Protein 1GJI (pdb70)

Nearest PDB structures (foldseek):
  1gji-assembly1_B  TM=9.898E-01  e=6.298E-54  Gallus gallus
  8u9l-assembly4_O  TM=9.770E-01  e=1.304E-41  Mus musculus
  8u9l-assembly4_P  TM=9.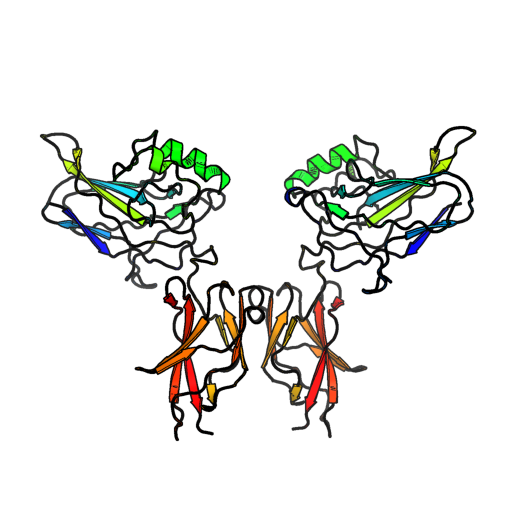740E-01  e=2.666E-40  Mus musculus
  2v2t-assembly1_A  TM=9.389E-01  e=4.662E-31  Mus musculus
  6ggr-assembly1_A  TM=9.428E-01  e=9.404E-21  Mus musculus

Sequence (550 aa):
PYIEIFEQPRQRGMRFRYKCEGRSAGSIPGEHSTDNNKTFPSIQILNYFGKVKIRTTLVTKNEPYKPHPHDLVGKDCRDGYYEAEFGPERRVLSFQNLGIQCVKKKDLKESISLRISKKINPFNVPEEQLHNIDEYDLNVVRLCFQAFLPDEHGNYTLALPPLISNPIYDNRAPNTAELRICRVNKNCGSVKGGDEIFILCDKVQKDDIEVRFVLDNWEAKGSFSQADVHRQVAIVFRTPPFLRDITEPITVKMQLRRPSDQEVSEPMDFRYLPDPYIEIFEQPRQRGMRFRYKCEGRSAGSIPGEHSTDNNKTFPSIQILNYFGKVKIRTTLVTKNEPYKPHPHDLVGKDCRDGYYEAEFGPERRVLSFQNLGIQCVKKKDLKESISLRISKKINPFNVPEEQLHNIDEYDLNVVRLCFQAFLPDEHGNYTLALPPLISNPIYDNRAPNTAELRICRVNKNCGSVKGGDEIFILCDKVQKDDIEVRFVLDNWEAKGSFSQADVHRQVAIVFRTPPFLRDITEPITVKMQLRRPSDQEVSEPMDFRYLPD

Radius of gyration: 31.67 Å; Cα contacts (8 Å, |Δi|>4): 1302; chains: 2; bounding box: 72×56×99 Å

B-factor: mean 70.95, std 29.91, range [5.0, 140.0]

Solvent-accessible surface area: 29258 Å² total; per-residue (Å²): 99,112,10,84,26,122,14,36,1,80,58,20,48,24,101,2,65,88,166,116,59,55,204,79,1,22,55,0,27,0,74,131,9,71,144,138,117,128,41,40,0,4,0,29,16,47,106,79,170,15,142,1,44,3,24,0,2,2,0,6,112,46,157,56,48,4,1,0,0,1,42,2,22,19,108,80,27,198,79,5,42,12,57,21,129,25,29,44,129,172,166,28,31,57,6,102,48,0,0,0,25,12,30,127,172,186,49,8,140,117,19,4,46,90,13,45,93,72,154,8,30,15,61,131,12,70,100,132,65,2,88,69,50,135,111,30,66,34,39,7,0,37,0,0,1,19,0,30,13,42,35,169,186,53,117,50,91,100,58,16,82,43,54,33,0,45,14,1,28,9,34,79,11,36,58,7,9,79,11,127,22,47,72,23,29,80,92,36,7,27,5,128,19,29,36,64,0,1,0,4,0,25,101,4,53,106,119,26,13,30,0,35,0,30,54,123,148,20,90,20,80,8,70,51,66,99,93,28,13,15,103,56,9,1,0,4,3,118,4,10,82,21,80,210,72,72,112,120,76,37,65,1,95,2,10,0,34,7,51,88,66,102,64,54,2,150,65,66,69,0,98,0,50,45,117,72,111,7,94,31,118,9,38,0,82,63,40,42,28,116,0,71,82,164,120,64,37,199,74,1,28,51,0,27,0,77,113,10,82,128,143,107,132,40,40,0,4,0,25,18,41,116,78,164,15,131,0,44,2,26,0,2,2,0,6,95,50,156,51,54,3,1,1,0,1,39,2,22,14,111,82,25,188,81,4,43,11,60,21,128,29,24,40,119,204,184,57,31,67,7,103,43,0,0,0,24,8,28,124,174,184,49,10,140,116,19,6,50,91,12,54,94,72,152,7,31,16,63,132,14,73,101,125,59,4,77,68,61,144,95,21,75,28,37,6,0,37,0,0,2,19,0,28,11,45,38,170,188,61,110,41,92,101,59,18,84,42,53,32,0,42,15,0,28,7,36,75,13,29,67,8,8,82,11,118,22,44,75,24,30,80,91,36,6,26,5,126,19,31,34,64,0,1,0,2,0,27,115,4,55,108,122,24,14,29,0,45,0,31,52,124,149,19,78,20,78,8,68,46,71,88,98,32,14,15,109,56,10,1,0,3,3,118,4,12,82,21,82,211,89,47,107,112,77,36,65,1,94,2,14,0,28,4,55,87,63,119,65,56,2,149,64,65,69,0,98,0,53,46,118

Structure (mmCIF, N/CA/C/O backbone):
data_1GJI
#
_entry.id   1GJI
#
_cell.length_a   99.320
_cell.length_b   99.320
_cell.length_c   196.250
_cell.angle_alpha   90.00
_cell.angle_beta   90.00
_cell.angle_gamma   90.00
#
_symmetry.space_group_name_H-M   'P 43 21 2'
#
loop_
_entity.id
_entity.type
_entity.pdbx_description
1 polymer 'IL-2 CD28RE DNA'
2 polymer 'IL-2 CD28RE DNA'
3 polymer 'C-REL PROTO-ONCOGENE PROTEIN'
#
loop_
_atom_site.group_PDB
_atom_site.id
_atom_site.type_symbol
_atom_site.label_atom_id
_atom_site.label_alt_id
_atom_site.label_comp_id
_atom_site.label_asym_id
_atom_site.label_entity_id
_atom_site.label_seq_id
_atom_site.pdbx_PDB_ins_code
_atom_site.Cartn_x
_atom_site.Cartn_y
_atom_site.Cartn_z
_atom_site.occupancy
_atom_site.B_iso_or_equiv
_atom_site.auth_seq_id
_atom_site.auth_comp_id
_atom_site.auth_asym_id
_atom_site.auth_atom_id
_atom_site.pdbx_PDB_model_num
ATOM 1629 N N . PRO C 3 1 ? 12.909 36.234 106.690 1.00 90.35 7 PRO A N 1
ATOM 1630 C CA . PRO C 3 1 ? 12.179 35.724 105.499 1.00 87.29 7 PRO A CA 1
ATOM 1631 C C . PRO C 3 1 ? 12.772 36.226 104.175 1.00 82.77 7 PRO A C 1
ATOM 1632 O O . PRO C 3 1 ? 12.516 37.359 103.758 1.00 85.89 7 PRO A O 1
ATOM 1636 N N . TYR C 3 2 ? 13.574 35.375 103.533 1.00 89.95 8 TYR A N 1
ATOM 1637 C CA . TYR C 3 2 ? 14.203 35.691 102.253 1.00 92.23 8 TYR A CA 1
ATOM 1638 C C . TYR C 3 2 ? 14.295 34.424 101.407 1.00 84.68 8 TYR A C 1
ATOM 1639 O O . TYR C 3 2 ? 13.976 33.347 101.887 1.00 74.78 8 TYR A O 1
ATOM 1648 N N . ILE C 3 3 ? 14.739 34.551 100.159 1.00 72.41 9 ILE A N 1
ATOM 1649 C CA . ILE C 3 3 ? 14.857 33.407 99.246 1.00 58.56 9 ILE A CA 1
ATOM 1650 C C . ILE C 3 3 ? 16.316 32.987 99.068 1.00 59.70 9 ILE A C 1
ATOM 1651 O O . ILE C 3 3 ? 17.217 33.823 99.143 1.00 56.28 9 ILE A O 1
ATOM 1656 N N . GLU C 3 4 ? 16.562 31.705 98.826 1.00 66.34 10 GLU A N 1
ATOM 1657 C CA . GLU C 3 4 ? 17.930 31.289 98.601 1.00 73.41 10 GLU A CA 1
ATOM 1658 C C . GLU C 3 4 ? 18.025 30.222 97.539 1.00 72.36 10 GLU A C 1
ATOM 1659 O O . GLU C 3 4 ? 17.241 29.283 97.509 1.00 77.93 10 GLU A O 1
ATOM 1665 N N . ILE C 3 5 ? 18.997 30.391 96.656 1.00 38.74 11 ILE A N 1
ATOM 1666 C CA . ILE C 3 5 ? 19.230 29.462 95.568 1.00 31.04 11 ILE A CA 1
ATOM 1667 C C . ILE C 3 5 ? 19.938 28.220 96.059 1.00 42.06 11 ILE A C 1
ATOM 1668 O O . ILE C 3 5 ? 21.114 28.251 96.378 1.00 45.71 11 ILE A O 1
ATOM 1673 N N . PHE C 3 6 ? 19.209 27.119 96.106 1.00 68.19 12 PHE A N 1
ATOM 1674 C CA . PHE C 3 6 ? 19.764 25.850 96.544 1.00 71.63 12 PHE A CA 1
ATOM 1675 C C . PHE C 3 6 ? 20.811 25.362 95.536 1.00 74.26 12 PHE A C 1
ATOM 1676 O O . PHE C 3 6 ? 21.962 25.092 95.889 1.00 81.15 12 PHE A O 1
ATOM 1684 N N . GLU C 3 7 ? 20.396 25.253 94.276 1.00 63.40 13 GLU A N 1
ATOM 1685 C CA . GLU C 3 7 ? 21.286 24.829 93.196 1.00 59.40 13 GLU A CA 1
ATOM 1686 C C . GLU C 3 7 ? 21.238 25.755 91.998 1.00 61.87 13 GLU A C 1
ATOM 1687 O O . GLU C 3 7 ? 20.211 25.888 91.347 1.00 65.93 13 GLU A O 1
ATOM 1693 N N . GLN C 3 8 ? 22.369 26.379 91.710 1.00 79.21 14 GLN A N 1
ATOM 1694 C CA . GLN C 3 8 ? 22.488 27.293 90.590 1.00 75.85 14 GLN A CA 1
ATOM 1695 C C . GLN C 3 8 ? 22.385 26.540 89.270 1.00 76.40 14 GLN A C 1
ATOM 1696 O O . GLN C 3 8 ? 22.757 25.375 89.192 1.00 72.82 14 GLN A O 1
ATOM 1702 N N . PRO C 3 9 ? 21.874 27.200 88.215 1.00 55.32 15 PRO A N 1
ATOM 1703 C CA . PRO C 3 9 ? 21.711 26.614 86.886 1.00 55.00 15 PRO A CA 1
ATOM 1704 C C . PRO C 3 9 ? 23.048 26.575 86.171 1.00 56.80 15 PRO A C 1
ATOM 1705 O O . PRO C 3 9 ? 23.870 27.467 86.328 1.00 65.61 15 PRO A O 1
ATOM 1709 N N . ARG C 3 10 ? 23.260 25.535 85.382 1.00 43.34 16 ARG A N 1
ATOM 1710 C CA . ARG C 3 10 ? 24.507 25.392 84.655 1.00 32.49 16 ARG A CA 1
ATOM 1711 C C . ARG C 3 10 ? 24.683 26.593 83.740 1.00 42.36 16 ARG A C 1
ATOM 1712 O O . ARG C 3 10 ? 23.738 27.049 83.117 1.00 45.71 16 ARG A O 1
ATOM 1720 N N . GLN C 3 11 ? 25.903 27.098 83.644 1.00 62.12 17 GLN A N 1
ATOM 1721 C CA . GLN C 3 11 ? 26.154 28.275 82.830 1.00 48.57 17 GLN A CA 1
ATOM 1722 C C . GLN C 3 11 ? 26.486 28.057 81.360 1.00 55.45 17 GLN A C 1
ATOM 1723 O O . GLN C 3 11 ? 26.213 28.926 80.535 1.00 73.87 17 GLN A O 1
ATOM 1729 N N . ARG C 3 12 ? 27.066 26.909 81.019 1.00 35.57 18 ARG A N 1
ATOM 1730 C CA . ARG C 3 12 ? 27.428 26.634 79.629 1.00 44.71 18 ARG A CA 1
ATOM 1731 C C . ARG C 3 12 ? 26.746 25.401 79.058 1.00 51.21 18 ARG A C 1
ATOM 1732 O O . ARG C 3 12 ? 26.249 24.564 79.799 1.00 58.75 18 ARG A O 1
ATOM 1740 N N . GLY C 3 13 ? 26.734 25.295 77.734 1.00 57.98 19 GLY A N 1
ATOM 1741 C CA . GLY C 3 13 ? 26.153 24.131 77.081 1.00 60.65 19 GLY A CA 1
ATOM 1742 C C . GLY C 3 13 ? 24.697 24.145 76.644 1.00 58.73 19 GLY A C 1
ATOM 1743 O O . GLY C 3 13 ? 24.215 23.166 76.070 1.00 59.18 19 GLY A O 1
ATOM 1744 N N . MET C 3 14 ? 23.984 25.234 76.899 1.00 71.58 20 MET A N 1
ATOM 1745 C CA . MET C 3 14 ? 22.593 25.280 76.506 1.00 64.59 20 MET A CA 1
ATOM 1746 C C . MET C 3 14 ? 22.326 26.332 75.423 1.00 57.17 20 MET A C 1
ATOM 1747 O O . MET C 3 14 ? 22.715 27.492 75.558 1.00 62.35 20 MET A O 1
ATOM 1752 N N . ARG C 3 15 ? 21.677 25.911 74.342 1.00 60.42 21 ARG A N 1
ATOM 1753 C CA . ARG C 3 15 ? 21.339 26.824 73.258 1.00 64.21 21 ARG A CA 1
ATOM 1754 C C . ARG C 3 15 ? 20.031 27.561 73.589 1.00 59.40 21 ARG A C 1
ATOM 1755 O O . ARG C 3 15 ? 19.137 27.013 74.245 1.00 56.07 21 ARG A O 1
ATOM 1763 N N . PHE C 3 16 ? 19.935 28.811 73.166 1.00 43.57 22 PHE A N 1
ATOM 1764 C CA . PHE C 3 16 ? 18.715 29.572 73.338 1.00 38.46 22 PHE A CA 1
ATOM 1765 C C . PHE C 3 16 ? 18.007 29.176 72.050 1.00 39.99 22 PHE A C 1
ATOM 1766 O O . PHE C 3 16 ? 18.578 29.328 70.979 1.00 47.94 22 PHE A O 1
ATOM 1774 N N . ARG C 3 17 ? 16.803 28.625 72.116 1.00 50.05 23 ARG A N 1
ATOM 1775 C CA . ARG C 3 17 ? 16.145 28.256 70.859 1.00 51.96 23 ARG A CA 1
ATOM 1776 C C . ARG C 3 17 ? 15.314 29.437 70.348 1.00 49.62 23 ARG A C 1
ATOM 1777 O O . ARG C 3 17 ? 14.826 30.263 71.131 1.00 41.53 23 ARG A O 1
ATOM 1785 N N . TYR C 3 18 ? 15.188 29.537 69.033 1.00 41.43 24 TYR A N 1
ATOM 1786 C CA . TYR C 3 18 ? 14.397 30.604 68.452 1.00 45.50 24 TYR A CA 1
ATOM 1787 C C . TYR C 3 18 ? 12.974 30.081 68.381 1.00 47.42 24 TYR A C 1
ATOM 1788 O O . TYR C 3 18 ? 12.753 28.876 68.482 1.00 53.43 24 TYR A O 1
ATOM 1797 N N . LYS C 3 19 ? 12.005 30.972 68.216 1.00 52.36 25 LYS A N 1
ATOM 1798 C CA . LYS C 3 19 ? 10.621 30.529 68.122 1.00 39.58 25 LYS A CA 1
ATOM 1799 C C . LYS C 3 19 ? 10.474 29.568 66.945 1.00 43.04 25 LYS A C 1
ATOM 1800 O O . LYS C 3 19 ? 9.674 28.631 66.975 1.00 40.05 25 LYS A O 1
ATOM 1806 N N . CYS C 3 20 ? 11.259 29.794 65.906 1.00 47.39 26 CYS A N 1
ATOM 1807 C CA . CYS C 3 20 ? 11.176 28.935 64.747 1.00 34.72 26 CYS A CA 1
ATOM 1808 C C . CYS C 3 20 ? 11.614 27.511 65.091 1.00 41.47 26 CYS A C 1
ATOM 1809 O O . CYS C 3 20 ? 11.451 26.596 64.284 1.00 45.82 26 CYS A O 1
ATOM 1812 N N . GLU C 3 21 ? 12.153 27.308 66.289 1.00 61.30 27 GLU A N 1
ATOM 1813 C CA . GLU C 3 21 ? 12.650 25.979 66.634 1.00 65.71 27 GLU A CA 1
ATOM 1814 C C . GLU C 3 21 ? 11.858 25.055 67.549 1.00 63.56 27 GLU A C 1
ATOM 1815 O O . GLU C 3 21 ? 12.438 24.405 68.413 1.00 77.14 27 GLU A O 1
ATOM 1821 N N . GLY C 3 22 ? 10.549 24.958 67.345 1.00 81.23 28 GLY A N 1
ATOM 1822 C CA . GLY C 3 22 ? 9.752 24.081 68.192 1.00 79.32 28 GLY A CA 1
ATOM 1823 C C . GLY C 3 22 ? 9.221 24.861 69.381 1.00 86.40 28 GLY A C 1
ATOM 1824 O O . GLY C 3 22 ? 9.390 26.095 69.410 1.00 81.04 28 GLY A O 1
ATOM 1825 N N . ARG C 3 23 ? 8.576 24.173 70.335 1.00 76.79 29 ARG A N 1
ATOM 1826 C CA . ARG C 3 23 ? 8.036 24.825 71.541 1.00 84.07 29 ARG A CA 1
ATOM 1827 C C . ARG C 3 23 ? 8.947 24.506 72.749 1.00 83.99 29 ARG A C 1
ATOM 1828 O O . ARG C 3 23 ? 8.978 25.251 73.747 1.00 75.56 29 ARG A O 1
ATOM 1836 N N . SER C 3 24 ? 9.684 23.397 72.668 1.00 95.39 30 SER A N 1
ATOM 1837 C CA . SER C 3 24 ? 10.581 23.033 73.768 1.00 101.49 30 SER A CA 1
ATOM 1838 C C . SER C 3 24 ? 11.919 23.819 73.672 1.00 105.27 30 SER A C 1
ATOM 1839 O O . SER C 3 24 ? 12.925 23.308 73.111 1.00 101.68 30 SER A O 1
ATOM 1842 N N . ALA C 3 25 ? 11.926 25.054 74.201 1.00 80.01 31 ALA A N 1
ATOM 1843 C CA . ALA C 3 25 ? 13.139 25.889 74.189 1.00 77.74 31 ALA A CA 1
ATOM 1844 C C . ALA C 3 25 ? 14.188 25.268 75.137 1.00 85.33 31 ALA A C 1
ATOM 1845 O O . ALA C 3 25 ? 15.151 25.944 75.585 1.00 84.05 31 ALA A O 1
ATOM 1847 N N . GLY C 3 26 ? 13.974 23.972 75.420 1.00 83.59 32 GLY A N 1
ATOM 1848 C CA . GLY C 3 26 ? 14.856 23.189 76.268 1.00 75.27 32 GLY A CA 1
ATOM 1849 C C . GLY C 3 26 ? 14.482 23.229 77.734 1.00 73.72 32 GLY A C 1
ATOM 1850 O O . GLY C 3 26 ? 13.462 23.809 78.117 1.00 81.92 32 GLY A O 1
ATOM 1851 N N . SER C 3 27 ? 15.317 22.603 78.555 1.00 50.41 33 SER A N 1
ATOM 1852 C CA . SER C 3 27 ? 15.115 22.581 79.989 1.00 49.70 33 SER A CA 1
ATOM 1853 C C . SER C 3 27 ? 16.495 22.866 80.559 1.00 50.57 33 SER A C 1
ATOM 1854 O O . SER C 3 27 ? 17.430 22.091 80.359 1.00 58.10 33 SER A O 1
ATOM 1857 N N . ILE C 3 28 ? 16.611 24.011 81.223 1.00 37.96 34 ILE A N 1
ATOM 1858 C CA . ILE C 3 28 ? 17.844 24.444 81.833 1.00 35.04 34 ILE A CA 1
ATOM 1859 C C . ILE C 3 28 ? 18.074 23.473 82.947 1.00 39.39 34 ILE A C 1
ATOM 1860 O O . ILE C 3 28 ? 17.145 23.153 83.676 1.00 44.85 34 ILE A O 1
ATOM 1865 N N . PRO C 3 29 ? 19.308 22.972 83.075 1.00 35.91 35 PRO A N 1
ATOM 1866 C CA . PRO C 3 29 ? 19.744 22.023 84.097 1.00 39.83 35 PRO A CA 1
ATOM 1867 C C . PRO C 3 29 ? 20.422 22.757 85.245 1.00 45.97 35 PRO A C 1
ATOM 1868 O O . PRO C 3 29 ? 20.717 23.944 85.139 1.00 41.17 35 PRO A O 1
ATOM 1872 N N . GLY C 3 30 ? 20.672 22.036 86.333 1.00 45.91 36 GLY A N 1
ATOM 1873 C CA . GLY C 3 30 ? 21.336 22.621 87.477 1.00 49.22 36 GLY A CA 1
ATOM 1874 C C . GLY C 3 30 ? 22.832 22.479 87.313 1.00 46.71 36 GLY A C 1
ATOM 1875 O O . GLY C 3 30 ? 23.307 21.911 86.348 1.00 40.78 36 GLY A O 1
ATOM 1876 N N . GLU C 3 31 ? 23.576 23.004 88.266 1.00 43.96 37 GLU A N 1
ATOM 1877 C CA . GLU C 3 31 ? 25.029 22.943 88.239 1.00 46.10 37 GLU A CA 1
ATOM 1878 C C . GLU C 3 31 ? 25.496 21.510 88.415 1.00 50.91 37 GLU A C 1
ATOM 1879 O O . GLU C 3 31 ? 26.146 20.935 87.545 1.00 49.03 37 GLU A O 1
ATOM 1885 N N . HIS C 3 32 ? 25.163 20.970 89.590 1.00 61.45 38 HIS A N 1
ATOM 1886 C CA . HIS C 3 32 ? 25.488 19.613 90.019 1.00 62.71 38 HIS A CA 1
ATOM 1887 C C . HIS C 3 32 ? 25.005 18.578 88.998 1.00 62.80 38 HIS A C 1
ATOM 1888 O O . HIS C 3 32 ? 25.719 17.630 88.696 1.00 61.49 38 HIS A O 1
ATOM 1895 N N . SER C 3 33 ? 23.792 18.776 88.478 1.00 77.08 39 SER A N 1
ATOM 1896 C CA . SER C 3 33 ? 23.157 17.880 87.495 1.00 75.16 39 SER A CA 1
ATOM 1897 C C . SER C 3 33 ? 24.154 17.064 86.679 1.00 74.16 39 SER A C 1
ATOM 1898 O O . SER C 3 33 ? 25.108 17.615 86.123 1.00 73.72 39 SER A O 1
ATOM 1901 N N . THR C 3 34 ? 23.911 15.752 86.626 1.00 64.51 40 THR A N 1
ATOM 1902 C CA . THR C 3 34 ? 24.746 14.809 85.893 1.00 72.09 40 THR A CA 1
ATOM 1903 C C . THR C 3 34 ? 23.872 13.987 84.962 1.00 75.26 40 THR A C 1
ATOM 1904 O O . THR C 3 34 ? 22.669 13.863 85.167 1.00 72.59 40 THR A O 1
ATOM 1908 N N . ASP C 3 35 ? 24.498 13.409 83.946 1.00 97.88 41 ASP A N 1
ATOM 1909 C CA . ASP C 3 35 ? 23.800 12.591 82.966 1.00 100.40 41 ASP A CA 1
ATOM 1910 C C . ASP C 3 35 ? 22.861 11.595 83.642 1.00 101.45 41 ASP A C 1
ATOM 1911 O O . ASP C 3 35 ? 21.665 11.577 83.358 1.00 99.28 41 ASP A O 1
ATOM 1916 N N . ASN C 3 36 ? 23.413 10.779 84.541 1.00 128.54 42 ASN A N 1
ATOM 1917 C CA . ASN C 3 36 ? 22.644 9.768 85.271 1.00 128.54 42 ASN A CA 1
ATOM 1918 C C . ASN C 3 36 ? 21.661 10.391 86.262 1.00 126.86 42 ASN A C 1
ATOM 1919 O O . ASN C 3 36 ? 20.443 10.295 86.094 1.00 128.54 42 ASN A O 1
ATOM 1924 N N . ASN C 3 37 ? 22.204 11.018 87.301 1.00 113.40 43 ASN A N 1
ATOM 1925 C CA . ASN C 3 37 ? 21.392 11.659 88.330 1.00 117.86 43 ASN A CA 1
ATOM 1926 C C . ASN C 3 37 ? 21.322 13.155 88.047 1.00 118.68 43 ASN A C 1
ATOM 1927 O O . ASN C 3 37 ? 21.905 13.956 88.787 1.00 120.82 43 ASN A O 1
ATOM 1932 N N . LYS C 3 38 ? 20.606 13.524 86.983 1.00 115.58 44 LYS A N 1
ATOM 1933 C CA . LYS C 3 38 ? 20.472 14.927 86.584 1.00 110.85 44 LYS A CA 1
ATOM 1934 C C . LYS C 3 38 ? 19.613 15.756 87.527 1.00 105.02 44 LYS A C 1
ATOM 1935 O O . LYS C 3 38 ? 18.620 15.275 88.075 1.00 105.22 44 LYS A O 1
ATOM 1941 N N . THR C 3 39 ? 20.004 17.014 87.696 1.00 74.92 45 THR A N 1
ATOM 1942 C CA . THR C 3 39 ? 19.295 17.914 88.587 1.00 72.53 45 THR A CA 1
ATOM 1943 C C . THR C 3 39 ? 18.794 19.172 87.890 1.00 68.83 45 THR A C 1
ATOM 1944 O O . THR C 3 39 ? 19.049 19.378 86.694 1.00 70.30 45 THR A O 1
ATOM 1948 N N . PHE C 3 40 ? 18.085 20.012 88.647 1.00 62.51 46 PHE A N 1
ATOM 1949 C CA . PHE C 3 40 ? 17.524 21.245 88.098 1.00 64.54 46 PHE A CA 1
ATOM 1950 C C . PHE C 3 40 ? 17.669 22.460 89.022 1.00 58.44 46 PHE A C 1
ATOM 1951 O O . PHE C 3 40 ? 17.831 22.325 90.245 1.00 71.50 46 PHE A O 1
ATOM 1959 N N . PRO C 3 41 ? 17.620 23.670 88.437 1.00 49.13 47 PRO A N 1
ATOM 1960 C CA . PRO C 3 41 ? 17.744 24.906 89.205 1.00 50.09 47 PRO A CA 1
ATOM 1961 C C . PRO C 3 41 ? 16.722 24.803 90.296 1.00 48.22 47 PRO A C 1
ATOM 1962 O O . PRO C 3 41 ? 15.576 24.472 90.034 1.00 55.64 47 PRO A O 1
ATOM 1966 N N . SER C 3 42 ? 17.122 25.082 91.524 1.00 52.52 48 SER A N 1
ATOM 1967 C CA . SER C 3 42 ? 16.192 24.976 92.640 1.00 60.84 48 SER A CA 1
ATOM 1968 C C . SER C 3 42 ? 16.551 25.956 93.726 1.00 56.61 48 SER A C 1
ATOM 1969 O O . SER C 3 42 ? 17.721 26.256 93.926 1.00 53.07 48 SER A O 1
ATOM 1972 N N . ILE C 3 43 ? 15.535 26.447 94.424 1.00 48.90 49 ILE A N 1
ATOM 1973 C CA . ILE C 3 43 ? 15.733 27.409 95.488 1.00 57.84 49 ILE A CA 1
ATOM 1974 C C . ILE C 3 43 ? 14.818 27.058 96.642 1.00 62.67 49 ILE A C 1
ATOM 1975 O O . ILE C 3 43 ? 13.856 26.313 96.479 1.00 66.71 49 ILE A O 1
ATOM 1980 N N . GLN C 3 44 ? 15.113 27.612 97.807 1.00 65.97 50 GLN A N 1
ATOM 1981 C CA . GLN C 3 44 ? 14.331 27.342 98.997 1.00 70.33 50 GLN A CA 1
ATOM 1982 C C . GLN C 3 44 ? 14.036 28.628 99.754 1.00 67.89 50 GLN A C 1
ATOM 1983 O O . GLN C 3 44 ? 14.854 29.545 99.791 1.00 64.68 50 GLN A O 1
ATOM 1989 N N . ILE C 3 45 ? 12.850 28.685 100.344 1.00 63.29 51 ILE A N 1
ATOM 1990 C CA . ILE C 3 45 ? 12.414 29.843 101.121 1.00 63.99 51 ILE A CA 1
ATOM 1991 C C . ILE C 3 45 ? 12.823 29.635 102.587 1.00 63.87 51 ILE A C 1
ATOM 1992 O O . ILE C 3 45 ? 12.223 28.831 103.295 1.00 57.63 51 ILE A O 1
ATOM 1997 N N . LEU C 3 46 ? 13.846 30.346 103.043 1.00 76.97 52 LEU A N 1
ATOM 1998 C CA . LEU C 3 46 ? 14.280 30.221 104.426 1.00 83.61 52 LEU A CA 1
ATOM 1999 C C . LEU C 3 46 ? 13.408 31.138 105.282 1.00 89.83 52 LEU A C 1
ATOM 2000 O O . LEU C 3 46 ? 12.942 32.172 104.809 1.00 93.64 52 LEU A O 1
ATOM 2005 N N . ASN C 3 47 ? 13.177 30.758 106.533 1.00 84.35 53 ASN A N 1
ATOM 2006 C CA . ASN C 3 47 ? 12.362 31.567 107.439 1.00 86.05 53 ASN A CA 1
ATOM 2007 C C . ASN C 3 47 ? 10.882 31.556 107.092 1.00 87.24 53 ASN A C 1
ATOM 2008 O O . ASN C 3 47 ? 10.209 32.578 107.247 1.00 86.47 53 ASN A O 1
ATOM 2013 N N . TYR C 3 48 ? 10.369 30.418 106.631 1.00 105.56 54 TYR A N 1
ATOM 2014 C CA . TYR C 3 48 ? 8.956 30.341 106.275 1.00 106.64 54 TYR A CA 1
ATOM 2015 C C . TYR C 3 48 ? 8.456 28.927 106.016 1.00 105.87 54 TYR A C 1
ATOM 2016 O O . TYR C 3 48 ? 9.186 28.073 105.525 1.00 107.02 54 TYR A O 1
ATOM 2025 N N . PHE C 3 49 ? 7.198 28.694 106.362 1.00 112.39 55 PHE A N 1
ATOM 2026 C CA . PHE C 3 49 ? 6.559 27.400 106.172 1.00 114.29 55 PHE A CA 1
ATOM 2027 C C . PHE C 3 49 ? 5.076 27.618 105.881 1.00 114.75 55 PHE A C 1
ATOM 2028 O O . PHE C 3 49 ? 4.271 27.717 106.810 1.00 114.75 55 PHE A O 1
ATOM 2036 N N . GLY C 3 50 ? 4.713 27.696 104.601 1.00 100.93 56 GLY A N 1
ATOM 2037 C CA . GLY C 3 50 ? 3.316 27.908 104.251 1.00 99.98 56 GLY A CA 1
ATOM 2038 C C . GLY C 3 50 ? 3.048 28.084 102.770 1.00 95.40 56 GLY A C 1
ATOM 2039 O O . GLY C 3 50 ? 3.972 28.095 101.967 1.00 93.85 56 GLY A O 1
ATOM 2040 N N . LYS C 3 51 ? 1.774 28.222 102.415 1.00 89.94 57 LYS A N 1
ATOM 2041 C CA . LYS C 3 51 ? 1.356 28.396 101.027 1.00 90.27 57 LYS A CA 1
ATOM 2042 C C . LYS C 3 51 ? 1.899 29.692 100.419 1.00 85.68 57 LYS A C 1
ATOM 2043 O O . LYS C 3 51 ? 2.079 30.682 101.124 1.00 78.04 57 LYS A O 1
ATOM 2049 N N . VAL C 3 52 ? 2.166 29.680 99.110 1.00 107.48 58 VAL A N 1
ATOM 2050 C CA . VAL C 3 52 ? 2.693 30.860 98.418 1.00 110.98 58 VAL A CA 1
ATOM 2051 C C . VAL C 3 52 ? 2.858 30.787 96.892 1.00 107.32 58 VAL A C 1
ATOM 2052 O O . VAL C 3 52 ? 2.528 29.786 96.262 1.00 112.84 58 VAL A O 1
ATOM 2056 N N . LYS C 3 53 ? 3.376 31.869 96.315 1.00 63.80 59 LYS A N 1
ATOM 2057 C CA . LYS C 3 53 ? 3.589 31.984 94.872 1.00 57.39 59 LYS A CA 1
ATOM 2058 C C . LYS C 3 53 ? 4.998 32.472 94.545 1.00 58.48 59 LYS A C 1
ATOM 2059 O O . LYS C 3 53 ? 5.554 33.262 95.294 1.00 62.90 59 LYS A O 1
ATOM 2065 N N . ILE C 3 54 ? 5.557 32.009 93.425 1.00 80.03 60 ILE A N 1
ATOM 2066 C CA . ILE C 3 54 ? 6.908 32.388 92.983 1.00 70.81 60 ILE A CA 1
ATOM 2067 C C . ILE C 3 54 ? 6.914 32.744 91.499 1.00 62.91 60 ILE A C 1
ATOM 2068 O O . ILE C 3 54 ? 6.166 32.170 90.716 1.00 54.57 60 ILE A O 1
ATOM 2073 N N . ARG C 3 55 ? 7.764 33.678 91.096 1.00 53.09 61 ARG A N 1
ATOM 2074 C CA . ARG C 3 55 ? 7.821 34.064 89.687 1.00 56.68 61 ARG A CA 1
ATOM 2075 C C . ARG C 3 55 ? 9.239 34.154 89.158 1.00 56.33 61 ARG A C 1
ATOM 2076 O O . ARG C 3 55 ? 10.021 34.999 89.580 1.00 58.22 61 ARG A O 1
ATOM 2084 N N . THR C 3 56 ? 9.565 33.280 88.220 1.00 43.58 62 THR A N 1
ATOM 2085 C CA . THR C 3 56 ? 10.889 33.257 87.630 1.00 38.07 62 THR A CA 1
ATOM 2086 C C . THR C 3 56 ? 10.856 34.071 86.348 1.00 42.44 62 THR A C 1
ATOM 2087 O O . THR C 3 56 ? 10.078 33.791 85.449 1.00 45.77 62 THR A O 1
ATOM 2091 N N . THR C 3 57 ? 11.697 35.097 86.280 1.00 45.70 63 THR A N 1
ATOM 2092 C CA . THR C 3 57 ? 11.792 35.965 85.102 1.00 44.00 63 THR A CA 1
ATOM 2093 C C . THR C 3 57 ? 13.256 36.097 84.670 1.00 46.12 63 THR A C 1
ATOM 2094 O O . THR C 3 57 ? 14.171 35.850 85.464 1.00 54.58 63 THR A O 1
ATOM 2098 N N . LEU C 3 58 ? 13.475 36.447 83.407 1.00 58.42 64 LEU A N 1
ATOM 2099 C CA . LEU C 3 58 ? 14.837 36.619 82.890 1.00 50.53 64 LEU A CA 1
ATOM 2100 C C . LEU C 3 58 ? 15.310 38.083 83.028 1.00 52.66 64 LEU A C 1
ATOM 2101 O O . LEU C 3 58 ? 14.542 39.020 82.743 1.00 52.02 64 LEU A O 1
ATOM 2106 N N . VAL C 3 59 ? 16.551 38.269 83.491 1.00 38.38 65 VAL A N 1
ATOM 2107 C CA . VAL C 3 59 ? 17.120 39.597 83.646 1.00 49.20 65 VAL A CA 1
ATOM 2108 C C . VAL C 3 59 ? 18.521 39.645 83.053 1.00 49.58 65 VAL A C 1
ATOM 2109 O O . VAL C 3 59 ? 19.098 38.610 82.716 1.00 52.74 65 VAL A O 1
ATOM 2113 N N . THR C 3 60 ? 19.057 40.858 82.937 1.00 40.07 66 THR A N 1
ATOM 2114 C CA . THR C 3 60 ? 20.374 41.101 82.360 1.00 42.83 66 THR A CA 1
ATOM 2115 C C . THR C 3 60 ? 21.508 40.652 83.259 1.00 44.65 66 THR A C 1
ATOM 2116 O O . THR C 3 60 ? 21.287 40.301 84.406 1.00 38.05 66 THR A O 1
ATOM 2120 N N . LYS C 3 61 ? 22.723 40.663 82.729 1.00 70.09 67 LYS A N 1
ATOM 2121 C CA . LYS C 3 61 ? 23.896 40.269 83.495 1.00 75.45 67 LYS A CA 1
ATOM 2122 C C . LYS C 3 61 ? 24.475 41.554 84.087 1.00 87.90 67 LYS A C 1
ATOM 2123 O O . LYS C 3 61 ? 25.469 41.544 84.808 1.00 92.33 67 LYS A O 1
ATOM 2129 N N . ASN C 3 62 ? 23.809 42.657 83.772 1.00 124.28 68 ASN A N 1
ATOM 2130 C CA . ASN C 3 62 ? 24.197 43.994 84.205 1.00 124.28 68 ASN A CA 1
ATOM 2131 C C . ASN C 3 62 ? 23.858 44.345 85.652 1.00 124.28 68 ASN A C 1
ATOM 2132 O O . ASN C 3 62 ? 22.740 44.140 86.105 1.00 124.28 68 ASN A O 1
ATOM 2137 N N . GLU C 3 63 ? 24.839 44.906 86.351 1.00 110.31 69 GLU A N 1
ATOM 2138 C CA . GLU C 3 63 ? 24.724 45.310 87.752 1.00 109.56 69 GLU A CA 1
ATOM 2139 C C . GLU C 3 63 ? 23.313 45.733 88.181 1.00 104.64 69 GLU A C 1
ATOM 2140 O O . GLU C 3 63 ? 22.845 45.336 89.247 1.00 103.83 69 GLU A O 1
ATOM 2146 N N . PRO C 3 64 ? 22.647 46.593 87.390 1.00 98.33 70 PRO A N 1
ATOM 2147 C CA . PRO C 3 64 ? 21.285 47.045 87.699 1.00 93.70 70 PRO A CA 1
ATOM 2148 C C . PRO C 3 64 ? 20.302 46.274 86.821 1.00 93.86 70 PRO A C 1
ATOM 2149 O O . PRO C 3 64 ? 19.752 46.800 85.863 1.00 94.42 70 PRO A O 1
ATOM 2153 N N . TYR C 3 65 ? 20.107 45.013 87.182 1.00 64.84 71 TYR A N 1
ATOM 2154 C CA . TYR C 3 65 ? 19.248 44.053 86.492 1.00 48.48 71 TYR A CA 1
ATOM 2155 C C . TYR C 3 65 ? 17.899 44.537 85.956 1.00 47.70 71 TYR A C 1
ATOM 2156 O O . TYR C 3 65 ? 16.975 44.845 86.716 1.00 56.07 71 TYR A O 1
ATOM 2165 N N . LYS C 3 66 ? 17.782 44.576 84.637 1.00 37.98 72 LYS A N 1
ATOM 2166 C CA . LYS C 3 66 ? 16.547 44.997 84.004 1.00 53.64 72 LYS A CA 1
ATOM 2167 C C . LYS C 3 66 ? 16.003 43.830 83.194 1.00 52.56 72 LYS A C 1
ATOM 2168 O O . LYS C 3 66 ? 16.763 43.021 82.686 1.00 55.79 72 LYS A O 1
ATOM 2174 N N . PRO C 3 67 ? 14.673 43.721 83.075 1.00 55.12 73 PRO A N 1
ATOM 2175 C CA . PRO C 3 67 ? 14.084 42.623 82.315 1.00 55.26 73 PRO A CA 1
ATOM 2176 C C . PRO C 3 67 ? 14.760 42.424 80.982 1.00 58.62 73 PRO A C 1
ATOM 2177 O O . PRO C 3 67 ? 15.180 43.379 80.342 1.00 64.43 73 PRO A O 1
ATOM 2181 N N . HIS C 3 68 ? 14.855 41.164 80.580 1.00 51.89 74 HIS A N 1
ATOM 2182 C CA . HIS C 3 68 ? 15.495 40.769 79.340 1.00 43.17 74 HIS A CA 1
ATOM 2183 C C . HIS C 3 68 ? 14.424 40.458 78.304 1.00 39.40 74 HIS A C 1
ATOM 2184 O O . HIS C 3 68 ? 13.330 40.028 78.640 1.00 53.68 74 HIS A O 1
ATOM 2191 N N . PRO C 3 69 ? 14.728 40.679 77.023 1.00 46.09 75 PRO A N 1
ATOM 2192 C CA . PRO C 3 69 ? 13.819 40.444 75.896 1.00 47.75 75 PRO A CA 1
ATOM 2193 C C . PRO C 3 69 ? 13.426 38.991 75.711 1.00 51.79 75 PRO A C 1
ATOM 2194 O O . PRO C 3 69 ? 12.284 38.684 75.395 1.00 59.80 75 PRO A O 1
ATOM 2198 N N . HIS C 3 70 ? 14.394 38.098 75.879 1.00 33.60 76 HIS A N 1
ATOM 2199 C CA . HIS C 3 70 ? 14.156 36.681 75.715 1.00 37.34 76 HIS A CA 1
ATOM 2200 C C . HIS C 3 70 ? 13.040 36.183 76.601 1.00 41.01 76 HIS A C 1
ATOM 2201 O O . HIS C 3 70 ? 12.759 36.747 77.652 1.00 39.73 76 HIS A O 1
ATOM 2208 N N . ASP C 3 71 ? 12.394 35.118 76.155 1.00 40.49 77 ASP A N 1
ATOM 2209 C CA . ASP C 3 71 ? 11.299 34.533 76.897 1.00 35.79 77 ASP A CA 1
ATOM 2210 C C . ASP C 3 71 ? 11.727 33.262 77.575 1.00 41.16 77 ASP A C 1
ATOM 2211 O O . ASP C 3 71 ? 12.639 32.579 77.129 1.00 43.94 77 ASP A O 1
ATOM 2216 N N . LEU C 3 72 ? 11.029 32.959 78.657 1.00 41.73 78 LEU A N 1
ATOM 2217 C CA . LEU C 3 72 ? 11.235 31.746 79.408 1.00 32.19 78 LEU A CA 1
ATOM 2218 C C . LEU C 3 72 ? 10.021 30.958 78.941 1.00 41.59 78 LEU A C 1
ATOM 2219 O O . LEU C 3 72 ? 8.906 31.412 79.067 1.00 46.03 78 LEU A O 1
ATOM 2224 N N . VAL C 3 73 ? 10.238 29.801 78.353 1.00 53.54 79 VAL A N 1
ATOM 2225 C CA . VAL C 3 73 ? 9.127 29.020 77.884 1.00 50.48 79 VAL A CA 1
ATOM 2226 C C . VAL C 3 73 ? 9.135 27.665 78.578 1.00 53.05 79 VAL A C 1
ATOM 2227 O O . VAL C 3 73 ? 10.168 27.232 79.096 1.00 51.44 79 VAL A O 1
ATOM 2231 N N . GLY C 3 74 ? 7.977 27.009 78.591 1.00 42.45 80 GLY A N 1
ATOM 2232 C CA . GLY C 3 74 ? 7.850 25.718 79.234 1.00 38.63 80 GLY A CA 1
ATOM 2233 C C . GLY C 3 74 ? 6.722 25.678 80.255 1.00 39.34 80 GLY A C 1
ATOM 2234 O O . GLY C 3 74 ? 6.074 26.684 80.502 1.00 46.85 80 GLY A O 1
ATOM 2235 N N . LYS C 3 75 ? 6.493 24.505 80.839 1.00 39.46 81 LYS A N 1
ATOM 2236 C CA . LYS C 3 75 ? 5.450 24.307 81.837 1.00 44.17 81 LYS A CA 1
ATOM 2237 C C . LYS C 3 75 ? 5.330 25.494 82.779 1.00 42.65 81 LYS A C 1
ATOM 2238 O O . LYS C 3 75 ? 6.312 25.900 83.419 1.00 40.12 81 LYS A O 1
ATOM 2244 N N . ASP C 3 76 ? 4.114 26.031 82.859 1.00 46.73 82 ASP A N 1
ATOM 2245 C CA . ASP C 3 76 ? 3.776 27.176 83.710 1.00 44.97 82 ASP A CA 1
ATOM 2246 C C . ASP C 3 76 ? 4.392 28.530 83.338 1.00 44.83 82 ASP A C 1
ATOM 2247 O O . ASP C 3 76 ? 4.588 29.393 84.194 1.00 49.33 82 ASP A O 1
ATOM 2252 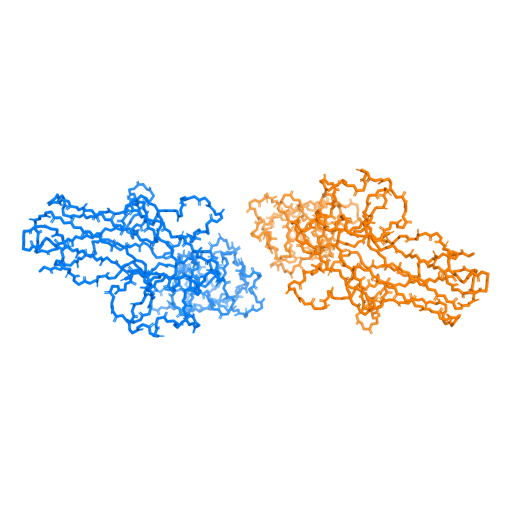N N . CYS C 3 77 ? 4.679 28.714 82.056 1.00 49.24 83 CYS A N 1
ATOM 2253 C CA . CYS C 3 77 ? 5.230 29.964 81.551 1.00 54.64 83 CYS A CA 1
ATOM 2254 C C . CYS C 3 77 ? 4.237 30.548 80.554 1.00 53.01 83 CYS A C 1
ATOM 2255 O O . CYS C 3 77 ? 3.633 29.836 79.756 1.00 48.25 83 CYS A O 1
ATOM 2258 N N . ARG C 3 78 ? 4.050 31.853 80.635 1.00 42.15 84 ARG A N 1
ATOM 2259 C CA . ARG C 3 78 ? 3.171 32.569 79.740 1.00 44.89 84 ARG A CA 1
ATOM 2260 C C . ARG C 3 78 ? 3.758 33.976 79.776 1.00 50.11 84 ARG A C 1
ATOM 2261 O O . ARG C 3 78 ? 4.165 34.444 80.839 1.00 53.50 84 ARG A O 1
ATOM 2269 N N . ASP C 3 79 ? 3.832 34.610 78.606 1.00 38.98 85 ASP A N 1
ATOM 2270 C CA . ASP C 3 79 ? 4.357 35.959 78.423 1.00 34.99 85 ASP A CA 1
ATOM 2271 C C . ASP C 3 79 ? 5.818 36.111 78.759 1.00 41.40 85 ASP A C 1
ATOM 2272 O O . ASP C 3 79 ? 6.249 37.169 79.213 1.00 49.83 85 ASP A O 1
ATOM 2277 N N . GLY C 3 80 ? 6.570 35.034 78.541 1.00 59.38 86 GLY A N 1
ATOM 2278 C CA . GLY C 3 80 ? 8.003 35.054 78.765 1.00 60.13 86 GLY A CA 1
ATOM 2279 C C . GLY C 3 80 ? 8.490 34.848 80.173 1.00 57.05 86 GLY A C 1
ATOM 2280 O O . GLY C 3 80 ? 9.680 35.025 80.447 1.00 51.22 86 GLY A O 1
ATOM 2281 N N . TYR C 3 81 ? 7.594 34.498 81.083 1.00 48.13 87 TYR A N 1
ATOM 2282 C CA . TYR C 3 81 ? 8.015 34.273 82.459 1.00 47.26 87 TYR A CA 1
ATOM 2283 C C . TYR C 3 81 ? 7.211 33.162 83.093 1.00 48.53 87 TYR A C 1
ATOM 2284 O O . TYR C 3 81 ? 6.071 32.895 82.702 1.00 41.50 87 TYR A O 1
ATOM 2293 N N . TYR C 3 82 ? 7.839 32.505 84.061 1.00 41.19 88 TYR A N 1
ATOM 2294 C CA . TYR C 3 82 ? 7.259 31.390 84.795 1.00 38.03 88 TYR A CA 1
ATOM 2295 C C . TYR C 3 82 ? 6.664 31.894 86.095 1.00 42.34 88 TYR A C 1
ATOM 2296 O O . TYR C 3 82 ? 7.259 32.728 86.773 1.00 47.39 88 TYR A O 1
ATOM 2305 N N . GLU C 3 83 ? 5.481 31.402 86.433 1.00 45.43 89 GLU A N 1
ATOM 2306 C CA . GLU C 3 83 ? 4.846 31.767 87.694 1.00 49.26 89 GLU A CA 1
ATOM 2307 C C . GLU C 3 83 ? 4.068 30.564 88.198 1.00 43.55 89 GLU A C 1
ATOM 2308 O O . GLU C 3 83 ? 3.403 29.873 87.414 1.00 47.67 89 GLU A O 1
ATOM 2314 N N . ALA C 3 84 ? 4.159 30.300 89.499 1.00 33.06 90 ALA A N 1
ATOM 2315 C CA . ALA C 3 84 ? 3.434 29.179 90.086 1.00 37.11 90 ALA A CA 1
ATOM 2316 C C . ALA C 3 84 ? 3.234 29.338 91.580 1.00 42.75 90 ALA A C 1
ATOM 2317 O O . ALA C 3 84 ? 3.994 30.025 92.232 1.00 38.65 90 ALA A O 1
ATOM 2319 N N . GLU C 3 85 ? 2.185 28.723 92.110 1.00 58.60 91 GLU A N 1
ATOM 2320 C CA . GLU C 3 85 ? 1.916 28.774 93.541 1.00 67.58 91 GLU A CA 1
ATOM 2321 C C . GLU C 3 85 ? 2.605 27.537 94.099 1.00 64.34 91 GLU A C 1
ATOM 2322 O O . GLU C 3 85 ? 2.679 26.520 93.422 1.00 70.98 91 GLU A O 1
ATOM 2328 N N . PHE C 3 86 ? 3.118 27.613 95.319 1.00 53.43 92 PHE A N 1
ATOM 2329 C CA . PHE C 3 86 ? 3.771 26.456 95.910 1.00 54.34 92 PHE A CA 1
ATOM 2330 C C . PHE C 3 86 ? 3.324 26.217 97.343 1.00 61.25 92 PHE A C 1
ATOM 2331 O O . PHE C 3 86 ? 3.054 27.154 98.068 1.00 56.55 92 PHE A O 1
ATOM 2339 N N . GLY C 3 87 ? 3.226 24.952 97.740 1.00 115.10 93 GLY A N 1
ATOM 2340 C CA . GLY C 3 87 ? 2.785 24.626 99.086 1.00 123.57 93 GLY A CA 1
ATOM 2341 C C . GLY C 3 87 ? 3.888 24.556 100.125 1.00 127.18 93 GLY A C 1
ATOM 2342 O O . GLY C 3 87 ? 5.065 24.576 99.784 1.00 126.12 93 GLY A O 1
ATOM 2343 N N . PRO C 3 88 ? 3.534 24.457 101.414 1.00 110.99 94 PRO A N 1
ATOM 2344 C CA . PRO C 3 88 ? 4.500 24.384 102.511 1.00 110.99 94 PRO A CA 1
ATOM 2345 C C . PRO C 3 88 ? 5.313 23.101 102.453 1.00 108.23 94 PRO A C 1
ATOM 2346 O O . PRO C 3 88 ? 6.050 22.767 103.373 1.00 110.99 94 PRO A O 1
ATOM 2350 N N . GLU C 3 89 ? 5.173 22.397 101.343 1.00 110.57 95 GLU A N 1
ATOM 2351 C CA . GLU C 3 89 ? 5.834 21.118 101.110 1.00 110.57 95 GLU A CA 1
ATOM 2352 C C . GLU C 3 89 ? 7.365 21.109 101.231 1.00 110.06 95 GLU A C 1
ATOM 2353 O O . GLU C 3 89 ? 7.957 21.999 101.855 1.00 99.91 95 GLU A O 1
ATOM 2359 N N . ARG C 3 90 ? 7.986 20.080 100.643 1.00 138.66 96 ARG A N 1
ATOM 2360 C CA . ARG C 3 90 ? 9.443 19.917 100.646 1.00 138.66 96 ARG A CA 1
ATOM 2361 C C . ARG C 3 90 ? 10.064 21.283 100.571 1.00 138.66 96 ARG A C 1
ATOM 2362 O O . ARG C 3 90 ? 9.594 22.135 99.821 1.00 138.66 96 ARG A O 1
ATOM 2370 N N . ARG C 3 91 ? 11.126 21.499 101.329 1.00 140.00 97 ARG A N 1
ATOM 2371 C CA . ARG C 3 91 ? 11.762 22.800 101.304 1.00 140.00 97 ARG A CA 1
ATOM 2372 C C . ARG C 3 91 ? 12.198 23.160 99.882 1.00 138.77 97 ARG A C 1
ATOM 2373 O O . ARG C 3 91 ? 11.680 24.109 99.290 1.00 129.54 97 ARG A O 1
ATOM 2381 N N . VAL C 3 92 ? 13.125 22.383 99.331 1.00 81.37 98 VAL A N 1
ATOM 2382 C CA . VAL C 3 92 ? 13.654 22.642 98.001 1.00 82.25 98 VAL A CA 1
ATOM 2383 C C . VAL C 3 92 ? 12.650 22.697 96.849 1.00 80.23 98 VAL A C 1
ATOM 2384 O O . VAL C 3 92 ? 11.906 21.747 96.608 1.00 81.81 98 VAL A O 1
ATOM 2388 N N . LEU C 3 93 ? 12.647 23.824 96.141 1.00 84.42 99 LEU A N 1
ATOM 2389 C CA . LEU C 3 93 ? 11.781 24.029 94.990 1.00 77.40 99 LEU A CA 1
ATOM 2390 C C . LEU C 3 93 ? 12.607 23.876 93.727 1.00 71.57 99 LEU A C 1
ATOM 2391 O O . LEU C 3 93 ? 13.443 24.709 93.422 1.00 72.89 99 LEU A O 1
ATOM 2396 N N . SER C 3 94 ? 12.388 22.798 92.997 1.00 54.65 100 SER A N 1
ATOM 2397 C CA . SER C 3 94 ? 13.115 22.583 91.760 1.00 54.56 100 SER A CA 1
ATOM 2398 C C . SER C 3 94 ? 12.210 23.015 90.616 1.00 53.27 100 SER A C 1
ATOM 2399 O O . SER C 3 94 ? 10.986 22.949 90.716 1.00 55.97 100 SER A O 1
ATOM 2402 N N . PHE C 3 95 ? 12.822 23.483 89.538 1.00 48.94 101 PHE A N 1
ATOM 2403 C CA . PHE C 3 95 ? 12.101 23.933 88.353 1.00 51.71 101 PHE A CA 1
ATOM 2404 C C . PHE C 3 95 ? 12.721 23.200 87.201 1.00 52.04 101 PHE A C 1
ATOM 2405 O O . PHE C 3 95 ? 13.787 23.583 86.752 1.00 49.31 101 PHE A O 1
ATOM 2413 N N . GLN C 3 96 ? 12.075 22.148 86.723 1.00 54.74 102 GLN A N 1
ATOM 2414 C CA . GLN C 3 96 ? 12.627 21.383 85.622 1.00 57.90 102 GLN A CA 1
ATOM 2415 C C . GLN C 3 96 ? 12.476 22.105 84.309 1.00 65.67 102 GLN A C 1
ATOM 2416 O O . GLN C 3 96 ? 13.405 22.752 83.821 1.00 76.50 102 GLN A O 1
ATOM 2422 N N . ASN C 3 97 ? 11.281 21.990 83.748 1.00 59.07 103 ASN A N 1
ATOM 2423 C CA . ASN C 3 97 ? 10.982 22.584 82.463 1.00 50.86 103 ASN A CA 1
ATOM 2424 C C . ASN C 3 97 ? 11.077 24.118 82.397 1.00 49.45 103 ASN A C 1
ATOM 2425 O O . ASN C 3 97 ? 10.090 24.839 82.550 1.00 65.66 103 ASN A O 1
ATOM 2430 N N . LEU C 3 98 ? 12.297 24.591 82.170 1.00 49.78 104 LEU A N 1
ATOM 2431 C CA . LEU C 3 98 ? 12.602 26.009 82.050 1.00 51.63 104 LEU A CA 1
ATOM 2432 C C . LEU C 3 98 ? 13.492 26.228 80.838 1.00 53.62 104 LEU A C 1
ATOM 2433 O O . LEU C 3 98 ? 14.704 26.036 80.911 1.00 55.23 104 LEU A O 1
ATOM 2438 N N . GLY C 3 99 ? 12.900 26.635 79.721 1.00 43.24 105 GLY A N 1
ATOM 2439 C CA . GLY C 3 99 ? 13.702 26.869 78.534 1.00 42.78 105 GLY A CA 1
ATOM 2440 C C . GLY C 3 99 ? 13.902 28.348 78.265 1.00 36.36 105 GLY A C 1
ATOM 2441 O O . GLY C 3 99 ? 13.275 29.187 78.906 1.00 33.76 105 GLY A O 1
ATOM 2442 N N . ILE C 3 100 ? 14.799 28.672 77.338 1.00 24.46 106 ILE A N 1
ATOM 2443 C CA . ILE C 3 100 ? 15.013 30.068 76.991 1.00 32.71 106 ILE A CA 1
ATOM 2444 C C . ILE C 3 100 ? 14.762 30.240 75.502 1.00 36.51 106 ILE A C 1
ATOM 2445 O O . ILE C 3 100 ? 15.453 29.661 74.679 1.00 43.02 106 ILE A O 1
ATOM 2450 N N . GLN C 3 101 ? 13.737 31.000 75.155 1.00 37.43 107 GLN A N 1
ATOM 2451 C CA . GLN C 3 101 ? 13.450 31.245 73.747 1.00 40.75 107 GLN A CA 1
ATOM 2452 C C . GLN C 3 101 ? 14.017 32.629 73.500 1.00 40.28 107 GLN A C 1
ATOM 2453 O O . GLN C 3 101 ? 13.693 33.587 74.215 1.00 49.21 107 GLN A O 1
ATOM 2459 N N . CYS C 3 102 ? 14.883 32.736 72.507 1.00 22.74 108 CYS A N 1
ATOM 2460 C CA . CYS C 3 102 ? 15.493 34.021 72.187 1.00 31.68 108 CYS A CA 1
ATOM 2461 C C . CYS C 3 102 ? 14.791 34.717 71.013 1.00 30.86 108 CYS A C 1
ATOM 2462 O O . CYS C 3 102 ? 14.364 34.091 70.038 1.00 38.29 108 CYS A O 1
ATOM 2465 N N . VAL C 3 103 ? 14.675 36.032 71.130 1.00 43.16 109 VAL A N 1
ATOM 2466 C CA . VAL C 3 103 ? 14.047 36.846 70.108 1.00 51.11 109 VAL A CA 1
ATOM 2467 C C . VAL C 3 103 ? 15.072 37.261 69.052 1.00 50.08 109 VAL A C 1
ATOM 2468 O O . VAL C 3 103 ? 16.266 37.427 69.336 1.00 50.44 109 VAL A O 1
ATOM 2472 N N . LYS C 3 104 ? 14.603 37.412 67.821 1.00 59.42 110 LYS A N 1
ATOM 2473 C CA . LYS C 3 104 ? 15.472 37.833 66.731 1.00 67.28 110 LYS A CA 1
ATOM 2474 C C . LYS C 3 104 ? 15.880 39.259 67.128 1.00 64.65 110 LYS A C 1
ATOM 2475 O O . LYS C 3 104 ? 15.143 39.920 67.864 1.00 63.26 110 LYS A O 1
ATOM 2481 N N . LYS C 3 105 ? 17.038 39.737 66.680 1.00 36.93 111 LYS A N 1
ATOM 2482 C CA . LYS C 3 105 ? 17.466 41.085 67.041 1.00 48.23 111 LYS A CA 1
ATOM 2483 C C . LYS C 3 105 ? 16.433 42.156 66.697 1.00 51.76 111 LYS A C 1
ATOM 2484 O O . LYS C 3 105 ? 16.355 43.170 67.371 1.00 45.58 111 LYS A O 1
ATOM 2490 N N . LYS C 3 106 ? 15.641 41.920 65.653 1.00 58.53 112 LYS A N 1
ATOM 2491 C CA . LYS C 3 106 ? 14.589 42.854 65.235 1.00 59.26 112 LYS A CA 1
ATOM 2492 C C . LYS C 3 106 ? 13.542 43.014 66.348 1.00 64.13 112 LYS A C 1
ATOM 2493 O O . LYS C 3 106 ? 13.121 44.127 66.680 1.00 74.56 112 LYS A O 1
ATOM 2499 N N . ASP C 3 107 ? 13.129 41.882 66.917 1.00 53.65 113 ASP A N 1
ATOM 2500 C CA . ASP C 3 107 ? 12.131 41.861 67.975 1.00 50.69 113 ASP A CA 1
ATOM 2501 C C . ASP C 3 107 ? 12.628 42.556 69.247 1.00 53.07 113 ASP A C 1
ATOM 2502 O O . ASP C 3 107 ? 11.833 42.967 70.086 1.00 49.06 113 ASP A O 1
ATOM 2507 N N . LEU C 3 108 ? 13.938 42.697 69.389 1.00 47.15 114 LEU A N 1
ATOM 2508 C CA . LEU C 3 108 ? 14.519 43.298 70.585 1.00 53.85 114 LEU A CA 1
ATOM 2509 C C . LEU C 3 108 ? 13.812 44.514 71.184 1.00 55.46 114 LEU A C 1
ATOM 2510 O O . LEU C 3 108 ? 13.540 44.532 72.380 1.00 57.06 114 LEU A O 1
ATOM 2515 N N . LYS C 3 109 ? 13.555 45.542 70.374 1.00 78.01 115 LYS A N 1
ATOM 2516 C CA . LYS C 3 109 ? 12.887 46.753 70.867 1.00 76.75 115 LYS A CA 1
ATOM 2517 C C . LYS C 3 109 ? 11.450 46.444 71.247 1.00 72.19 115 LYS A C 1
ATOM 2518 O O . LYS C 3 109 ? 11.088 46.459 72.420 1.00 74.70 115 LYS A O 1
ATOM 2524 N N . GLU C 3 110 ? 10.634 46.163 70.242 1.00 72.43 116 GLU A N 1
ATOM 2525 C CA . GLU C 3 110 ? 9.238 45.840 70.465 1.00 83.85 116 GLU A CA 1
ATOM 2526 C C . GLU C 3 110 ? 9.090 44.995 71.724 1.00 83.55 116 GLU A C 1
ATOM 2527 O O . GLU C 3 110 ? 8.187 45.206 72.527 1.00 81.55 116 GLU A O 1
ATOM 2533 N N . SER C 3 111 ? 10.006 44.052 71.897 1.00 75.64 117 SER A N 1
ATOM 2534 C CA . SER C 3 111 ? 9.993 43.141 73.037 1.00 72.21 117 SER A CA 1
ATOM 2535 C C . SER C 3 111 ? 10.059 43.780 74.412 1.00 68.33 117 SER A C 1
ATOM 2536 O O . SER C 3 111 ? 9.303 43.416 75.308 1.00 68.35 117 SER A O 1
ATOM 2539 N N . ILE C 3 112 ? 10.977 44.717 74.592 1.00 72.60 118 ILE A N 1
ATOM 2540 C CA . ILE C 3 112 ? 11.119 45.364 75.882 1.00 77.47 118 ILE A CA 1
ATOM 2541 C C . ILE C 3 112 ? 9.978 46.309 76.231 1.00 81.27 118 ILE A C 1
ATOM 2542 O O . ILE C 3 112 ? 9.654 46.475 77.407 1.00 80.76 118 ILE A O 1
ATOM 2547 N N . SER C 3 113 ? 9.369 46.927 75.222 1.00 93.71 119 SER A N 1
ATOM 2548 C CA . SER C 3 113 ? 8.257 47.837 75.473 1.00 94.80 119 SER A CA 1
ATOM 2549 C C . SER C 3 113 ? 7.145 47.077 76.170 1.00 100.08 119 SER A C 1
ATOM 2550 O O . SER C 3 113 ? 6.494 47.604 77.065 1.00 109.47 119 SER A O 1
ATOM 2553 N N . LEU C 3 114 ? 6.939 45.829 75.763 1.00 66.22 120 LEU A N 1
ATOM 2554 C CA . LEU C 3 114 ? 5.909 45.005 76.372 1.00 61.80 120 LEU A CA 1
ATOM 2555 C C . LEU C 3 114 ? 6.249 44.574 77.785 1.00 64.59 120 LEU A C 1
ATOM 2556 O O . LEU C 3 114 ? 5.356 44.319 78.574 1.00 65.27 120 LEU A O 1
ATOM 2561 N N . ARG C 3 115 ? 7.529 44.474 78.114 1.00 86.70 121 ARG A N 1
ATOM 2562 C CA . ARG C 3 115 ? 7.884 44.090 79.471 1.00 87.95 121 ARG A CA 1
ATOM 2563 C C . ARG C 3 115 ? 7.516 45.249 80.392 1.00 95.49 121 ARG A C 1
ATOM 2564 O O . ARG C 3 115 ? 7.196 45.051 81.565 1.00 100.92 121 ARG A O 1
ATOM 2572 N N . ILE C 3 116 ? 7.557 46.461 79.843 1.00 92.14 122 ILE A N 1
ATOM 2573 C CA . ILE C 3 116 ? 7.211 47.666 80.594 1.00 90.63 122 ILE A CA 1
ATOM 2574 C C . ILE C 3 116 ? 5.704 47.685 80.727 1.00 94.72 122 ILE A C 1
ATOM 2575 O O . ILE C 3 116 ? 5.163 47.786 81.822 1.00 98.79 122 ILE A O 1
ATOM 2580 N N . SER C 3 117 ? 5.038 47.593 79.584 1.00 80.56 123 SER A N 1
ATOM 2581 C CA . SER C 3 117 ? 3.590 47.579 79.521 1.00 83.25 123 SER A CA 1
ATOM 2582 C C . SER C 3 117 ? 3.121 46.212 79.990 1.00 91.09 123 SER A C 1
ATOM 2583 O O . SER C 3 117 ? 2.300 45.571 79.335 1.00 95.81 123 SER A O 1
ATOM 2586 N N . LYS C 3 118 ? 3.663 45.758 81.116 1.00 94.91 124 LYS A N 1
ATOM 2587 C CA . LYS C 3 118 ? 3.293 44.463 81.678 1.00 92.17 124 LYS A CA 1
ATOM 2588 C C . LYS C 3 118 ? 3.601 44.433 83.168 1.00 91.10 124 LYS A C 1
ATOM 2589 O O . LYS C 3 118 ? 3.073 43.593 83.890 1.00 98.66 124 LYS A O 1
ATOM 2595 N N . LYS C 3 119 ? 4.453 45.360 83.611 1.00 65.56 125 LYS A N 1
ATOM 2596 C CA . LYS C 3 119 ? 4.863 45.489 85.010 1.00 68.70 125 LYS A CA 1
ATOM 2597 C C . LYS C 3 119 ? 6.087 44.640 85.342 1.00 73.23 125 LYS A C 1
ATOM 2598 O O . LYS C 3 119 ? 6.590 44.679 86.463 1.00 71.57 125 LYS A O 1
ATOM 2604 N N . ILE C 3 120 ? 6.569 43.872 84.374 1.00 79.51 126 ILE A N 1
ATOM 2605 C CA . ILE C 3 120 ? 7.727 43.034 84.622 1.00 74.47 126 ILE A CA 1
ATOM 2606 C C . ILE C 3 120 ? 8.950 43.895 84.855 1.00 71.64 126 ILE A C 1
ATOM 2607 O O . ILE C 3 120 ? 9.586 44.346 83.913 1.00 78.12 126 ILE A O 1
ATOM 2612 N N . ASN C 3 121 ? 9.269 44.121 86.121 1.00 60.12 127 ASN A N 1
ATOM 2613 C CA . ASN C 3 121 ? 10.425 44.923 86.493 1.00 61.87 127 ASN A CA 1
ATOM 2614 C C . ASN C 3 121 ? 10.763 44.642 87.953 1.00 59.31 127 ASN A C 1
ATOM 2615 O O . ASN C 3 121 ? 10.681 45.514 88.804 1.00 60.13 127 ASN A O 1
ATOM 2620 N N . PRO C 3 122 ? 11.184 43.416 88.253 1.00 85.40 128 PRO A N 1
ATOM 2621 C CA . PRO C 3 122 ? 11.528 43.012 89.613 1.00 85.68 128 PRO A CA 1
ATOM 2622 C C . PRO C 3 122 ? 12.492 43.909 90.371 1.00 83.69 128 PRO A C 1
ATOM 2623 O O . PRO C 3 122 ? 12.631 43.778 91.584 1.00 81.34 128 PRO A O 1
ATOM 2627 N N . PHE C 3 123 ? 13.156 44.823 89.675 1.00 78.97 129 PHE A N 1
ATOM 2628 C CA . PHE C 3 123 ? 14.105 45.707 90.356 1.00 73.59 129 PHE A CA 1
ATOM 2629 C C . PHE C 3 123 ? 13.784 47.189 90.226 1.00 78.14 129 PHE A C 1
ATOM 2630 O O . PHE C 3 123 ? 14.619 48.042 90.525 1.00 82.96 129 PHE A O 1
ATOM 2638 N N . ASN C 3 124 ? 12.567 47.489 89.793 1.00 90.07 130 ASN A N 1
ATOM 2639 C CA . ASN C 3 124 ? 12.154 48.869 89.641 1.00 100.29 130 ASN A CA 1
ATOM 2640 C C . ASN C 3 124 ? 13.302 49.695 89.070 1.00 104.12 130 ASN A C 1
ATOM 2641 O O . ASN C 3 124 ? 13.751 50.651 89.694 1.00 108.57 130 ASN A O 1
ATOM 2646 N N . VAL C 3 125 ? 13.787 49.307 87.892 1.00 111.21 131 VAL A N 1
ATOM 2647 C CA . VAL C 3 125 ? 14.870 50.030 87.238 1.00 109.50 131 VAL A CA 1
ATOM 2648 C C . VAL C 3 125 ? 14.290 51.179 86.418 1.00 110.98 131 VAL A C 1
ATOM 2649 O O . VAL C 3 125 ? 13.299 51.008 85.707 1.00 115.23 131 VAL A O 1
ATOM 2653 N N . PRO C 3 126 ? 14.909 52.367 86.507 1.00 89.65 132 PRO A N 1
ATOM 2654 C CA . PRO C 3 126 ? 14.455 53.549 85.775 1.00 84.77 132 PRO A CA 1
ATOM 2655 C C . PRO C 3 126 ? 13.946 53.199 84.387 1.00 81.75 132 PRO A C 1
ATOM 2656 O O . PRO C 3 126 ? 14.714 52.796 83.528 1.00 83.57 132 PRO A O 1
ATOM 2660 N N . GLU C 3 127 ? 12.647 53.352 84.172 1.00 86.54 133 GLU A N 1
ATOM 2661 C CA . GLU C 3 127 ? 12.047 53.040 82.885 1.00 93.92 133 GLU A CA 1
ATOM 2662 C C . GLU C 3 127 ? 12.890 53.405 81.655 1.00 96.24 133 GLU A C 1
ATOM 2663 O O . GLU C 3 127 ? 13.052 52.575 80.765 1.00 94.47 133 GLU A O 1
ATOM 2669 N N . GLU C 3 128 ? 13.433 54.623 81.603 1.00 119.51 134 GLU A N 1
ATOM 2670 C CA . GLU C 3 128 ? 14.236 55.071 80.447 1.00 123.73 134 GLU A CA 1
ATOM 2671 C C . GLU C 3 128 ? 15.577 54.364 80.288 1.00 124.13 134 GLU A C 1
ATOM 2672 O O . GLU C 3 128 ? 16.127 54.260 79.190 1.00 124.89 134 GLU A O 1
ATOM 2678 N N . GLN C 3 129 ? 16.094 53.890 81.406 1.00 98.75 135 GLN A N 1
ATOM 2679 C CA . GLN C 3 129 ? 17.361 53.188 81.462 1.00 93.22 135 GLN A CA 1
ATOM 2680 C C . GLN C 3 129 ? 17.124 51.791 80.917 1.00 93.77 135 GLN A C 1
ATOM 2681 O O . GLN C 3 129 ? 18.051 51.060 80.578 1.00 97.33 135 GLN A O 1
ATOM 2687 N N . LEU C 3 130 ? 15.844 51.458 80.833 1.00 81.86 136 LEU A N 1
ATOM 2688 C CA . LEU C 3 130 ? 15.348 50.176 80.369 1.00 86.83 136 LEU A CA 1
ATOM 2689 C C . LEU C 3 130 ? 15.233 50.110 78.847 1.00 90.91 136 LEU A C 1
ATOM 2690 O O . LEU C 3 130 ? 15.146 49.032 78.270 1.00 91.17 136 LEU A O 1
ATOM 2695 N N . HIS C 3 131 ? 15.230 51.267 78.199 1.00 92.97 137 HIS A N 1
ATOM 2696 C CA . HIS C 3 131 ? 15.141 51.314 76.748 1.00 92.38 137 HIS A CA 1
ATOM 2697 C C . HIS C 3 131 ? 16.546 51.348 76.192 1.00 90.58 137 HIS A C 1
ATOM 2698 O O . HIS C 3 131 ? 16.753 51.647 75.024 1.00 90.41 137 HIS A O 1
ATOM 2705 N N . ASN C 3 132 ? 17.511 51.056 77.051 1.00 89.66 138 ASN A N 1
ATOM 2706 C CA . ASN C 3 132 ? 18.917 51.028 76.660 1.00 92.58 138 ASN A CA 1
ATOM 2707 C C . ASN C 3 132 ? 19.213 49.796 75.779 1.00 93.95 138 ASN A C 1
ATOM 2708 O O . ASN C 3 132 ? 20.144 49.033 76.059 1.00 95.86 138 ASN A O 1
ATOM 2713 N N . ILE C 3 133 ? 18.424 49.616 74.720 1.00 128.39 139 ILE A N 1
ATOM 2714 C CA . ILE C 3 133 ? 18.585 48.497 73.786 1.00 128.39 139 ILE A CA 1
ATOM 2715 C C . ILE C 3 133 ? 20.027 48.321 73.297 1.00 128.39 139 ILE A C 1
ATOM 2716 O O . ILE C 3 133 ? 20.562 47.210 73.298 1.00 118.94 139 ILE A O 1
ATOM 2721 N N . ASP C 3 134 ? 20.644 49.422 72.874 1.00 131.15 140 ASP A N 1
ATOM 2722 C CA . ASP C 3 134 ? 22.020 49.408 72.382 1.00 131.15 140 ASP A CA 1
ATOM 2723 C C . ASP C 3 134 ? 23.024 49.302 73.525 1.00 131.15 140 ASP A C 1
ATOM 2724 O O . ASP C 3 134 ? 23.526 50.319 74.013 1.00 131.15 140 ASP A O 1
ATOM 2729 N N . GLU C 3 135 ? 23.316 48.071 73.939 1.00 140.00 141 GLU A N 1
ATOM 2730 C CA . GLU C 3 135 ? 24.259 47.807 75.022 1.00 140.00 141 GLU A CA 1
ATOM 2731 C C . GLU C 3 135 ? 23.975 46.463 75.692 1.00 140.00 141 GLU A C 1
ATOM 2732 O O . GLU C 3 135 ? 24.832 45.921 76.394 1.00 140.00 141 GLU A O 1
ATOM 2738 N N . TYR C 3 136 ? 22.780 45.922 75.463 1.00 117.37 142 TYR A N 1
ATOM 2739 C CA . TYR C 3 136 ? 22.386 44.649 76.070 1.00 115.96 142 TYR A CA 1
ATOM 2740 C C . TYR C 3 136 ? 23.047 43.425 75.459 1.00 110.39 142 TYR A C 1
ATOM 2741 O O . TYR C 3 136 ? 23.640 43.498 74.379 1.00 114.25 142 TYR A O 1
ATOM 2750 N N . ASP C 3 137 ? 22.943 42.298 76.163 1.00 75.09 143 ASP A N 1
ATOM 2751 C CA . ASP C 3 137 ? 23.503 41.046 75.671 1.00 67.79 143 ASP A CA 1
ATOM 2752 C C . ASP C 3 137 ? 22.453 39.948 75.510 1.00 65.06 143 ASP A C 1
ATOM 2753 O O . ASP C 3 137 ? 21.936 39.397 76.475 1.00 72.87 143 ASP A O 1
ATOM 2758 N N . LEU C 3 138 ? 22.153 39.640 74.264 1.00 48.18 144 LEU A N 1
ATOM 2759 C CA . LEU C 3 138 ? 21.175 38.637 73.949 1.00 43.50 144 LEU A CA 1
ATOM 2760 C C . LEU C 3 138 ? 21.782 37.242 73.962 1.00 46.98 144 LEU A C 1
ATOM 2761 O O . LEU C 3 138 ? 21.146 36.288 73.527 1.00 48.47 144 LEU A O 1
ATOM 2766 N N . ASN C 3 139 ? 23.007 37.119 74.461 1.00 59.76 145 ASN A N 1
ATOM 2767 C CA . ASN C 3 139 ? 23.674 35.823 74.511 1.00 63.26 145 ASN A CA 1
ATOM 2768 C C . ASN C 3 139 ? 23.803 35.345 75.940 1.00 58.89 145 ASN A C 1
ATOM 2769 O O . ASN C 3 139 ? 24.283 34.245 76.193 1.00 57.68 145 ASN A O 1
ATOM 2774 N N . VAL C 3 140 ? 23.387 36.179 76.883 1.00 43.05 146 VAL A N 1
ATOM 2775 C CA . VAL C 3 140 ? 23.451 35.810 78.290 1.00 54.93 146 VAL A CA 1
ATOM 2776 C C . VAL C 3 140 ? 22.333 36.464 79.116 1.00 61.52 146 VAL A C 1
ATOM 2777 O O . VAL C 3 140 ? 22.048 37.662 78.977 1.00 63.51 146 VAL A O 1
ATOM 2781 N N . VAL C 3 141 ? 21.699 35.652 79.963 1.00 51.40 147 VAL A N 1
ATOM 2782 C CA . VAL C 3 141 ? 20.615 36.105 80.827 1.00 44.62 147 VAL A CA 1
ATOM 2783 C C . VAL C 3 141 ? 20.871 35.635 82.246 1.00 48.92 147 VAL A C 1
ATOM 2784 O O . VAL C 3 141 ? 21.858 34.964 82.514 1.00 47.88 147 VAL A O 1
ATOM 2788 N N . ARG C 3 142 ? 19.971 36.005 83.146 1.00 48.80 148 ARG A N 1
ATOM 2789 C CA . ARG C 3 142 ? 20.041 35.610 84.543 1.00 49.44 148 ARG A CA 1
ATOM 2790 C C . ARG C 3 142 ? 18.607 35.318 84.956 1.00 48.36 148 ARG A C 1
ATOM 2791 O O . ARG C 3 142 ? 17.664 35.928 84.426 1.00 48.51 148 ARG A O 1
ATOM 2799 N N . LEU C 3 143 ? 18.431 34.371 85.875 1.00 38.04 149 LEU A N 1
ATOM 2800 C CA . LEU C 3 143 ? 17.093 34.029 86.356 1.00 40.16 149 LEU A CA 1
ATOM 2801 C C . LEU C 3 143 ? 16.807 34.876 87.576 1.00 46.17 149 LEU A C 1
ATOM 2802 O O . LEU C 3 143 ? 17.633 34.974 88.480 1.00 56.44 149 LEU A O 1
ATOM 2807 N N . CYS C 3 144 ? 15.635 35.489 87.597 1.00 50.69 150 CYS A N 1
ATOM 2808 C CA . CYS C 3 144 ? 15.273 36.324 88.709 1.00 47.09 150 CYS A CA 1
ATOM 2809 C C . CYS C 3 144 ? 14.116 35.691 89.448 1.00 46.62 150 CYS A C 1
ATOM 2810 O O . CYS C 3 144 ? 12.980 35.728 88.983 1.00 47.85 150 CYS A O 1
ATOM 2813 N N . PHE C 3 145 ? 14.400 35.095 90.599 1.00 53.13 151 PHE A N 1
ATOM 2814 C CA . PHE C 3 145 ? 13.352 34.461 91.396 1.00 47.32 151 PHE A CA 1
ATOM 2815 C C . PHE C 3 145 ? 12.657 35.513 92.238 1.00 49.37 151 PHE A C 1
ATOM 2816 O O . PHE C 3 145 ? 13.305 36.311 92.898 1.00 55.39 151 PHE A O 1
ATOM 2824 N N . GLN C 3 146 ? 11.338 35.510 92.232 1.00 64.57 152 GLN A N 1
ATOM 2825 C CA . GLN C 3 146 ? 10.604 36.506 92.988 1.00 62.85 152 GLN A CA 1
ATOM 2826 C C . GLN C 3 146 ? 9.459 35.805 93.701 1.00 64.69 152 GLN A C 1
ATOM 2827 O O . GLN C 3 146 ? 8.417 35.541 93.108 1.00 73.15 152 GLN A O 1
ATOM 2833 N N . ALA C 3 147 ? 9.659 35.494 94.974 1.00 53.36 153 ALA A N 1
ATOM 2834 C CA . ALA C 3 147 ? 8.638 34.807 95.750 1.00 57.83 153 ALA A CA 1
ATOM 2835 C C . ALA C 3 147 ? 7.752 35.806 96.485 1.00 57.33 153 ALA A C 1
ATOM 2836 O O . ALA C 3 147 ? 8.251 36.707 97.132 1.00 58.16 153 ALA A O 1
ATOM 2838 N N . PHE C 3 148 ? 6.436 35.658 96.361 1.00 58.25 154 PHE A N 1
ATOM 2839 C CA . PHE C 3 148 ? 5.490 36.543 97.042 1.00 61.23 154 PHE A CA 1
ATOM 2840 C C . PHE C 3 148 ? 4.726 35.750 98.078 1.00 64.02 154 PHE A C 1
ATOM 2841 O O . PHE C 3 148 ? 4.143 34.720 97.749 1.00 67.01 154 PHE A O 1
ATOM 2849 N N . LEU C 3 149 ? 4.699 36.237 99.316 1.00 92.18 155 LEU A N 1
ATOM 2850 C CA . LEU C 3 149 ? 3.993 35.541 100.385 1.00 95.73 155 LEU A CA 1
ATOM 2851 C C . LEU C 3 149 ? 2.570 36.063 100.569 1.00 95.78 155 LEU A C 1
ATOM 2852 O O . LEU C 3 149 ? 2.217 37.106 100.029 1.00 94.38 155 LEU A O 1
ATOM 2857 N N . PRO C 3 150 ? 1.732 35.331 101.327 1.00 96.02 156 PRO A N 1
ATOM 2858 C CA . PRO C 3 150 ? 0.332 35.663 101.612 1.00 97.49 156 PRO A CA 1
ATOM 2859 C C . PRO C 3 150 ? 0.148 36.940 102.401 1.00 99.65 156 PRO A C 1
ATOM 2860 O O . PRO C 3 150 ? 0.847 37.182 103.384 1.00 98.16 156 PRO A O 1
ATOM 2864 N N . ASP C 3 151 ? -0.817 37.744 101.977 1.00 107.49 157 ASP A N 1
ATOM 2865 C CA . ASP C 3 151 ? -1.087 39.009 102.635 1.00 109.66 157 ASP A CA 1
ATOM 2866 C C . ASP C 3 151 ? -2.110 38.859 103.739 1.00 112.12 157 ASP A C 1
ATOM 2867 O O . ASP C 3 151 ? -2.559 37.755 104.048 1.00 112.12 157 ASP A O 1
ATOM 2872 N N . GLU C 3 152 ? -2.467 40.001 104.317 1.00 139.99 158 GLU A N 1
ATOM 2873 C CA . GLU C 3 152 ? -3.450 40.087 105.384 1.00 139.99 158 GLU A CA 1
ATOM 2874 C C . GLU C 3 152 ? -4.703 39.353 104.931 1.00 139.99 158 GLU A C 1
ATOM 2875 O O . GLU C 3 152 ? -5.672 39.965 104.483 1.00 139.99 158 GLU A O 1
ATOM 2881 N N . HIS C 3 153 ? -4.658 38.031 105.049 1.00 122.52 159 HIS A N 1
ATOM 2882 C CA . HIS C 3 153 ? -5.755 37.168 104.646 1.00 123.15 159 HIS A CA 1
ATOM 2883 C C . HIS C 3 153 ? -6.145 37.458 103.193 1.00 123.57 159 HIS A C 1
ATOM 2884 O O . HIS C 3 153 ? -6.666 38.526 102.859 1.00 122.48 159 HIS A O 1
ATOM 2891 N N . GLY C 3 154 ? -5.869 36.492 102.329 1.00 105.37 160 GLY A N 1
ATOM 2892 C CA . GLY C 3 154 ? -6.188 36.652 100.933 1.00 102.64 160 GLY A CA 1
ATOM 2893 C C . GLY C 3 154 ? -5.035 36.188 100.081 1.00 104.66 160 GLY A C 1
ATOM 2894 O O . GLY C 3 154 ? -4.280 35.292 100.457 1.00 99.47 160 GLY A O 1
ATOM 2895 N N . ASN C 3 155 ? -4.896 36.833 98.932 1.00 90.49 161 ASN A N 1
ATOM 2896 C CA . ASN C 3 155 ? -3.864 36.507 97.967 1.00 90.61 161 ASN A CA 1
ATOM 2897 C C . ASN C 3 155 ? -2.420 36.782 98.410 1.00 90.88 161 ASN A C 1
ATOM 2898 O O . ASN C 3 155 ? -2.158 37.023 99.588 1.00 90.49 161 ASN A O 1
ATOM 2903 N N . TYR C 3 156 ? -1.493 36.729 97.453 1.00 102.65 162 TYR A N 1
ATOM 2904 C CA . TYR C 3 156 ? -0.066 36.939 97.706 1.00 102.09 162 TYR A CA 1
ATOM 2905 C C . TYR C 3 156 ? 0.444 38.299 97.251 1.00 103.60 162 TYR A C 1
ATOM 2906 O O . TYR C 3 156 ? 0.531 38.568 96.057 1.00 108.30 162 TYR A O 1
ATOM 2915 N N . THR C 3 157 ? 0.813 39.137 98.211 1.00 80.87 163 THR A N 1
ATOM 2916 C CA . THR C 3 157 ? 1.307 40.469 97.915 1.00 74.57 163 THR A CA 1
ATOM 2917 C C . THR C 3 157 ? 2.625 40.736 98.623 1.00 69.40 163 THR A C 1
ATOM 2918 O O . THR C 3 157 ? 3.482 41.438 98.098 1.00 67.61 163 THR A O 1
ATOM 2922 N N . LEU C 3 158 ? 2.789 40.188 99.818 1.00 65.98 164 LEU A N 1
ATOM 2923 C CA . LEU C 3 158 ? 4.026 40.399 100.545 1.00 75.32 164 LEU A CA 1
ATOM 2924 C C . LEU C 3 158 ? 5.163 39.804 99.730 1.00 76.19 164 LEU A C 1
ATOM 2925 O O . LEU C 3 158 ? 5.465 38.628 99.854 1.00 78.46 164 LEU A O 1
ATOM 2930 N N . ALA C 3 159 ? 5.785 40.627 98.892 1.00 69.75 165 ALA A N 1
ATOM 2931 C CA . ALA C 3 159 ? 6.877 40.182 98.030 1.00 69.73 165 ALA A CA 1
ATOM 2932 C C . ALA C 3 159 ? 8.211 40.218 98.732 1.00 66.07 165 ALA A C 1
ATOM 2933 O O . ALA C 3 159 ? 8.546 41.196 99.383 1.00 72.70 165 ALA A O 1
ATOM 2935 N N . LEU C 3 160 ? 8.970 39.142 98.592 1.00 60.75 166 LEU A N 1
ATOM 2936 C CA . LEU C 3 160 ? 10.280 39.043 99.202 1.00 60.21 166 LEU A CA 1
ATOM 2937 C C . LEU C 3 160 ? 11.292 39.577 98.197 1.00 70.94 166 LEU A C 1
ATOM 2938 O O . LEU C 3 160 ? 10.989 39.696 97.012 1.00 72.87 166 LEU A O 1
ATOM 2943 N N . PRO C 3 161 ? 12.512 39.897 98.655 1.00 73.84 167 PRO A N 1
ATOM 2944 C CA . PRO C 3 161 ? 13.591 40.425 97.817 1.00 67.94 167 PRO A CA 1
ATOM 2945 C C . PRO C 3 161 ? 13.869 39.576 96.575 1.00 60.85 167 PRO A C 1
ATOM 2946 O O . PRO C 3 161 ? 13.989 38.353 96.660 1.00 61.15 167 PRO A O 1
ATOM 2950 N N . PRO C 3 162 ? 13.978 40.215 95.405 1.00 55.72 168 PRO A N 1
ATOM 2951 C CA . PRO C 3 162 ? 14.247 39.503 94.155 1.00 53.19 168 PRO A CA 1
ATOM 2952 C C . PRO C 3 162 ? 15.646 38.936 94.185 1.00 53.54 168 PRO A C 1
ATOM 2953 O O . PRO C 3 162 ? 16.610 39.673 94.333 1.00 64.02 168 PRO A O 1
ATOM 2957 N N . LEU C 3 163 ? 15.763 37.626 94.056 1.00 53.14 169 LEU A N 1
ATOM 2958 C CA . LEU C 3 163 ? 17.066 36.996 94.066 1.00 57.87 169 LEU A CA 1
ATOM 2959 C C . LEU C 3 163 ? 17.413 36.722 92.623 1.00 63.25 169 LEU A C 1
ATOM 2960 O O . LEU C 3 163 ? 16.531 36.485 91.815 1.00 67.07 169 LEU A O 1
ATOM 2965 N N . ILE C 3 164 ? 18.695 36.744 92.298 1.00 54.33 170 ILE A N 1
ATOM 2966 C CA . ILE C 3 164 ? 19.110 36.514 90.929 1.00 49.93 170 ILE A CA 1
ATOM 2967 C C . ILE C 3 164 ? 20.140 35.394 90.799 1.00 49.94 170 ILE A C 1
ATOM 2968 O O . ILE C 3 164 ? 21.101 35.342 91.553 1.00 49.02 170 ILE A O 1
ATOM 2973 N N . SER C 3 165 ? 19.944 34.500 89.837 1.00 69.73 171 SER A N 1
ATOM 2974 C CA . SER C 3 165 ? 20.858 33.374 89.659 1.00 67.05 171 SER A CA 1
ATOM 2975 C C . SER C 3 165 ? 22.107 33.719 88.865 1.00 68.60 171 SER A C 1
ATOM 2976 O O . SER C 3 165 ? 22.234 34.822 88.357 1.00 68.03 171 SER A O 1
ATOM 2979 N N . ASN C 3 166 ? 23.033 32.768 88.772 1.00 50.87 172 ASN A N 1
ATOM 2980 C CA . ASN C 3 166 ? 24.270 32.967 88.025 1.00 50.72 172 ASN A CA 1
ATOM 2981 C C . ASN C 3 166 ? 23.872 33.104 86.584 1.00 54.02 172 ASN A C 1
ATOM 2982 O O . ASN C 3 166 ? 22.820 32.628 86.179 1.00 60.41 172 ASN A O 1
ATOM 2987 N N . PRO C 3 167 ? 24.715 33.757 85.785 1.00 66.39 173 PRO A N 1
ATOM 2988 C CA . PRO C 3 167 ? 24.405 33.944 84.374 1.00 64.44 173 PRO A CA 1
ATOM 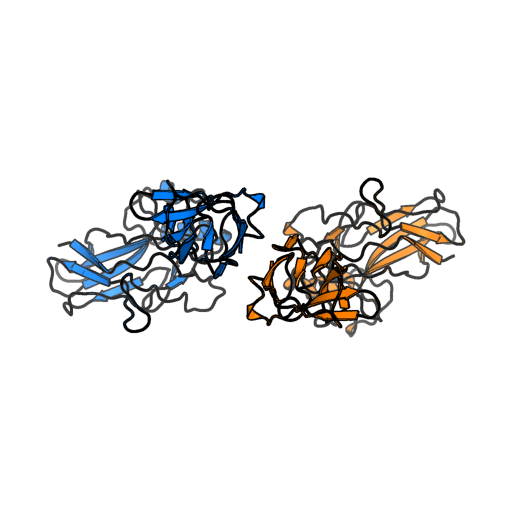2989 C C . PRO C 3 167 ? 24.400 32.662 83.557 1.00 65.33 173 PRO A C 1
ATOM 2990 O O . PRO C 3 167 ? 25.142 31.734 83.832 1.00 60.38 173 PRO A O 1
ATOM 2994 N N . ILE C 3 168 ? 23.545 32.635 82.545 1.00 54.20 174 ILE A N 1
ATOM 2995 C CA . ILE C 3 168 ? 23.415 31.503 81.651 1.00 44.82 174 ILE A CA 1
ATOM 2996 C C . ILE C 3 168 ? 23.747 32.028 80.256 1.00 51.89 174 ILE A C 1
ATOM 2997 O O . ILE C 3 168 ? 23.117 32.964 79.772 1.00 68.64 174 ILE A O 1
ATOM 3002 N N . TYR C 3 169 ? 24.745 31.423 79.619 1.00 66.38 175 TYR A N 1
ATOM 3003 C CA . TYR C 3 169 ? 25.193 31.849 78.296 1.00 69.25 175 TYR A CA 1
ATOM 3004 C C . TYR C 3 169 ? 24.746 30.929 77.183 1.00 68.84 175 TYR A C 1
ATOM 3005 O O . TYR C 3 169 ? 24.836 29.708 77.314 1.00 48.97 175 TYR A O 1
ATOM 3014 N N . ASP C 3 170 ? 24.294 31.520 76.080 1.00 66.54 176 ASP A N 1
ATOM 3015 C CA . ASP C 3 170 ? 23.830 30.763 74.923 1.00 64.91 176 ASP A CA 1
ATOM 3016 C C . ASP C 3 170 ? 25.007 30.089 74.243 1.00 56.11 176 ASP A C 1
ATOM 3017 O O . ASP C 3 170 ? 25.914 30.751 73.750 1.00 63.57 176 ASP A O 1
ATOM 3022 N N . ASN C 3 171 ? 24.976 28.761 74.212 1.00 70.11 177 ASN A N 1
ATOM 3023 C CA . ASN C 3 171 ? 26.050 27.984 73.633 1.00 69.88 177 ASN A CA 1
ATOM 3024 C C . ASN C 3 171 ? 26.176 28.040 72.116 1.00 71.76 177 ASN A C 1
ATOM 3025 O O . ASN C 3 171 ? 27.173 27.564 71.552 1.00 55.67 177 ASN A O 1
ATOM 3030 N N . ARG C 3 172 ? 25.190 28.624 71.444 1.00 58.24 178 ARG A N 1
ATOM 3031 C CA . ARG C 3 172 ? 25.245 28.741 69.994 1.00 60.66 178 ARG A CA 1
ATOM 3032 C C . ARG C 3 172 ? 26.079 29.964 69.570 1.00 61.13 178 ARG A C 1
ATOM 3033 O O . ARG C 3 172 ? 26.653 29.986 68.489 1.00 62.61 178 ARG A O 1
ATOM 3041 N N . ALA C 3 173 ? 26.141 30.975 70.432 1.00 66.85 179 ALA A N 1
ATOM 3042 C CA . ALA C 3 173 ? 26.895 32.196 70.152 1.00 62.72 179 ALA A CA 1
ATOM 3043 C C . ALA C 3 173 ? 28.381 31.997 70.427 1.00 68.83 179 ALA A C 1
ATOM 3044 O O . ALA C 3 173 ? 28.767 31.635 71.534 1.00 66.28 179 ALA A O 1
ATOM 3046 N N . PRO C 3 174 ? 29.238 32.275 69.429 1.00 76.61 180 PRO A N 1
ATOM 3047 C CA . PRO C 3 174 ? 30.700 32.118 69.541 1.00 70.52 180 PRO A CA 1
ATOM 3048 C C . PRO C 3 174 ? 31.391 32.683 70.795 1.00 73.97 180 PRO A C 1
ATOM 3049 O O . PRO C 3 174 ? 32.372 32.121 71.282 1.00 89.48 180 PRO A O 1
ATOM 3053 N N . ASN C 3 175 ? 30.869 33.788 71.315 1.00 64.33 181 ASN A N 1
ATOM 3054 C CA . ASN C 3 175 ? 31.439 34.447 72.493 1.00 66.44 181 ASN A CA 1
ATOM 3055 C C . ASN C 3 175 ? 30.884 33.976 73.830 1.00 62.88 181 ASN A C 1
ATOM 3056 O O . ASN C 3 175 ? 31.162 34.586 74.858 1.00 55.97 181 ASN A O 1
ATOM 3061 N N . THR C 3 176 ? 30.093 32.908 73.825 1.00 63.24 182 THR A N 1
ATOM 3062 C CA . THR C 3 176 ? 29.535 32.386 75.068 1.00 59.14 182 THR A CA 1
ATOM 3063 C C . THR C 3 176 ? 29.516 30.868 75.042 1.00 46.46 182 THR A C 1
ATOM 3064 O O . THR C 3 176 ? 29.237 30.217 76.047 1.00 47.45 182 THR A O 1
ATOM 3068 N N . ALA C 3 177 ? 29.807 30.308 73.874 1.00 54.36 183 ALA A N 1
ATOM 3069 C CA . ALA C 3 177 ? 29.837 28.863 73.696 1.00 47.72 183 ALA A CA 1
ATOM 3070 C C . ALA C 3 177 ? 30.768 28.297 74.743 1.00 50.32 183 ALA A C 1
ATOM 3071 O O . ALA C 3 177 ? 31.608 29.010 75.288 1.00 50.14 183 ALA A O 1
ATOM 3073 N N . GLU C 3 178 ? 30.598 27.017 75.040 1.00 53.10 184 GLU A N 1
ATOM 3074 C CA . GLU C 3 178 ? 31.448 26.341 76.008 1.00 54.81 184 GLU A CA 1
ATOM 3075 C C . GLU C 3 178 ? 32.758 25.996 75.274 1.00 52.79 184 GLU A C 1
ATOM 3076 O O . GLU C 3 178 ? 32.753 25.690 74.086 1.00 53.55 184 GLU A O 1
ATOM 3082 N N . LEU C 3 179 ? 33.882 26.048 75.964 1.00 48.77 185 LEU A N 1
ATOM 3083 C CA . LEU C 3 179 ? 35.127 25.739 75.286 1.00 46.98 185 LEU A CA 1
ATOM 3084 C C . LEU C 3 179 ? 35.298 24.234 75.202 1.00 47.25 185 LEU A C 1
ATOM 3085 O O . LEU C 3 179 ? 35.052 23.521 76.174 1.00 54.03 185 LEU A O 1
ATOM 3090 N N . ARG C 3 180 ? 35.699 23.710 74.063 1.00 56.26 186 ARG A N 1
ATOM 3091 C CA . ARG C 3 180 ? 35.851 22.270 73.917 1.00 55.92 186 ARG A CA 1
ATOM 3092 C C . ARG C 3 180 ? 36.897 21.890 72.877 1.00 56.55 186 ARG A C 1
ATOM 3093 O O . ARG C 3 180 ? 36.783 22.251 71.704 1.00 61.10 186 ARG A O 1
ATOM 3101 N N . ILE C 3 181 ? 37.932 21.194 73.308 1.00 42.77 187 ILE A N 1
ATOM 3102 C CA . ILE C 3 181 ? 38.986 20.698 72.431 1.00 42.35 187 ILE A CA 1
ATOM 3103 C C . ILE C 3 181 ? 38.462 19.410 71.825 1.00 51.58 187 ILE A C 1
ATOM 3104 O O . ILE C 3 181 ? 38.302 18.433 72.535 1.00 56.80 187 ILE A O 1
ATOM 3109 N N . CYS C 3 182 ? 38.194 19.387 70.528 1.00 53.43 188 CYS A N 1
ATOM 3110 C CA . CYS C 3 182 ? 37.683 18.163 69.929 1.00 50.80 188 CYS A CA 1
ATOM 3111 C C . CYS C 3 182 ? 38.775 17.135 69.655 1.00 46.48 188 CYS A C 1
ATOM 3112 O O . CYS C 3 182 ? 38.662 15.976 70.033 1.00 45.02 188 CYS A O 1
ATOM 3115 N N . ARG C 3 183 ? 39.843 17.556 69.000 1.00 50.63 189 ARG A N 1
ATOM 3116 C CA . ARG C 3 183 ? 40.935 16.640 68.712 1.00 53.60 189 ARG A CA 1
ATOM 3117 C C . ARG C 3 183 ? 42.284 17.340 68.518 1.00 53.91 189 ARG A C 1
ATOM 3118 O O . ARG C 3 183 ? 42.352 18.505 68.144 1.00 64.10 189 ARG A O 1
ATOM 3126 N N . VAL C 3 184 ? 43.355 16.605 68.780 1.00 47.56 190 VAL A N 1
ATOM 3127 C CA . VAL C 3 184 ? 44.717 17.109 68.663 1.00 50.8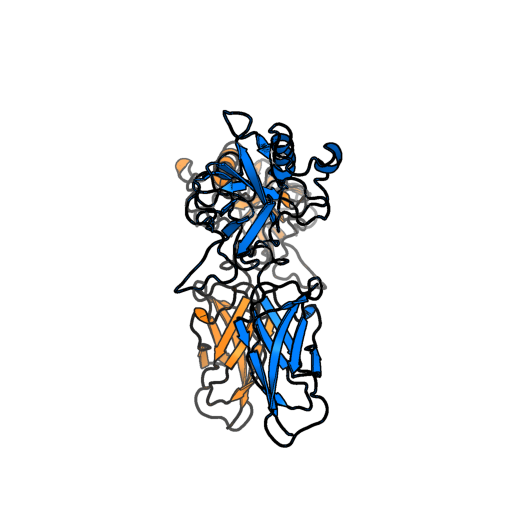2 190 VAL A CA 1
ATOM 3128 C C . VAL C 3 184 ? 45.522 16.078 67.893 1.00 47.75 190 VAL A C 1
ATOM 3129 O O . VAL C 3 184 ? 45.157 14.912 67.887 1.00 59.54 190 VAL A O 1
ATOM 3133 N N . ASN C 3 185 ? 46.613 16.490 67.255 1.00 51.58 191 ASN A N 1
ATOM 3134 C CA . ASN C 3 185 ? 47.432 15.560 66.479 1.00 54.69 191 ASN A CA 1
ATOM 3135 C C . ASN C 3 185 ? 48.599 14.933 67.249 1.00 61.75 191 ASN A C 1
ATOM 3136 O O . ASN C 3 185 ? 49.166 13.934 66.808 1.00 69.69 191 ASN A O 1
ATOM 3141 N N . LYS C 3 186 ? 48.952 15.520 68.389 1.00 50.55 192 LYS A N 1
ATOM 3142 C CA . LYS C 3 186 ? 50.049 15.037 69.233 1.00 41.32 192 LYS A CA 1
ATOM 3143 C C . LYS C 3 186 ? 49.737 15.375 70.692 1.00 39.48 192 LYS A C 1
ATOM 3144 O O . LYS C 3 186 ? 49.400 16.514 71.014 1.00 41.60 192 LYS A O 1
ATOM 3150 N N . ASN C 3 187 ? 49.861 14.402 71.584 1.00 59.99 193 ASN A N 1
ATOM 3151 C CA . ASN C 3 187 ? 49.585 14.652 72.999 1.00 63.18 193 ASN A CA 1
ATOM 3152 C C . ASN C 3 187 ? 50.866 14.882 73.807 1.00 60.20 193 ASN A C 1
ATOM 3153 O O . ASN C 3 187 ? 50.816 15.009 75.031 1.00 56.49 193 ASN A O 1
ATOM 3158 N N . CYS C 3 188 ? 52.005 14.957 73.119 1.00 53.03 194 CYS A N 1
ATOM 3159 C CA . CYS C 3 188 ? 53.288 15.135 73.790 1.00 59.73 194 CYS A CA 1
ATOM 3160 C C . CYS C 3 188 ? 54.350 15.777 72.911 1.00 60.55 194 CYS A C 1
ATOM 3161 O O . CYS C 3 188 ? 54.305 15.685 71.690 1.00 64.93 194 CYS A O 1
ATOM 3164 N N . GLY C 3 189 ? 55.338 16.391 73.551 1.00 66.29 195 GLY A N 1
ATOM 3165 C CA . GLY C 3 189 ? 56.414 17.017 72.807 1.00 66.80 195 GLY A CA 1
ATOM 3166 C C . GLY C 3 189 ? 57.652 17.178 73.661 1.00 66.19 195 GLY A C 1
ATOM 3167 O O . GLY C 3 189 ? 57.672 16.749 74.815 1.00 65.56 195 GLY A O 1
ATOM 3168 N N . SER C 3 190 ? 58.681 17.798 73.095 1.00 57.26 196 SER A N 1
ATOM 3169 C CA . SER C 3 190 ? 59.923 18.027 73.819 1.00 63.97 196 SER A CA 1
ATOM 3170 C C . SER C 3 190 ? 59.756 19.141 74.850 1.00 66.84 196 SER A C 1
ATOM 3171 O O . SER C 3 190 ? 58.929 20.049 74.693 1.00 63.86 196 SER A O 1
ATOM 3174 N N . VAL C 3 191 ? 60.548 19.065 75.912 1.00 65.15 197 VAL A N 1
ATOM 3175 C CA . VAL C 3 191 ? 60.487 20.070 76.953 1.00 57.57 197 VAL A CA 1
ATOM 3176 C C . VAL C 3 191 ? 61.105 21.355 76.420 1.00 56.48 197 VAL A C 1
ATOM 3177 O O . VAL C 3 191 ? 60.885 22.437 76.970 1.00 52.45 197 VAL A O 1
ATOM 3181 N N . LYS C 3 192 ? 61.892 21.236 75.351 1.00 52.20 198 LYS A N 1
ATOM 3182 C CA . LYS C 3 192 ? 62.488 22.418 74.738 1.00 58.42 198 LYS A CA 1
ATOM 3183 C C . LYS C 3 192 ? 61.306 23.266 74.239 1.00 70.88 198 LYS A C 1
ATOM 3184 O O . LYS C 3 192 ? 61.379 24.503 74.176 1.00 69.43 198 LYS A O 1
ATOM 3190 N N . GLY C 3 193 ? 60.217 22.577 73.893 1.00 96.21 199 GLY A N 1
ATOM 3191 C CA . GLY C 3 193 ? 59.021 23.245 73.418 1.00 91.13 199 GLY A CA 1
ATOM 3192 C C . GLY C 3 193 ? 59.222 23.989 72.119 1.00 90.84 199 GLY A C 1
ATOM 3193 O O . GLY C 3 193 ? 60.061 24.881 72.026 1.00 98.42 199 GLY A O 1
ATOM 3194 N N . GLY C 3 194 ? 58.433 23.621 71.116 1.00 67.12 200 GLY A N 1
ATOM 3195 C CA . GLY C 3 194 ? 58.513 24.246 69.807 1.00 62.60 200 GLY A CA 1
ATOM 3196 C C . GLY C 3 194 ? 57.755 23.393 68.801 1.00 66.97 200 GLY A C 1
ATOM 3197 O O . GLY C 3 194 ? 57.725 23.684 67.600 1.00 67.02 200 GLY A O 1
ATOM 3198 N N . ASP C 3 195 ? 57.138 22.332 69.317 1.00 55.23 201 ASP A N 1
ATOM 3199 C CA . ASP C 3 195 ? 56.370 21.386 68.524 1.00 49.06 201 ASP A CA 1
ATOM 3200 C C . ASP C 3 195 ? 55.074 22.000 67.999 1.00 51.69 201 ASP A C 1
ATOM 3201 O O . ASP C 3 195 ? 54.305 22.590 68.772 1.00 39.92 201 ASP A O 1
ATOM 3206 N N . GLU C 3 196 ? 54.830 21.838 66.696 1.00 52.03 202 GLU A N 1
ATOM 3207 C CA . GLU C 3 196 ? 53.640 22.394 66.074 1.00 45.30 202 GLU A CA 1
ATOM 3208 C C . GLU C 3 196 ? 52.458 21.467 66.180 1.00 51.85 202 GLU A C 1
ATOM 3209 O O . GLU C 3 196 ? 52.468 20.353 65.651 1.00 55.80 202 GLU A O 1
ATOM 3215 N N . ILE C 3 197 ? 51.419 21.973 66.833 1.00 53.27 203 ILE A N 1
ATOM 3216 C CA . ILE C 3 197 ? 50.200 21.231 67.077 1.00 41.92 203 ILE A CA 1
ATOM 3217 C C . ILE C 3 197 ? 48.977 21.749 66.345 1.00 39.37 203 ILE A C 1
ATOM 3218 O O . ILE C 3 197 ? 48.815 22.953 66.140 1.00 38.88 203 ILE A O 1
ATOM 3223 N N . PHE C 3 198 ? 48.119 20.820 65.945 1.00 32.23 204 PHE A N 1
ATOM 3224 C CA . PHE C 3 198 ? 46.873 21.162 65.281 1.00 32.33 204 PHE A CA 1
ATOM 3225 C C . PHE C 3 198 ? 45.732 20.821 66.223 1.00 31.40 204 PHE A C 1
ATOM 3226 O O . PHE C 3 198 ? 45.541 19.662 66.559 1.00 42.61 204 PHE A O 1
ATOM 3234 N N . ILE C 3 199 ? 44.993 21.817 66.690 1.00 45.35 205 ILE A N 1
ATOM 3235 C CA . ILE C 3 199 ? 43.856 21.539 67.574 1.00 57.54 205 ILE A CA 1
ATOM 3236 C C . ILE C 3 199 ? 42.547 21.757 66.840 1.00 58.52 205 ILE A C 1
ATOM 3237 O O . ILE C 3 199 ? 42.325 22.811 66.253 1.00 70.80 205 ILE A O 1
ATOM 3242 N N . LEU C 3 200 ? 41.685 20.759 66.869 1.00 45.89 206 LEU A N 1
ATOM 3243 C CA . LEU C 3 200 ? 40.396 20.896 66.242 1.00 52.87 206 LEU A CA 1
ATOM 3244 C C . LEU C 3 200 ? 39.537 21.206 67.441 1.00 56.50 206 LEU A C 1
ATOM 3245 O O . LEU C 3 200 ? 39.708 20.595 68.491 1.00 64.83 206 LEU A O 1
ATOM 3250 N N . CYS C 3 201 ? 38.634 22.167 67.314 1.00 42.84 207 CYS A N 1
ATOM 3251 C CA . CYS C 3 201 ? 37.805 22.520 68.453 1.00 40.66 207 CYS A CA 1
ATOM 3252 C C . CYS C 3 201 ? 36.476 23.129 68.066 1.00 37.74 207 CYS A C 1
ATOM 3253 O O . CYS C 3 201 ? 36.180 23.331 66.890 1.00 40.95 207 CYS A O 1
ATOM 3256 N N . ASP C 3 202 ? 35.686 23.426 69.087 1.00 42.16 208 ASP A N 1
ATOM 3257 C CA . ASP C 3 202 ? 34.401 24.052 68.901 1.00 42.97 208 ASP A CA 1
ATOM 3258 C C . ASP C 3 202 ? 34.691 25.491 68.572 1.00 50.91 208 ASP A C 1
ATOM 3259 O O . ASP C 3 202 ? 35.693 26.040 69.016 1.00 48.61 208 ASP A O 1
ATOM 3264 N N . LYS C 3 203 ? 33.794 26.090 67.804 1.00 68.07 209 LYS A N 1
ATOM 3265 C CA . LYS C 3 203 ? 33.889 27.476 67.382 1.00 63.32 209 LYS A CA 1
ATOM 3266 C C . LYS C 3 203 ? 34.410 28.372 68.504 1.00 63.00 209 LYS A C 1
ATOM 3267 O O . LYS C 3 203 ? 33.860 28.385 69.604 1.00 65.95 209 LYS A O 1
ATOM 3273 N N . VAL C 3 204 ? 35.493 29.091 68.223 1.00 55.62 210 VAL A N 1
ATOM 3274 C CA . VAL C 3 204 ? 36.073 30.039 69.166 1.00 58.07 210 VAL A CA 1
ATOM 3275 C C . VAL C 3 204 ? 36.218 31.344 68.404 1.00 67.02 210 VAL A C 1
ATOM 3276 O O . VAL C 3 204 ? 35.791 31.451 67.254 1.00 74.87 210 VAL A O 1
ATOM 3280 N N . GLN C 3 205 ? 36.822 32.336 69.047 1.00 81.11 211 GLN A N 1
ATOM 3281 C CA . GLN C 3 205 ? 37.048 33.633 68.424 1.00 69.88 211 GLN A CA 1
ATOM 3282 C C . GLN C 3 205 ? 38.544 33.937 68.465 1.00 65.77 211 GLN A C 1
ATOM 3283 O O . GLN C 3 205 ? 39.097 34.191 69.532 1.00 70.52 211 GLN A O 1
ATOM 3289 N N . LYS C 3 206 ? 39.198 33.884 67.305 1.00 40.66 212 LYS A N 1
ATOM 3290 C CA . LYS C 3 206 ? 40.638 34.121 67.212 1.00 42.79 212 LYS A CA 1
ATOM 3291 C C . LYS C 3 206 ? 41.051 35.349 67.996 1.00 47.57 212 LYS A C 1
ATOM 3292 O O . LYS C 3 206 ? 42.165 35.451 68.496 1.00 54.76 212 LYS A O 1
ATOM 3298 N N . ASP C 3 207 ? 40.112 36.278 68.080 1.00 60.36 213 ASP A N 1
ATOM 3299 C CA . ASP C 3 207 ? 40.241 37.550 68.782 1.00 55.47 213 ASP A CA 1
ATOM 3300 C C . ASP C 3 207 ? 40.434 37.329 70.294 1.00 60.28 213 ASP A C 1
ATOM 3301 O O . ASP C 3 207 ? 41.298 37.932 70.929 1.00 61.40 213 ASP A O 1
ATOM 3306 N N . ASP C 3 208 ? 39.620 36.435 70.847 1.00 66.43 214 ASP A N 1
ATOM 3307 C CA . ASP C 3 208 ? 39.611 36.137 72.269 1.00 58.06 214 ASP A CA 1
ATOM 3308 C C . ASP C 3 208 ? 39.778 34.645 72.586 1.00 56.06 214 ASP A C 1
ATOM 3309 O O . ASP C 3 208 ? 38.826 33.978 73.001 1.00 56.30 214 ASP A O 1
ATOM 3314 N N . ILE C 3 209 ? 40.984 34.119 72.385 1.00 44.24 215 ILE A N 1
ATOM 3315 C CA . ILE C 3 209 ? 41.253 32.710 72.695 1.00 47.27 215 ILE A CA 1
ATOM 3316 C C . ILE C 3 209 ? 42.745 32.425 72.873 1.00 52.19 215 ILE A C 1
ATOM 3317 O O . ILE C 3 209 ? 43.595 33.090 72.288 1.00 49.61 215 ILE A O 1
ATOM 3322 N N . GLU C 3 210 ? 43.059 31.412 73.671 1.00 52.76 216 GLU A N 1
ATOM 3323 C CA . GLU C 3 210 ? 44.446 31.058 73.907 1.00 52.62 216 GLU A CA 1
ATOM 3324 C C . GLU C 3 210 ? 44.531 29.654 74.470 1.00 48.93 216 GLU A C 1
ATOM 3325 O O . GLU C 3 210 ? 43.709 29.255 75.288 1.00 51.38 216 GLU A O 1
ATOM 3331 N N . VAL C 3 211 ? 45.517 28.900 74.003 1.00 44.33 217 VAL A N 1
ATOM 3332 C CA . VAL C 3 211 ? 45.742 27.558 74.502 1.00 44.54 217 VAL A CA 1
ATOM 3333 C C . VAL C 3 211 ? 46.604 27.786 75.750 1.00 53.31 217 VAL A C 1
ATOM 3334 O O . VAL C 3 211 ? 47.466 28.667 75.754 1.00 62.78 217 VAL A O 1
ATOM 3338 N N . ARG C 3 212 ? 46.385 27.016 76.809 1.00 73.52 218 ARG A N 1
ATOM 3339 C CA . ARG C 3 212 ? 47.179 27.235 78.004 1.00 71.32 218 ARG A CA 1
ATOM 3340 C C . ARG C 3 212 ? 47.648 25.996 78.736 1.00 72.98 21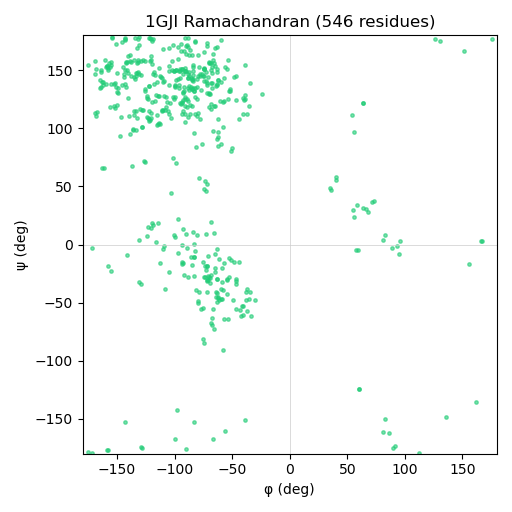8 ARG A C 1
ATOM 3341 O O . ARG C 3 212 ? 46.854 25.286 79.352 1.00 70.12 218 ARG A O 1
ATOM 3349 N N . PHE C 3 213 ? 48.957 25.763 78.681 1.00 86.96 219 PHE A N 1
ATOM 3350 C CA . PHE C 3 213 ? 49.581 24.636 79.357 1.00 85.28 219 PHE A CA 1
ATOM 3351 C C . PHE C 3 213 ? 49.761 25.033 80.822 1.00 93.00 219 PHE A C 1
ATOM 3352 O O . PHE C 3 213 ? 50.078 26.190 81.114 1.00 92.36 219 PHE A O 1
ATOM 3360 N N . VAL C 3 214 ? 49.564 24.088 81.738 1.00 57.83 220 VAL A N 1
ATOM 3361 C CA . VAL C 3 214 ? 49.674 24.401 83.158 1.00 59.13 220 VAL A CA 1
ATOM 3362 C C . VAL C 3 214 ? 49.942 23.191 84.038 1.00 60.78 220 VAL A C 1
ATOM 3363 O O . VAL C 3 214 ? 49.534 22.076 83.714 1.00 64.70 220 VAL A O 1
ATOM 3367 N N . LEU C 3 215 ? 50.634 23.437 85.153 1.00 63.89 221 LEU A N 1
ATOM 3368 C CA . LEU C 3 215 ? 50.959 22.418 86.142 1.00 62.31 221 LEU A CA 1
ATOM 3369 C C . LEU C 3 215 ? 51.471 23.085 87.402 1.00 65.32 221 LEU A C 1
ATOM 3370 O O . LEU C 3 215 ? 52.540 23.683 87.385 1.00 65.94 221 LEU A O 1
ATOM 3375 N N . ASP C 3 216 ? 50.709 22.964 88.491 1.00 60.92 222 ASP A N 1
ATOM 3376 C CA . ASP C 3 216 ? 51.069 23.568 89.772 1.00 65.57 222 ASP A CA 1
ATOM 3377 C C . ASP C 3 216 ? 51.168 25.072 89.617 1.00 73.23 222 ASP A C 1
ATOM 3378 O O . ASP C 3 216 ? 50.224 25.715 89.172 1.00 84.41 222 ASP A O 1
ATOM 3383 N N . ASN C 3 217 ? 52.317 25.629 89.973 1.00 87.80 223 ASN A N 1
ATOM 3384 C CA . ASN C 3 217 ? 52.545 27.068 89.871 1.00 88.30 223 ASN A CA 1
ATOM 3385 C C . ASN C 3 217 ? 52.962 27.502 88.466 1.00 86.24 223 ASN A C 1
ATOM 3386 O O . ASN C 3 217 ? 52.995 28.697 88.157 1.00 88.43 223 ASN A O 1
ATOM 3391 N N . TRP C 3 218 ? 53.273 26.524 87.617 1.00 84.02 224 TRP A N 1
ATOM 3392 C CA . TRP C 3 218 ? 53.695 26.793 86.246 1.00 78.55 224 TRP A CA 1
ATOM 3393 C C . TRP C 3 218 ? 52.536 26.890 85.261 1.00 77.76 224 TRP A C 1
ATOM 3394 O O . TRP C 3 218 ? 51.544 26.174 85.374 1.00 83.73 224 TRP A O 1
ATOM 3405 N N . GLU C 3 219 ? 52.672 27.792 84.296 1.00 68.29 225 GLU A N 1
ATOM 3406 C CA . GLU C 3 219 ? 51.665 27.964 83.260 1.00 68.09 225 GLU A CA 1
ATOM 3407 C C . GLU C 3 219 ? 52.276 28.766 82.119 1.00 62.94 225 GLU A C 1
ATOM 3408 O O . GLU C 3 219 ? 52.975 29.745 82.348 1.00 65.80 225 GLU A O 1
ATOM 3414 N N . ALA C 3 220 ? 52.034 28.321 80.893 1.00 65.99 226 ALA A N 1
ATOM 3415 C CA . ALA C 3 220 ? 52.557 28.988 79.711 1.00 66.96 226 ALA A CA 1
ATOM 3416 C C . ALA C 3 220 ? 51.507 28.937 78.604 1.00 71.01 226 ALA A C 1
ATOM 3417 O O . ALA C 3 220 ? 50.630 28.072 78.615 1.00 74.50 226 ALA A O 1
ATOM 3419 N N . LYS C 3 221 ? 51.592 29.863 77.653 1.00 59.43 227 LYS A N 1
ATOM 3420 C CA . LYS C 3 221 ? 50.628 29.902 76.563 1.00 52.13 227 LYS A CA 1
ATOM 3421 C C . LYS C 3 221 ? 51.148 29.191 75.334 1.00 51.06 227 LYS A C 1
ATOM 3422 O O . LYS C 3 221 ? 52.355 29.149 75.086 1.00 54.60 227 LYS A O 1
ATOM 3428 N N . GLY C 3 222 ? 50.225 28.617 74.572 1.00 60.12 228 GLY A N 1
ATOM 3429 C CA . GLY C 3 222 ? 50.610 27.969 73.339 1.00 66.89 228 GLY A CA 1
ATOM 3430 C C . GLY C 3 222 ? 51.024 29.159 72.510 1.00 72.10 228 GLY A C 1
ATOM 3431 O O . GLY C 3 222 ? 50.565 30.278 72.761 1.00 73.87 228 GLY A O 1
ATOM 3432 N N . SER C 3 223 ? 51.873 28.946 71.524 1.00 75.53 229 SER A N 1
ATOM 3433 C CA . SER C 3 223 ? 52.327 30.065 70.734 1.00 69.61 229 SER A CA 1
ATOM 3434 C C . SER C 3 223 ? 51.705 30.111 69.343 1.00 64.38 229 SER A C 1
ATOM 3435 O O . SER C 3 223 ? 51.941 29.227 68.525 1.00 57.23 229 SER A O 1
ATOM 3438 N N . PHE C 3 224 ? 50.906 31.137 69.070 1.00 44.82 230 PHE A N 1
ATOM 3439 C CA . PHE C 3 224 ? 50.280 31.258 67.746 1.00 53.52 230 PHE A CA 1
ATOM 3440 C C . PHE C 3 224 ? 49.622 32.621 67.551 1.00 53.28 230 PHE A C 1
ATOM 3441 O O . PHE C 3 224 ? 49.250 33.298 68.517 1.00 55.81 230 PHE A O 1
ATOM 3449 N N . SER C 3 225 ? 49.448 32.979 66.283 1.00 52.66 231 SER A N 1
ATOM 3450 C CA . SER C 3 225 ? 48.847 34.239 65.872 1.00 58.06 231 SER A CA 1
ATOM 3451 C C . SER C 3 225 ? 47.404 34.004 65.462 1.00 61.28 231 SER A C 1
ATOM 3452 O O . SER C 3 225 ? 46.977 32.854 65.345 1.00 61.37 231 SER A O 1
ATOM 3455 N N . GLN C 3 226 ? 46.667 35.091 65.227 1.00 73.35 232 GLN A N 1
ATOM 3456 C CA . GLN C 3 226 ? 45.254 35.020 64.846 1.00 67.05 232 GLN A CA 1
ATOM 3457 C C . GLN C 3 226 ? 45.005 34.358 63.492 1.00 68.89 232 GLN A C 1
ATOM 3458 O O . GLN C 3 226 ? 43.921 33.842 63.218 1.00 80.88 232 GLN A O 1
ATOM 3464 N N . ALA C 3 227 ? 46.017 34.378 62.643 1.00 65.75 233 ALA A N 1
ATOM 3465 C CA . ALA C 3 227 ? 45.897 33.782 61.331 1.00 54.39 233 ALA A CA 1
ATOM 3466 C C . ALA C 3 227 ? 45.914 32.269 61.447 1.00 54.27 233 ALA A C 1
ATOM 3467 O O . ALA C 3 227 ? 45.476 31.567 60.543 1.00 56.07 233 ALA A O 1
ATOM 3469 N N . ASP C 3 228 ? 46.407 31.771 62.573 1.00 43.26 234 ASP A N 1
ATOM 3470 C CA . ASP C 3 228 ? 46.521 30.344 62.772 1.00 43.93 234 ASP A CA 1
ATOM 3471 C C . ASP C 3 228 ? 45.262 29.679 63.251 1.00 43.65 234 ASP A C 1
ATOM 3472 O O . ASP C 3 228 ? 45.236 28.467 63.465 1.00 49.62 234 ASP A O 1
ATOM 3477 N N . VAL C 3 229 ? 44.219 30.479 63.424 1.00 41.47 235 VAL A N 1
ATOM 3478 C CA . VAL C 3 229 ? 42.924 29.965 63.842 1.00 35.86 235 VAL A CA 1
ATOM 3479 C C . VAL C 3 229 ? 42.186 29.705 62.539 1.00 39.99 235 VAL A C 1
ATOM 3480 O O . VAL C 3 229 ? 41.901 30.634 61.796 1.00 44.79 235 VAL A O 1
ATOM 3484 N N . HIS C 3 230 ? 41.890 28.441 62.253 1.00 37.06 236 HIS A N 1
ATOM 3485 C CA . HIS C 3 230 ? 41.204 28.101 61.011 1.00 43.10 236 HIS A CA 1
ATOM 3486 C C . HIS C 3 230 ? 39.688 28.085 61.157 1.00 43.74 236 HIS A C 1
ATOM 3487 O O . HIS C 3 230 ? 39.144 27.308 61.944 1.00 48.88 236 HIS A O 1
ATOM 3494 N N . ARG C 3 231 ? 39.025 28.950 60.382 1.00 53.24 237 ARG A N 1
ATOM 3495 C CA . ARG C 3 231 ? 37.568 29.089 60.371 1.00 38.17 237 ARG A CA 1
ATOM 3496 C C . ARG C 3 231 ? 36.971 28.884 61.751 1.00 35.28 237 ARG A C 1
ATOM 3497 O O . ARG C 3 231 ? 36.024 28.122 61.928 1.00 42.40 237 ARG A O 1
ATOM 3505 N N . GLN C 3 232 ? 37.551 29.560 62.731 1.00 34.85 238 GLN A N 1
ATOM 3506 C CA . GLN C 3 232 ? 37.083 29.467 64.099 1.00 39.76 238 GLN A CA 1
ATOM 3507 C C . GLN C 3 232 ? 37.038 28.087 64.756 1.00 39.97 238 GLN A C 1
ATOM 3508 O O . GLN C 3 232 ? 36.726 27.992 65.951 1.00 38.06 238 GLN A O 1
ATOM 3514 N N . VAL C 3 233 ? 37.341 27.022 64.018 1.00 52.66 239 VAL A N 1
ATOM 3515 C CA . VAL C 3 233 ? 37.286 25.690 64.622 1.00 51.02 239 VAL A CA 1
ATOM 3516 C C . VAL C 3 233 ? 38.579 24.900 64.643 1.00 44.62 239 VAL A C 1
ATOM 3517 O O . VAL C 3 233 ? 38.558 23.695 64.828 1.00 56.52 239 VAL A O 1
ATOM 3521 N N . ALA C 3 234 ? 39.706 25.565 64.487 1.00 32.55 240 ALA A N 1
ATOM 3522 C CA . ALA C 3 234 ? 40.960 24.858 64.482 1.00 33.84 240 ALA A CA 1
ATOM 3523 C C . ALA C 3 234 ? 42.098 25.819 64.732 1.00 38.16 240 ALA A C 1
ATOM 3524 O O . ALA C 3 234 ? 42.143 26.910 64.165 1.00 41.46 240 ALA A O 1
ATOM 3526 N N . ILE C 3 235 ? 43.030 25.397 65.574 1.00 42.29 241 ILE A N 1
ATOM 3527 C CA . ILE C 3 235 ? 44.175 26.208 65.938 1.00 46.69 241 ILE A CA 1
ATOM 3528 C C . ILE C 3 235 ? 45.498 25.505 65.650 1.00 49.76 241 ILE A C 1
ATOM 3529 O O . ILE C 3 235 ? 45.701 24.378 66.079 1.00 66.52 241 ILE A O 1
ATOM 3534 N N . VAL C 3 236 ? 46.401 26.157 64.931 1.00 54.19 242 VAL A N 1
ATOM 3535 C CA . VAL C 3 236 ? 47.714 25.563 64.683 1.00 57.01 242 VAL A CA 1
ATOM 3536 C C . VAL C 3 236 ? 48.675 26.435 65.488 1.00 58.11 242 VAL A C 1
ATOM 3537 O O . VAL C 3 236 ? 48.816 27.628 65.222 1.00 60.08 242 VAL A O 1
ATOM 3541 N N . PHE C 3 237 ? 49.316 25.840 66.486 1.00 52.39 243 PHE A N 1
ATOM 3542 C CA . PHE C 3 237 ? 50.227 26.567 67.356 1.00 48.10 243 PHE A CA 1
ATOM 3543 C C . PHE C 3 237 ? 51.430 25.718 67.760 1.00 53.09 243 PHE A C 1
ATOM 3544 O O . PHE C 3 237 ? 51.516 24.536 67.420 1.00 57.21 243 PHE A O 1
ATOM 3552 N N . ARG C 3 238 ? 52.348 26.318 68.513 1.00 49.15 244 ARG A N 1
ATOM 3553 C CA . ARG C 3 238 ? 53.532 25.602 68.962 1.00 50.40 244 ARG A CA 1
ATOM 3554 C C . ARG C 3 238 ? 53.674 25.580 70.486 1.00 49.52 244 ARG A C 1
ATOM 3555 O O . ARG C 3 238 ? 53.447 26.583 71.180 1.00 34.03 244 ARG A O 1
ATOM 3563 N N . THR C 3 239 ? 54.023 24.408 71.007 1.00 79.04 245 THR A N 1
ATOM 3564 C CA . THR C 3 239 ? 54.156 24.247 72.445 1.00 93.85 245 THR A CA 1
ATOM 3565 C C . THR C 3 239 ? 55.243 25.117 73.031 1.00 98.59 245 THR A C 1
ATOM 3566 O O . THR C 3 239 ? 56.295 25.316 72.426 1.00 102.58 245 THR A O 1
ATOM 3570 N N . PRO C 3 240 ? 54.988 25.660 74.224 1.00 89.00 246 PRO A N 1
ATOM 3571 C CA . PRO C 3 240 ? 55.923 26.516 74.944 1.00 91.37 246 PRO A CA 1
ATOM 3572 C C . PRO C 3 240 ? 56.882 25.618 75.713 1.00 93.01 246 PRO A C 1
ATOM 3573 O O . PRO C 3 240 ? 56.538 24.486 76.047 1.00 98.17 246 PRO A O 1
ATOM 3577 N N . PRO C 3 241 ? 58.095 26.102 76.001 1.00 75.73 247 PRO A N 1
ATOM 3578 C CA . PRO C 3 241 ? 59.037 25.263 76.743 1.00 75.81 247 PRO A CA 1
ATOM 3579 C C . PRO C 3 241 ? 58.577 25.108 78.189 1.00 75.47 247 PRO A C 1
ATOM 3580 O O . PRO C 3 241 ? 57.836 25.942 78.701 1.00 81.32 247 PRO A O 1
ATOM 3584 N N . PHE C 3 242 ? 59.004 24.032 78.836 1.00 89.43 248 PHE A N 1
ATOM 3585 C CA . PHE C 3 242 ? 58.646 23.790 80.225 1.00 95.15 248 PHE A CA 1
ATOM 3586 C C . PHE C 3 242 ? 59.730 24.426 81.092 1.00 103.87 248 PHE A C 1
ATOM 3587 O O . PHE C 3 242 ? 60.890 24.506 80.677 1.00 112.24 248 PHE A O 1
ATOM 3595 N N . LEU C 3 243 ? 59.363 24.890 82.283 1.00 84.60 249 LEU A N 1
ATOM 3596 C CA . LEU C 3 243 ? 60.346 25.502 83.167 1.00 77.26 249 LEU A CA 1
ATOM 3597 C C . LEU C 3 243 ? 61.361 24.463 83.602 1.00 84.31 249 LEU A C 1
ATOM 3598 O O . LEU C 3 243 ? 61.016 23.464 84.225 1.00 93.27 249 LEU A O 1
ATOM 3603 N N . ARG C 3 244 ? 62.621 24.705 83.266 1.00 109.64 250 ARG A N 1
ATOM 3604 C CA . ARG C 3 244 ? 63.696 23.773 83.587 1.00 110.67 250 ARG A CA 1
ATOM 3605 C C . ARG C 3 244 ? 63.689 22.713 82.505 1.00 109.97 250 ARG A C 1
ATOM 3606 O O . ARG C 3 244 ? 63.306 22.961 81.359 1.00 105.62 250 ARG A O 1
ATOM 3614 N N . ASP C 3 245 ? 64.116 21.525 82.897 1.00 101.05 251 ASP A N 1
ATOM 3615 C CA . ASP C 3 245 ? 64.163 20.368 82.021 1.00 104.42 251 ASP A CA 1
ATOM 3616 C C . ASP C 3 245 ? 63.973 19.215 82.992 1.00 103.60 251 ASP A C 1
ATOM 3617 O O . ASP C 3 245 ? 63.957 19.423 84.216 1.00 102.10 251 ASP A O 1
ATOM 3622 N N . ILE C 3 246 ? 63.825 18.006 82.462 1.00 93.78 252 ILE A N 1
ATOM 3623 C CA . ILE C 3 246 ? 63.619 16.852 83.314 1.00 86.27 252 ILE A CA 1
ATOM 3624 C C . ILE C 3 246 ? 64.322 15.616 82.773 1.00 79.66 252 ILE A C 1
ATOM 3625 O O . ILE C 3 246 ? 64.931 15.652 81.692 1.00 76.66 252 ILE A O 1
ATOM 3630 N N . THR C 3 247 ? 64.239 14.525 83.529 1.00 49.12 253 THR A N 1
ATOM 3631 C CA . THR C 3 247 ? 64.880 13.289 83.119 1.00 57.09 253 THR A CA 1
ATOM 3632 C C . THR C 3 247 ? 63.849 12.226 82.793 1.00 57.18 253 THR A C 1
ATOM 3633 O O . THR C 3 247 ? 64.169 11.226 82.150 1.00 58.77 253 THR A O 1
ATOM 3637 N N . GLU C 3 248 ? 62.609 12.442 83.232 1.00 68.43 254 GLU A N 1
ATOM 3638 C CA . GLU C 3 248 ? 61.522 11.499 82.972 1.00 64.27 254 GLU A CA 1
ATOM 3639 C C . GLU C 3 248 ? 60.275 12.220 82.456 1.00 70.82 254 GLU A C 1
ATOM 3640 O O . GLU C 3 248 ? 60.030 13.371 82.817 1.00 67.68 254 GLU A O 1
ATOM 3646 N N . PRO C 3 249 ? 59.482 11.556 81.584 1.00 79.96 255 PRO A N 1
ATOM 3647 C CA . PRO C 3 249 ? 58.260 12.139 81.019 1.00 69.52 255 PRO A CA 1
ATOM 3648 C C . PRO C 3 249 ? 57.411 12.796 82.090 1.00 71.98 255 PRO A C 1
ATOM 3649 O O . PRO C 3 249 ? 57.046 12.164 83.084 1.00 78.13 255 PRO A O 1
ATOM 3653 N N . ILE C 3 250 ? 57.107 14.072 81.881 1.00 82.59 256 ILE A N 1
ATOM 3654 C CA . ILE C 3 250 ? 56.316 14.849 82.830 1.00 84.54 256 ILE A CA 1
ATOM 3655 C C . ILE C 3 250 ? 55.063 15.417 82.154 1.00 83.67 256 ILE A C 1
ATOM 3656 O O . ILE C 3 250 ? 55.141 16.341 81.342 1.00 85.46 256 ILE A O 1
ATOM 3661 N N . THR C 3 251 ? 53.906 14.857 82.492 1.00 68.57 257 THR A N 1
ATOM 3662 C CA . THR C 3 251 ? 52.658 15.299 81.883 1.00 69.47 257 THR A CA 1
ATOM 3663 C C . THR C 3 251 ? 52.044 16.509 82.582 1.00 62.91 257 THR A C 1
ATOM 3664 O O . THR C 3 251 ? 51.966 16.551 83.809 1.00 59.52 257 THR A O 1
ATOM 3668 N N . VAL C 3 252 ? 51.619 17.492 81.785 1.00 69.80 258 VAL A N 1
ATOM 3669 C CA . VAL C 3 252 ? 50.985 18.707 82.301 1.00 67.63 258 VAL A CA 1
ATOM 3670 C C . VAL C 3 252 ? 49.590 18.788 81.712 1.00 63.50 258 VAL A C 1
ATOM 3671 O O . VAL C 3 252 ? 49.225 17.966 80.877 1.00 73.75 258 VAL A O 1
ATOM 3675 N N . LYS C 3 253 ? 48.818 19.775 82.144 1.00 56.80 259 LYS A N 1
ATOM 3676 C CA . LYS C 3 253 ? 47.451 19.951 81.664 1.00 55.69 259 LYS A CA 1
ATOM 3677 C C . LYS C 3 253 ? 47.344 21.024 80.587 1.00 54.16 259 LYS A C 1
ATOM 3678 O O . LYS C 3 253 ? 47.799 22.145 80.769 1.00 65.39 259 LYS A O 1
ATOM 3684 N N . MET C 3 254 ? 46.741 20.663 79.460 1.00 64.25 260 MET A N 1
ATOM 3685 C CA . MET C 3 254 ? 46.567 21.567 78.324 1.00 58.11 260 MET A CA 1
ATOM 3686 C C . MET C 3 254 ? 45.092 21.920 78.193 1.00 56.55 260 MET A C 1
ATOM 3687 O O . MET C 3 254 ? 44.230 21.061 78.354 1.00 57.16 260 MET A O 1
ATOM 3692 N N . GLN C 3 255 ? 44.793 23.178 77.894 1.00 56.97 261 GLN A N 1
ATOM 3693 C CA . GLN C 3 255 ? 43.394 23.584 77.788 1.00 58.25 261 GLN A CA 1
ATOM 3694 C C . GLN C 3 255 ? 43.144 24.912 77.072 1.00 56.08 261 GLN A C 1
ATOM 3695 O O . GLN C 3 255 ? 43.977 25.822 77.093 1.00 50.71 261 GLN A O 1
ATOM 3701 N N . LEU C 3 256 ? 41.986 25.008 76.429 1.00 58.69 262 LEU A N 1
ATOM 3702 C CA . LEU C 3 256 ? 41.623 26.230 75.735 1.00 53.40 262 LEU A CA 1
ATOM 3703 C C . LEU C 3 256 ? 41.177 27.168 76.832 1.00 57.77 262 LEU A C 1
ATOM 3704 O O . LEU C 3 256 ? 40.623 26.720 77.840 1.00 54.55 262 LEU A O 1
ATOM 3709 N N . ARG C 3 257 ? 41.433 28.461 76.652 1.00 51.04 263 ARG A N 1
ATOM 3710 C CA . ARG C 3 257 ? 41.022 29.455 77.633 1.00 44.63 263 ARG A CA 1
ATOM 3711 C C . ARG C 3 257 ? 40.606 30.734 76.925 1.00 54.13 263 ARG A C 1
ATOM 3712 O O . ARG C 3 257 ? 41.164 31.107 75.889 1.00 57.75 263 ARG A O 1
ATOM 3720 N N . ARG C 3 258 ? 39.600 31.393 77.476 1.00 69.14 264 ARG A N 1
ATOM 3721 C CA . ARG C 3 258 ? 39.122 32.616 76.879 1.00 70.60 264 ARG A CA 1
ATOM 3722 C C . ARG C 3 258 ? 39.440 33.760 77.814 1.00 73.50 264 ARG A C 1
ATOM 3723 O O . ARG C 3 258 ? 38.773 33.953 78.825 1.00 79.13 264 ARG A O 1
ATOM 3731 N N . PRO C 3 259 ? 40.473 34.541 77.481 1.00 57.81 265 PRO A N 1
ATOM 3732 C CA . PRO C 3 259 ? 40.932 35.688 78.264 1.00 60.56 265 PRO A CA 1
ATOM 3733 C C . PRO C 3 259 ? 39.818 36.583 78.817 1.00 64.19 265 PRO A C 1
ATOM 3734 O O . PRO C 3 259 ? 39.678 36.731 80.034 1.00 75.36 265 PRO A O 1
ATOM 3738 N N . SER C 3 260 ? 39.034 37.174 77.916 1.00 57.32 266 SER A N 1
ATOM 3739 C CA . SER C 3 260 ? 37.945 38.080 78.279 1.00 61.29 266 SER A CA 1
ATOM 3740 C C . SER C 3 260 ? 37.187 37.728 79.561 1.00 61.91 266 SER A C 1
ATOM 3741 O O . SER C 3 260 ? 36.922 38.607 80.377 1.00 67.95 266 SER A O 1
ATOM 3744 N N . ASP C 3 261 ? 36.803 36.464 79.727 1.00 53.47 267 ASP A N 1
ATOM 3745 C CA . ASP C 3 261 ? 36.101 36.056 80.932 1.00 49.24 267 ASP A CA 1
ATOM 3746 C C . ASP C 3 261 ? 36.837 34.912 81.628 1.00 46.21 267 ASP A C 1
ATOM 3747 O O . ASP C 3 261 ? 36.335 34.338 82.597 1.00 46.19 267 ASP A O 1
ATOM 3752 N N . GLN C 3 262 ? 38.033 34.595 81.134 1.00 46.51 268 GLN A N 1
ATOM 3753 C CA . GLN C 3 262 ? 38.871 33.534 81.701 1.00 47.21 268 GLN A CA 1
ATOM 3754 C C . GLN C 3 262 ? 38.182 32.172 81.781 1.00 41.96 268 GLN A C 1
ATOM 3755 O O . GLN C 3 262 ? 38.551 31.337 82.594 1.00 40.97 268 GLN A O 1
ATOM 3761 N N . GLU C 3 263 ? 37.175 31.941 80.955 1.00 61.65 269 GLU A N 1
ATOM 3762 C CA . GLU C 3 263 ? 36.496 30.649 80.994 1.00 63.26 269 GLU A CA 1
ATOM 3763 C C . GLU C 3 263 ? 37.433 29.648 80.347 1.00 62.63 269 GLU A C 1
ATOM 3764 O O . GLU C 3 263 ? 38.157 29.964 79.404 1.00 72.07 269 GLU A O 1
ATOM 3770 N N . VAL C 3 264 ? 37.422 28.430 80.848 1.00 49.60 270 VAL A N 1
ATOM 3771 C CA . VAL C 3 264 ? 38.337 27.451 80.321 1.00 48.75 270 VAL A CA 1
ATOM 3772 C C . VAL C 3 264 ? 37.633 26.189 79.860 1.00 55.01 270 VAL A C 1
ATOM 3773 O O . VAL C 3 264 ? 36.514 25.894 80.287 1.00 52.01 270 VAL A O 1
ATOM 3777 N N . SER C 3 265 ? 38.293 25.454 78.967 1.00 65.40 271 SER A N 1
ATOM 3778 C CA . SER C 3 265 ? 37.747 24.208 78.439 1.00 59.21 271 SER A CA 1
ATOM 3779 C C . SER C 3 265 ? 38.223 23.120 79.363 1.00 59.87 271 SER A C 1
ATOM 3780 O O . SER C 3 265 ? 39.065 23.351 80.227 1.00 63.00 271 SER A O 1
ATOM 3783 N N . GLU C 3 266 ? 37.687 21.926 79.185 1.00 47.15 272 GLU A N 1
ATOM 3784 C CA . GLU C 3 266 ? 38.102 20.821 80.026 1.00 43.18 272 GLU A CA 1
ATOM 3785 C C . GLU C 3 266 ? 39.548 20.558 79.609 1.00 45.17 272 GLU A C 1
ATOM 3786 O O . GLU C 3 266 ? 39.868 20.624 78.421 1.00 32.65 272 GLU A O 1
ATOM 3792 N N . PRO C 3 267 ? 40.442 20.292 80.589 1.00 69.10 273 PRO A N 1
ATOM 3793 C CA . PRO C 3 267 ? 41.871 20.022 80.366 1.00 61.93 273 PRO A CA 1
ATOM 3794 C C . PRO C 3 267 ? 42.156 18.766 79.555 1.00 50.45 273 PRO A C 1
ATOM 3795 O O . PRO C 3 267 ? 41.268 17.954 79.285 1.00 45.54 273 PRO A O 1
ATOM 3799 N N . MET C 3 268 ? 43.412 18.617 79.170 1.00 64.30 274 MET A N 1
ATOM 3800 C CA . MET C 3 268 ? 43.854 17.467 78.403 1.00 64.74 274 MET A CA 1
ATOM 3801 C C . MET C 3 268 ? 45.334 17.246 78.724 1.00 67.42 274 MET A C 1
ATOM 3802 O O . MET C 3 268 ? 46.106 18.192 78.810 1.00 64.06 274 MET A O 1
ATOM 3807 N N . ASP C 3 269 ? 45.735 15.999 78.902 1.00 67.25 275 ASP A N 1
ATOM 3808 C CA . ASP C 3 269 ? 47.120 15.709 79.221 1.00 64.91 275 ASP A CA 1
ATOM 3809 C C . ASP C 3 269 ? 48.114 15.931 78.091 1.00 61.63 275 ASP A C 1
ATOM 3810 O O . ASP C 3 269 ? 47.920 15.456 76.974 1.00 66.76 275 ASP A O 1
ATOM 3815 N N . PHE C 3 270 ? 49.178 16.667 78.392 1.00 53.46 276 PHE A N 1
ATOM 3816 C CA . PHE C 3 270 ? 50.242 16.876 77.432 1.00 53.32 276 PHE A CA 1
ATOM 3817 C C . PHE C 3 270 ? 51.527 16.488 78.151 1.00 55.00 276 PHE A C 1
ATOM 3818 O O . PHE C 3 270 ? 51.903 17.121 79.132 1.00 63.06 276 PHE A O 1
ATOM 3826 N N . ARG C 3 271 ? 52.193 15.448 77.662 1.00 68.68 277 ARG A N 1
ATOM 3827 C CA . ARG C 3 271 ? 53.422 14.974 78.278 1.00 66.54 277 ARG A CA 1
ATOM 3828 C C . ARG C 3 271 ? 54.682 15.550 77.660 1.00 64.27 277 ARG A C 1
ATOM 3829 O O . ARG C 3 271 ? 54.935 15.369 76.466 1.00 52.67 277 ARG A O 1
ATOM 3837 N N . TYR C 3 272 ? 55.480 16.224 78.486 1.00 52.13 278 TYR A N 1
ATOM 3838 C CA . TYR C 3 272 ? 56.749 16.787 78.042 1.00 50.99 278 TYR A CA 1
ATOM 3839 C C . TYR C 3 272 ? 57.788 15.686 78.144 1.00 53.85 278 TYR A C 1
ATOM 3840 O O . TYR C 3 272 ? 57.775 14.909 79.089 1.00 52.70 278 TYR A O 1
ATOM 3849 N N . LEU C 3 273 ? 58.696 15.632 77.180 1.00 70.34 279 LEU A N 1
ATOM 3850 C CA . LEU C 3 273 ? 59.730 14.601 77.182 1.00 74.61 279 LEU A CA 1
ATOM 3851 C C . LEU C 3 273 ? 61.162 15.132 77.294 1.00 84.14 279 LEU A C 1
ATOM 3852 O O . LEU C 3 273 ? 61.491 16.216 76.804 1.00 85.04 279 LEU A O 1
ATOM 3857 N N . PRO C 3 274 ? 62.031 14.374 77.972 1.00 80.47 280 PRO A N 1
ATOM 3858 C CA . PRO C 3 274 ? 63.419 14.803 78.117 1.00 85.71 280 PRO A CA 1
ATOM 3859 C C . PRO C 3 274 ? 64.098 14.643 76.767 1.00 92.96 280 PRO A C 1
ATOM 3860 O O . PRO C 3 274 ? 63.872 13.655 76.065 1.00 89.79 280 PRO A O 1
ATOM 3864 N N . ASP C 3 275 ? 64.915 15.626 76.409 1.00 91.07 281 ASP A N 1
ATOM 3865 C CA . ASP C 3 275 ? 65.638 15.625 75.144 1.00 91.31 281 ASP A CA 1
ATOM 3866 C C . ASP C 3 275 ? 66.625 14.467 75.058 1.00 89.84 281 ASP A C 1
ATOM 3867 O O . ASP C 3 275 ? 66.304 13.390 75.603 1.00 85.54 281 ASP A O 1
ATOM 3872 N N . PRO D 3 1 ? 24.829 37.457 10.431 1.00 97.07 7 PRO B N 1
ATOM 3873 C CA . PRO D 3 1 ? 25.831 37.405 11.524 1.00 94.01 7 PRO B CA 1
ATOM 3874 C C . PRO D 3 1 ? 25.286 36.735 12.778 1.00 89.49 7 PRO B C 1
ATOM 3875 O O . PRO D 3 1 ? 24.082 36.548 12.916 1.00 92.61 7 PRO B O 1
ATOM 3879 N N . TYR D 3 2 ? 26.185 36.369 13.685 1.00 106.35 8 TYR B N 1
ATOM 3880 C CA . TYR D 3 2 ? 25.813 35.725 14.940 1.00 108.63 8 TYR B CA 1
ATOM 3881 C C . TYR D 3 2 ? 26.727 36.233 16.053 1.00 101.08 8 TYR B C 1
ATOM 3882 O O . TYR D 3 2 ? 27.248 37.346 15.966 1.00 91.18 8 TYR B O 1
ATOM 3891 N N . ILE D 3 3 ? 26.932 35.419 17.087 1.00 69.88 9 ILE B N 1
ATOM 3892 C CA . ILE D 3 3 ? 27.781 35.829 18.198 1.00 56.03 9 ILE B CA 1
ATOM 3893 C C . ILE D 3 3 ? 28.684 34.748 18.772 1.00 57.17 9 ILE B C 1
ATOM 3894 O O . ILE D 3 3 ? 28.237 33.671 19.166 1.00 53.75 9 ILE B O 1
ATOM 3899 N N . GLU D 3 4 ? 29.970 35.044 18.829 1.00 87.36 10 GLU B N 1
ATOM 3900 C CA . GLU D 3 4 ? 30.902 34.088 19.373 1.00 94.43 10 GLU B CA 1
ATOM 3901 C C . GLU D 3 4 ? 31.507 34.677 20.634 1.00 93.38 10 GLU B C 1
ATOM 3902 O O . GLU D 3 4 ? 31.794 35.871 20.706 1.00 98.95 10 GLU B O 1
ATOM 3908 N N . ILE D 3 5 ? 31.667 33.821 21.633 1.00 68.17 11 ILE B N 1
ATOM 3909 C CA . ILE D 3 5 ? 32.238 34.187 22.916 1.00 60.47 11 ILE B CA 1
ATOM 3910 C C . ILE D 3 5 ? 33.762 34.250 22.829 1.00 71.49 11 ILE B C 1
ATOM 3911 O O . ILE D 3 5 ? 34.420 33.226 22.631 1.00 75.14 11 ILE B O 1
ATOM 3916 N N . PHE D 3 6 ? 34.320 35.449 22.972 1.00 72.63 12 PHE B N 1
ATOM 3917 C CA . PHE D 3 6 ? 35.770 35.621 22.930 1.00 76.07 12 PHE B CA 1
ATOM 3918 C C . PHE D 3 6 ? 36.436 35.098 24.218 1.00 78.70 12 PHE B C 1
ATOM 3919 O O . PHE D 3 6 ? 37.602 34.711 24.202 1.00 85.59 12 PHE B O 1
ATOM 3927 N N . GLU D 3 7 ? 35.704 35.117 25.331 1.00 68.00 13 GLU B N 1
ATOM 3928 C CA . GLU D 3 7 ? 36.219 34.613 26.602 1.00 64.00 13 GLU B CA 1
ATOM 3929 C C . GLU D 3 7 ? 35.121 34.195 27.563 1.00 66.47 13 GLU B C 1
ATOM 3930 O O . GLU D 3 7 ? 34.300 35.008 27.975 1.00 70.53 13 GLU B O 1
ATOM 3936 N N . GLN D 3 8 ? 35.119 32.916 27.917 1.00 87.89 14 GLN B N 1
ATOM 3937 C CA . GLN D 3 8 ? 34.136 32.368 28.841 1.00 84.53 14 GLN B CA 1
ATOM 3938 C C . GLN D 3 8 ? 34.403 32.837 30.292 1.00 85.08 14 GLN B C 1
ATOM 3939 O O . GLN D 3 8 ? 35.554 33.054 30.709 1.00 81.50 14 GLN B O 1
ATOM 3945 N N . PRO D 3 9 ? 33.330 32.991 31.080 1.00 73.29 15 PRO B N 1
ATOM 3946 C CA . PRO D 3 9 ? 33.418 33.430 32.471 1.00 72.97 15 PRO B CA 1
ATOM 3947 C C . PRO D 3 9 ? 33.939 32.314 33.351 1.00 74.77 15 PRO B C 1
ATOM 3948 O O . PRO D 3 9 ? 33.567 31.166 33.160 1.00 83.58 15 PRO B O 1
ATOM 3952 N N . ARG D 3 10 ? 34.789 32.645 34.316 1.00 59.65 16 ARG B N 1
ATOM 3953 C CA . ARG D 3 10 ? 35.319 31.627 35.209 1.00 48.80 16 ARG B CA 1
ATOM 3954 C C . ARG D 3 10 ? 34.128 30.934 35.861 1.00 58.67 16 ARG B C 1
ATOM 3955 O O . ARG D 3 10 ? 33.129 31.573 36.177 1.00 62.02 16 ARG B O 1
ATOM 396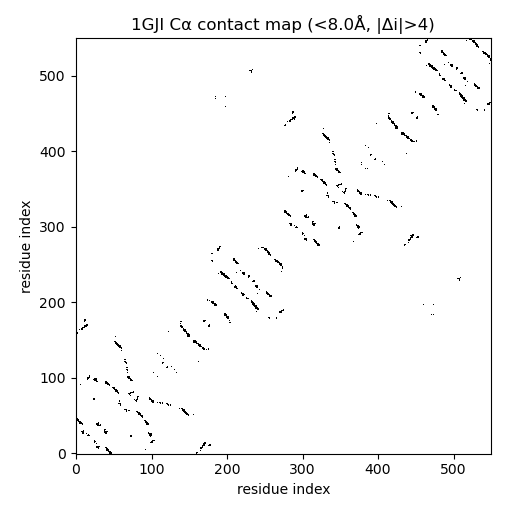3 N N . GLN D 3 11 ? 34.235 29.627 36.066 1.00 71.86 17 GLN B N 1
ATOM 3964 C CA . GLN D 3 11 ? 33.135 28.868 36.633 1.00 58.31 17 GLN B CA 1
ATOM 3965 C C . GLN D 3 11 ? 33.131 28.711 38.148 1.00 65.19 17 GLN B C 1
ATOM 3966 O O . GLN D 3 11 ? 32.064 28.538 38.750 1.00 83.61 17 GLN B O 1
ATOM 3972 N N . ARG D 3 12 ? 34.305 28.768 38.770 1.00 44.52 18 ARG B N 1
ATOM 3973 C CA . ARG D 3 12 ? 34.380 28.601 40.222 1.00 53.66 18 ARG B CA 1
ATOM 3974 C C . ARG D 3 12 ? 34.990 29.786 40.967 1.00 60.16 18 ARG B C 1
ATOM 3975 O O . ARG D 3 12 ? 35.730 30.587 40.384 1.00 67.70 18 ARG B O 1
ATOM 3983 N N . GLY D 3 13 ? 34.673 29.889 42.258 1.00 71.27 19 GLY B N 1
ATOM 3984 C CA . GLY D 3 13 ? 35.245 30.939 43.084 1.00 73.94 19 GLY B CA 1
ATOM 3985 C C . GLY D 3 13 ? 34.481 32.227 43.309 1.00 72.02 19 GLY B C 1
ATOM 3986 O O . GLY D 3 13 ? 34.994 33.130 43.975 1.00 72.47 19 GLY B O 1
ATOM 3987 N N . MET D 3 14 ? 33.265 32.327 42.780 1.00 66.78 20 MET B N 1
ATOM 3988 C CA . MET D 3 14 ? 32.480 33.546 42.946 1.00 59.79 20 MET B CA 1
ATOM 3989 C C . MET D 3 14 ? 31.206 33.308 43.745 1.00 52.37 20 MET B C 1
ATOM 3990 O O . MET D 3 14 ? 30.437 32.405 43.432 1.00 57.55 20 MET B O 1
ATOM 3995 N N . ARG D 3 15 ? 30.982 34.115 44.775 1.00 38.37 21 ARG B N 1
ATOM 3996 C CA . ARG D 3 15 ? 29.769 33.991 45.593 1.00 42.16 21 ARG B CA 1
ATOM 3997 C C . ARG D 3 15 ? 28.621 34.765 44.978 1.00 37.35 21 ARG B C 1
ATOM 3998 O O . ARG D 3 15 ? 28.826 35.824 44.381 1.00 34.02 21 ARG B O 1
ATOM 4006 N N . PHE D 3 16 ? 27.417 34.211 45.090 1.00 44.79 22 PHE B N 1
ATOM 4007 C CA . PHE D 3 16 ? 26.226 34.877 44.581 1.00 39.68 22 PHE B CA 1
ATOM 4008 C C . PHE D 3 16 ? 25.848 35.681 45.783 1.00 41.21 22 PHE B C 1
ATOM 4009 O O . PHE D 3 16 ? 25.702 35.109 46.858 1.00 49.16 22 PHE B O 1
ATOM 4017 N N . ARG D 3 17 ? 25.693 36.990 45.628 1.00 41.04 23 ARG B N 1
ATOM 4018 C CA . ARG D 3 17 ? 25.342 37.814 46.780 1.00 42.95 23 ARG B CA 1
ATOM 4019 C C . ARG D 3 17 ? 23.826 38.028 46.940 1.00 40.61 23 ARG B C 1
ATOM 4020 O O . ARG D 3 17 ? 23.068 38.024 45.982 1.00 32.52 23 ARG B O 1
ATOM 4028 N N . TYR D 3 18 ? 23.377 38.212 48.166 1.00 43.32 24 TYR B N 1
ATOM 4029 C CA . TYR D 3 18 ? 21.975 38.473 48.365 1.00 47.39 24 TYR B CA 1
ATOM 4030 C C . TYR D 3 18 ? 21.783 39.979 48.207 1.00 49.31 24 TYR B C 1
ATOM 4031 O O . TYR D 3 18 ? 22.746 40.745 48.156 1.00 55.32 24 TYR B O 1
ATOM 4040 N N . LYS D 3 19 ? 20.535 40.401 48.103 1.00 49.13 25 LYS B N 1
ATOM 4041 C CA . LYS D 3 19 ? 20.241 41.817 47.985 1.00 36.35 25 LYS B CA 1
ATOM 4042 C C . LYS D 3 19 ? 20.765 42.469 49.259 1.00 39.81 25 LYS B C 1
ATOM 4043 O O . LYS D 3 19 ? 21.463 43.475 49.207 1.00 36.82 25 LYS B O 1
ATOM 4049 N N . CYS D 3 20 ? 20.432 41.875 50.403 1.00 39.01 26 CYS B N 1
ATOM 4050 C CA . CYS D 3 20 ? 20.838 42.412 51.698 1.00 26.34 26 CYS B CA 1
ATOM 4051 C C . CYS D 3 20 ? 22.303 42.765 51.752 1.00 33.09 26 CYS B C 1
ATOM 4052 O O . CYS D 3 20 ? 22.734 43.473 52.649 1.00 37.44 26 CYS B O 1
ATOM 4055 N N . GLU D 3 21 ? 23.067 42.275 50.786 1.00 45.85 27 GLU B N 1
ATOM 4056 C CA . GLU D 3 21 ? 24.495 42.534 50.769 1.00 50.26 27 GLU B CA 1
ATOM 4057 C C . GLU D 3 21 ? 24.951 43.788 50.047 1.00 48.11 27 GLU B C 1
ATOM 4058 O O . GLU D 3 21 ? 26.138 44.088 50.024 1.00 61.69 27 GLU B O 1
ATOM 4064 N N . GLY D 3 22 ? 24.021 44.513 49.440 1.00 45.79 28 GLY B N 1
ATOM 4065 C CA . GLY D 3 22 ? 24.408 45.742 48.787 1.00 43.88 28 GLY B CA 1
ATOM 4066 C C . GLY D 3 22 ? 24.324 45.788 47.285 1.00 50.96 28 GLY B C 1
ATOM 4067 O O . GLY D 3 22 ? 23.948 44.797 46.618 1.00 45.60 28 GLY B O 1
ATOM 4068 N N . ARG D 3 23 ? 24.712 46.948 46.749 1.00 46.77 29 ARG B N 1
ATOM 4069 C CA . ARG D 3 23 ? 24.644 47.169 45.313 1.00 54.05 29 ARG B CA 1
ATOM 4070 C C . ARG D 3 23 ? 25.650 46.361 44.502 1.00 53.97 29 ARG B C 1
ATOM 4071 O O . ARG D 3 23 ? 25.391 46.026 43.351 1.00 45.54 29 ARG B O 1
ATOM 4079 N N . SER D 3 24 ? 26.785 46.027 45.096 1.00 50.88 30 SER B N 1
ATOM 4080 C CA . SER D 3 24 ? 27.783 45.264 44.367 1.00 56.98 30 SER B CA 1
ATOM 4081 C C . SER D 3 24 ? 27.677 43.757 44.582 1.00 60.76 30 SER B C 1
ATOM 4082 O O . SER D 3 24 ? 27.913 43.266 45.688 1.00 57.17 30 SER B O 1
ATOM 4085 N N . ALA D 3 25 ? 27.312 43.029 43.529 1.00 47.23 31 ALA B N 1
ATOM 4086 C CA . ALA D 3 25 ? 27.255 41.574 43.605 1.00 44.96 31 ALA B CA 1
ATOM 4087 C C . ALA D 3 25 ? 28.578 41.061 43.019 1.00 52.55 31 ALA B C 1
ATOM 4088 O O . ALA D 3 25 ? 28.670 39.921 42.576 1.00 51.27 31 ALA B O 1
ATOM 4090 N N . GLY D 3 26 ? 29.594 41.925 43.010 1.00 62.72 32 GLY B N 1
ATOM 4091 C CA . GLY D 3 26 ? 30.899 41.553 42.500 1.00 54.40 32 GLY B CA 1
ATOM 4092 C C . GLY D 3 26 ? 31.023 41.733 41.008 1.00 52.85 32 GLY B C 1
ATOM 4093 O O . GLY D 3 26 ? 30.220 42.453 40.422 1.00 61.05 32 GLY B O 1
ATOM 4094 N N . SER D 3 27 ? 32.027 41.090 40.405 1.00 47.74 33 SER B N 1
ATOM 4095 C CA . SER D 3 27 ? 32.256 41.157 38.957 1.00 47.03 33 SER B CA 1
ATOM 4096 C C . SER D 3 27 ? 32.820 39.844 38.412 1.00 47.90 33 SER B C 1
ATOM 4097 O O . SER D 3 27 ? 33.983 39.504 38.666 1.00 55.43 33 SER B O 1
ATOM 4100 N N . ILE D 3 28 ? 32.008 39.122 37.651 1.00 57.32 34 ILE B N 1
ATOM 4101 C CA . ILE D 3 28 ? 32.417 37.848 37.059 1.00 54.40 34 ILE B CA 1
ATOM 4102 C C . ILE D 3 28 ? 33.664 38.009 36.177 1.00 58.75 34 ILE B C 1
ATOM 4103 O O . ILE D 3 28 ? 33.663 38.807 35.254 1.00 64.21 34 ILE B O 1
ATOM 4108 N N . PRO D 3 29 ? 34.752 37.272 36.469 1.00 59.63 35 PRO B N 1
ATOM 4109 C CA . PRO D 3 29 ? 35.975 37.368 35.660 1.00 63.55 35 PRO B CA 1
ATOM 4110 C C . PRO D 3 29 ? 36.034 36.248 34.610 1.00 69.69 35 PRO B C 1
ATOM 4111 O O . PRO D 3 29 ? 35.358 35.229 34.748 1.00 64.89 35 PRO B O 1
ATOM 4115 N N . GLY D 3 30 ? 36.834 36.432 33.566 1.00 68.41 36 GLY B N 1
ATOM 4116 C CA . GLY D 3 30 ? 36.937 35.399 32.552 1.00 71.72 36 GLY B CA 1
ATOM 4117 C C . GLY D 3 30 ? 38.095 34.466 32.842 1.00 69.21 36 GLY B C 1
ATOM 4118 O O . GLY D 3 30 ? 39.079 34.877 33.446 1.00 63.28 36 GLY B O 1
ATOM 4119 N N . GLU D 3 31 ? 37.974 33.214 32.416 1.00 68.22 37 GLU B N 1
ATOM 4120 C CA . GLU D 3 31 ? 39.012 32.199 32.616 1.00 70.36 37 GLU B CA 1
ATOM 4121 C C . GLU D 3 31 ? 40.447 32.718 32.586 1.00 75.17 37 GLU B C 1
ATOM 4122 O O . GLU D 3 31 ? 41.188 32.585 33.566 1.00 73.29 37 GLU B O 1
ATOM 4128 N N . HIS D 3 32 ? 40.835 33.273 31.436 1.00 67.18 38 HIS B N 1
ATOM 4129 C CA . HIS D 3 32 ? 42.182 33.807 31.213 1.00 68.44 38 HIS B CA 1
ATOM 4130 C C . HIS D 3 32 ? 42.591 34.816 32.297 1.00 68.53 38 HIS B C 1
ATOM 4131 O O . HIS D 3 32 ? 43.771 34.994 32.583 1.00 67.22 38 HIS B O 1
ATOM 4138 N N . SER D 3 33 ? 41.620 35.495 32.889 1.00 64.41 39 SER B N 1
ATOM 4139 C CA . SER D 3 33 ? 41.925 36.513 33.886 1.00 62.49 39 SER B CA 1
ATOM 4140 C C . SER D 3 33 ? 42.981 36.117 34.898 1.00 61.49 39 SER B C 1
ATOM 4141 O O . SER D 3 33 ? 42.732 35.295 35.776 1.00 61.05 39 SER B O 1
ATOM 4144 N N . THR D 3 34 ? 44.161 36.715 34.772 1.00 73.17 40 THR B N 1
ATOM 4145 C CA . THR D 3 34 ? 45.250 36.447 35.706 1.00 80.75 40 THR B CA 1
ATOM 4146 C C . THR D 3 34 ? 44.998 37.352 36.906 1.00 83.92 40 THR B C 1
ATOM 4147 O O . THR D 3 34 ? 43.854 37.720 37.173 1.00 81.25 40 THR B O 1
ATOM 4151 N N . ASP D 3 35 ? 46.054 37.725 37.621 1.00 89.99 41 ASP B N 1
ATOM 4152 C CA . ASP D 3 35 ? 45.891 38.578 38.788 1.00 92.51 41 ASP B CA 1
ATOM 4153 C C . ASP D 3 35 ? 46.419 39.981 38.518 1.00 93.56 41 ASP B C 1
ATOM 4154 O O . ASP D 3 35 ? 45.840 40.977 38.956 1.00 91.39 41 ASP B O 1
ATOM 4159 N N . ASN D 3 36 ? 47.521 40.051 37.788 1.00 123.04 42 ASN B N 1
ATOM 4160 C CA . ASN D 3 36 ? 48.126 41.329 37.454 1.00 123.04 42 ASN B CA 1
ATOM 4161 C C . ASN D 3 36 ? 47.581 41.760 36.099 1.00 121.36 42 ASN B C 1
ATOM 4162 O O . ASN D 3 36 ? 47.696 42.922 35.705 1.00 123.04 42 ASN B O 1
ATOM 4167 N N . ASN D 3 37 ? 46.979 40.801 35.401 1.00 100.54 43 ASN B N 1
ATOM 4168 C CA . ASN D 3 37 ? 46.391 41.027 34.085 1.00 105.00 43 ASN B CA 1
ATOM 4169 C C . ASN D 3 37 ? 45.038 40.317 34.048 1.00 105.82 43 ASN B C 1
ATOM 4170 O O . ASN D 3 37 ? 44.863 39.335 33.318 1.00 107.96 43 ASN B O 1
ATOM 4175 N N . LYS D 3 38 ? 44.090 40.819 34.840 1.00 119.18 44 LYS B N 1
ATOM 4176 C CA . LYS D 3 38 ? 42.752 40.233 34.931 1.00 114.45 44 LYS B CA 1
ATOM 4177 C C . LYS D 3 38 ? 41.868 40.549 33.732 1.00 108.62 44 LYS B C 1
ATOM 4178 O O . LYS D 3 38 ? 41.948 41.633 33.158 1.00 108.82 44 LYS B O 1
ATOM 4184 N N . THR D 3 39 ? 41.024 39.588 33.366 1.00 81.40 45 THR B N 1
ATOM 4185 C CA . THR D 3 39 ? 40.128 39.739 32.229 1.00 79.01 45 THR B CA 1
ATOM 4186 C C . THR D 3 39 ? 38.640 39.593 32.583 1.00 75.31 45 THR B C 1
ATOM 4187 O O . THR D 3 39 ? 38.281 39.320 33.733 1.00 76.78 45 THR B O 1
ATOM 4191 N N . PHE D 3 40 ? 37.774 39.776 31.589 1.00 60.48 46 PHE B N 1
ATOM 4192 C CA . PHE D 3 40 ? 36.341 39.685 31.827 1.00 62.51 46 PHE B CA 1
ATOM 4193 C C . PHE D 3 40 ? 35.599 38.960 30.721 1.00 56.41 46 PHE B C 1
ATOM 4194 O O . PHE D 3 40 ? 36.088 38.867 29.600 1.00 69.47 46 PHE B O 1
ATOM 4202 N N . PRO D 3 41 ? 34.400 38.431 31.032 1.00 46.68 47 PRO B N 1
ATOM 4203 C CA . PRO D 3 41 ? 33.571 37.710 30.052 1.00 47.64 47 PRO B CA 1
ATOM 4204 C C . PRO D 3 41 ? 33.403 38.617 28.857 1.00 45.77 47 PRO B C 1
ATOM 4205 O O . PRO D 3 41 ? 32.957 39.752 29.002 1.00 53.19 47 PRO B O 1
ATOM 4209 N N . SER D 3 42 ? 33.760 38.129 27.680 1.00 53.85 48 SER B N 1
ATOM 4210 C CA . SER D 3 42 ? 33.648 38.957 26.483 1.00 62.17 48 SER B CA 1
ATOM 4211 C C . SER D 3 42 ? 33.186 38.161 25.280 1.00 57.94 48 SER B C 1
ATOM 4212 O O . SER D 3 42 ? 33.424 36.962 25.192 1.00 54.40 48 SER B O 1
ATOM 4215 N N . ILE D 3 43 ? 32.495 38.831 24.370 1.00 63.49 49 ILE B N 1
ATOM 4216 C CA . ILE D 3 43 ? 32.008 38.177 23.172 1.00 72.43 49 ILE B CA 1
ATOM 4217 C C . ILE D 3 43 ? 32.168 39.135 22.015 1.00 77.26 49 ILE B C 1
ATOM 4218 O O . ILE D 3 43 ? 32.332 40.338 22.209 1.00 81.30 49 ILE B O 1
ATOM 4223 N N . GLN D 3 44 ? 32.123 38.589 20.809 1.00 94.23 50 GLN B N 1
ATOM 4224 C CA . GLN D 3 44 ? 32.292 39.385 19.610 1.00 98.59 50 GLN B CA 1
ATOM 4225 C C . GLN D 3 44 ? 31.247 39.018 18.568 1.00 96.15 50 GLN B C 1
ATOM 4226 O O . GLN D 3 44 ? 30.882 37.844 18.435 1.00 92.94 50 GLN B O 1
ATOM 4232 N N . ILE D 3 45 ? 30.762 40.027 17.844 1.00 73.52 51 ILE B N 1
ATOM 4233 C CA . ILE D 3 45 ? 29.767 39.813 16.795 1.00 74.22 51 ILE B CA 1
ATOM 4234 C C . ILE D 3 45 ? 30.500 39.523 15.473 1.00 74.10 51 ILE B C 1
ATOM 4235 O O . ILE D 3 45 ? 31.126 40.420 14.907 1.00 67.86 51 ILE B O 1
ATOM 4240 N N . LEU D 3 46 ? 30.437 38.280 14.995 1.00 88.21 52 LEU B N 1
ATOM 4241 C CA . LEU D 3 46 ? 31.093 37.915 13.742 1.00 94.85 52 LEU B CA 1
ATOM 4242 C C . LEU D 3 46 ? 30.114 38.184 12.606 1.00 101.07 52 LEU B C 1
ATOM 4243 O O . LEU D 3 46 ? 28.905 38.045 12.791 1.00 104.88 52 LEU B O 1
ATOM 4248 N N . ASN D 3 47 ? 30.634 38.575 11.441 1.00 96.33 53 ASN B N 1
ATOM 4249 C CA . ASN D 3 47 ? 29.805 38.874 10.268 1.00 98.03 53 ASN B CA 1
ATOM 4250 C C . ASN D 3 47 ? 29.044 40.182 10.409 1.00 99.22 53 ASN B C 1
ATOM 4251 O O . ASN D 3 47 ? 27.897 40.275 9.972 1.00 98.45 53 ASN B O 1
ATOM 4256 N N . TYR D 3 48 ? 29.658 41.193 11.013 1.00 119.65 54 TYR B N 1
ATOM 4257 C CA . TYR D 3 48 ? 28.958 42.461 11.180 1.00 120.73 54 TYR B CA 1
ATOM 4258 C C . TYR D 3 48 ? 29.812 43.638 11.632 1.00 119.96 54 TYR B C 1
ATOM 4259 O O . TYR D 3 48 ? 30.821 43.483 12.321 1.00 121.11 54 TYR B O 1
ATOM 4268 N N . PHE D 3 49 ? 29.372 44.820 11.218 1.00 115.76 55 PHE B N 1
ATOM 4269 C CA . PHE D 3 49 ? 30.007 46.085 11.547 1.00 117.66 55 PHE B CA 1
ATOM 4270 C C . PHE D 3 49 ? 28.890 47.131 11.575 1.00 118.12 55 PHE B C 1
ATOM 4271 O O . PHE D 3 49 ? 28.205 47.334 10.572 1.00 118.12 55 PHE B O 1
ATOM 4279 N N . GLY D 3 50 ? 28.699 47.784 12.719 1.00 113.32 56 GLY B N 1
ATOM 4280 C CA . GLY D 3 50 ? 27.653 48.789 12.826 1.00 112.37 56 GLY B CA 1
ATOM 4281 C C . GLY D 3 50 ? 27.104 48.918 14.235 1.00 107.79 56 GLY B C 1
ATOM 4282 O O . GLY D 3 50 ? 27.359 48.062 15.076 1.00 106.24 56 GLY B O 1
ATOM 4283 N N . LYS D 3 51 ? 26.351 49.987 14.492 1.00 108.57 57 LYS B N 1
ATOM 4284 C CA . LYS D 3 51 ? 25.763 50.228 15.814 1.00 108.90 57 LYS B CA 1
ATOM 4285 C C . LYS D 3 51 ? 24.766 49.130 16.174 1.00 104.31 57 LYS B C 1
ATOM 4286 O O . LYS D 3 51 ? 24.152 48.529 15.294 1.00 96.67 57 LYS B O 1
ATOM 4292 N N . VAL D 3 52 ? 24.617 48.857 17.469 1.00 114.27 58 VAL B N 1
ATOM 4293 C CA . VAL D 3 52 ? 23.689 47.824 17.922 1.00 117.77 58 VAL B CA 1
ATOM 4294 C C . VAL D 3 52 ? 23.471 47.737 19.430 1.00 114.11 58 VAL B C 1
ATOM 4295 O O . VAL D 3 52 ? 24.037 48.517 20.193 1.00 119.63 58 VAL B O 1
ATOM 4299 N N . LYS D 3 53 ? 22.636 46.782 19.840 1.00 80.52 59 LYS B N 1
ATOM 4300 C CA . LYS D 3 53 ? 22.302 46.555 21.246 1.00 74.11 59 LYS B CA 1
ATOM 4301 C C . LYS D 3 53 ? 22.467 45.089 21.649 1.00 75.20 59 LYS B C 1
ATOM 4302 O O . LYS D 3 53 ? 22.210 44.187 20.850 1.00 79.62 59 LYS B O 1
ATOM 4308 N N . ILE D 3 54 ? 22.883 44.858 22.893 1.00 81.40 60 ILE B N 1
ATOM 4309 C CA . ILE D 3 54 ? 23.078 43.500 23.416 1.00 72.18 60 ILE B CA 1
ATOM 4310 C C . ILE D 3 54 ? 22.403 43.372 24.775 1.00 64.28 60 ILE B C 1
ATOM 4311 O O . ILE D 3 54 ? 22.327 44.348 25.527 1.00 55.94 60 ILE B O 1
ATOM 4316 N N . ARG D 3 55 ? 21.921 42.176 25.091 1.00 57.02 61 ARG B N 1
ATOM 4317 C CA . ARG D 3 55 ? 21.264 41.955 26.373 1.00 60.61 61 ARG B CA 1
ATOM 4318 C C . ARG D 3 55 ? 21.709 40.671 27.069 1.00 60.26 61 ARG B C 1
ATOM 4319 O O . ARG D 3 55 ? 21.415 39.575 26.609 1.00 62.15 61 ARG B O 1
ATOM 4327 N N . THR D 3 56 ? 22.419 40.813 28.184 1.00 56.31 62 THR B N 1
ATOM 4328 C CA . THR D 3 56 ? 22.880 39.652 28.940 1.00 50.80 62 THR B CA 1
ATOM 4329 C C . THR D 3 56 ? 21.858 39.312 30.022 1.00 55.17 62 THR B C 1
ATOM 4330 O O . THR D 3 56 ? 21.500 40.148 30.843 1.00 58.50 62 THR B O 1
ATOM 4334 N N . THR D 3 57 ? 21.383 38.077 30.004 1.00 55.05 63 THR B N 1
ATOM 4335 C CA . THR D 3 57 ? 20.409 37.601 30.979 1.00 53.35 63 THR B CA 1
ATOM 4336 C C . THR D 3 57 ? 20.873 36.254 31.545 1.00 55.47 63 THR B C 1
ATOM 4337 O O . THR D 3 57 ? 21.701 35.573 30.948 1.00 63.93 63 THR B O 1
ATOM 4341 N N . LEU D 3 58 ? 20.363 35.883 32.713 1.00 56.19 64 LEU B N 1
ATOM 4342 C CA . LEU D 3 58 ? 20.745 34.622 33.342 1.00 48.30 64 LEU B CA 1
ATOM 4343 C C . LEU D 3 58 ? 19.739 33.517 33.036 1.00 50.43 64 LEU B C 1
ATOM 4344 O O . LEU D 3 58 ? 18.522 33.708 33.112 1.00 49.79 64 LEU B O 1
ATOM 4349 N N . VAL D 3 59 ? 20.257 32.352 32.689 1.00 47.85 65 VAL B N 1
ATOM 4350 C CA . VAL D 3 59 ? 19.407 31.211 32.395 1.00 58.67 65 VAL B CA 1
ATOM 4351 C C . VAL D 3 59 ? 19.896 29.992 33.156 1.00 59.05 65 VAL B C 1
ATOM 4352 O O . VAL D 3 59 ? 20.972 29.998 33.763 1.00 62.21 65 VAL B O 1
ATOM 4356 N N . THR D 3 60 ? 19.093 28.940 33.103 1.00 50.25 66 THR B N 1
ATOM 4357 C CA . THR D 3 60 ? 19.390 27.680 33.777 1.00 53.01 66 THR B CA 1
ATOM 4358 C C . THR D 3 60 ? 20.534 26.860 33.137 1.00 54.83 66 THR B C 1
ATOM 4359 O O . THR D 3 60 ? 21.050 27.190 32.064 1.00 48.23 66 THR B O 1
ATOM 4363 N N . LYS D 3 61 ? 20.908 25.779 33.814 1.00 86.79 67 LYS B N 1
ATOM 4364 C CA . LYS D 3 61 ? 21.952 24.872 33.347 1.00 92.15 67 LYS B CA 1
ATOM 4365 C C . LYS D 3 61 ? 21.296 23.679 32.636 1.00 104.60 67 LYS B C 1
ATOM 4366 O O . LYS D 3 61 ? 21.980 22.846 32.034 1.00 109.03 67 LYS B O 1
ATOM 4372 N N . ASN D 3 62 ? 19.965 23.616 32.719 1.00 134.20 68 ASN B N 1
ATOM 4373 C CA . ASN D 3 62 ? 19.155 22.551 32.117 1.00 134.20 68 ASN B CA 1
ATOM 4374 C C . ASN D 3 62 ? 19.100 22.696 30.597 1.00 1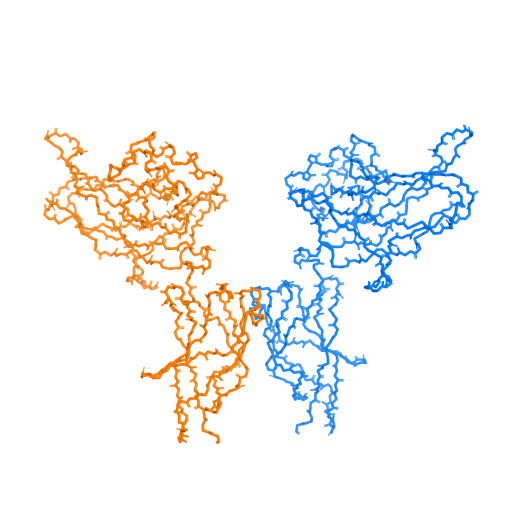34.20 68 ASN B C 1
ATOM 4375 O O . ASN D 3 62 ? 18.997 23.813 30.092 1.00 134.20 68 ASN B O 1
ATOM 4380 N N . GLU D 3 63 ? 19.166 21.571 29.877 1.00 121.08 69 GLU B N 1
ATOM 4381 C CA . GLU D 3 63 ? 19.148 21.592 28.414 1.00 120.33 69 GLU B CA 1
ATOM 4382 C C . GLU D 3 63 ? 18.210 22.676 27.906 1.00 115.41 69 GLU B C 1
ATOM 4383 O O . GLU D 3 63 ? 18.623 23.533 27.130 1.00 114.60 69 GLU B O 1
ATOM 4389 N N . PRO D 3 64 ? 16.926 22.639 28.306 1.00 110.39 70 PRO B N 1
ATOM 4390 C CA . PRO D 3 64 ? 16.039 23.704 27.824 1.00 105.76 70 PRO B CA 1
ATOM 4391 C C . PRO D 3 64 ? 16.210 24.934 28.736 1.00 105.92 70 PRO B C 1
ATOM 4392 O O . PRO D 3 64 ? 15.602 25.027 29.808 1.00 106.48 70 PRO B O 1
ATOM 4396 N N . TYR D 3 65 ? 17.060 25.861 28.291 1.00 67.12 71 TYR B N 1
ATOM 4397 C CA . TYR D 3 65 ? 17.382 27.082 29.021 1.00 50.76 71 TYR B CA 1
ATOM 4398 C C . TYR D 3 65 ? 16.237 28.038 29.274 1.00 49.98 71 TYR B C 1
ATOM 4399 O O . TYR D 3 65 ? 15.777 28.718 28.355 1.00 58.35 71 TYR B O 1
ATOM 4408 N N . LYS D 3 66 ? 15.794 28.112 30.521 1.00 58.39 72 LYS B N 1
ATOM 4409 C CA . LYS D 3 66 ? 14.721 29.026 30.870 1.00 74.05 72 LYS B CA 1
ATOM 4410 C C . LYS D 3 66 ? 15.267 30.114 31.798 1.00 72.97 72 LYS B C 1
ATOM 4411 O O . LYS D 3 66 ? 16.243 29.890 32.523 1.00 76.20 72 LYS B O 1
ATOM 4417 N N . PRO D 3 67 ? 14.661 31.316 31.768 1.00 73.58 73 PRO B N 1
ATOM 4418 C CA . PRO D 3 67 ? 15.139 32.397 32.633 1.00 73.72 73 PRO B CA 1
ATOM 4419 C C . PRO D 3 67 ? 15.319 31.926 34.060 1.00 77.08 73 PRO B C 1
ATOM 4420 O O . PRO D 3 67 ? 14.555 31.096 34.554 1.00 82.89 73 PRO B O 1
ATOM 4424 N N . HIS D 3 68 ? 16.346 32.460 34.709 1.00 73.27 74 HIS B N 1
ATOM 4425 C CA . HIS D 3 68 ? 16.679 32.109 36.078 1.00 64.55 74 HIS B CA 1
ATOM 4426 C C . HIS D 3 68 ? 16.164 33.208 37.025 1.00 60.78 74 HIS B C 1
ATOM 4427 O O . HIS D 3 68 ? 16.082 34.371 36.650 1.00 75.06 74 HIS B O 1
ATOM 4434 N N . PRO D 3 69 ? 15.804 32.847 38.262 1.00 50.66 75 PRO B N 1
ATOM 4435 C CA . PRO D 3 69 ? 15.296 33.787 39.272 1.00 52.32 75 PRO B CA 1
ATOM 4436 C C . PRO D 3 69 ? 16.303 34.862 39.689 1.00 56.36 75 PRO B C 1
ATOM 4437 O O . PRO D 3 69 ? 15.940 36.024 39.882 1.00 64.37 75 PRO B O 1
ATOM 4441 N N . HIS D 3 70 ? 17.556 34.455 39.868 1.00 42.49 76 HIS B N 1
ATOM 4442 C CA . HIS D 3 70 ? 18.602 35.380 40.265 1.00 46.23 76 HIS B CA 1
ATOM 4443 C C . HIS D 3 70 ? 18.715 36.596 39.341 1.00 49.90 76 HIS B C 1
ATOM 4444 O O . HIS D 3 70 ? 18.413 36.533 38.154 1.00 48.62 76 HIS B O 1
ATOM 4451 N N . ASP D 3 71 ? 19.161 37.710 39.894 1.00 56.33 77 ASP B N 1
ATOM 4452 C CA . ASP D 3 71 ? 19.338 38.920 39.106 1.00 51.63 77 ASP B CA 1
ATOM 4453 C C . ASP D 3 71 ? 20.810 39.130 38.769 1.00 57.00 77 ASP B C 1
ATOM 4454 O O . ASP D 3 71 ? 21.713 38.628 39.441 1.00 59.78 77 ASP B O 1
ATOM 4459 N N . LEU D 3 72 ? 21.034 39.889 37.714 1.00 54.44 78 LEU B N 1
ATOM 4460 C CA . LEU D 3 72 ? 22.365 40.239 37.297 1.00 44.90 78 LEU B CA 1
ATOM 4461 C C . LEU D 3 72 ? 22.337 41.676 37.754 1.00 54.30 78 LEU B C 1
ATOM 4462 O O . LEU D 3 72 ? 21.435 42.418 37.366 1.00 58.74 78 LEU B O 1
ATOM 4467 N N . VAL D 3 73 ? 23.266 42.061 38.622 1.00 52.85 79 VAL B N 1
ATOM 4468 C CA . VAL D 3 73 ? 23.305 43.440 39.083 1.00 49.79 79 VAL B CA 1
ATOM 4469 C C . VAL D 3 73 ? 24.646 44.076 38.712 1.00 52.36 79 VAL B C 1
ATOM 4470 O O . VAL D 3 73 ? 25.642 43.383 38.528 1.00 50.75 79 VAL B O 1
ATOM 4474 N N . GLY D 3 74 ? 24.663 45.398 38.602 1.00 51.44 80 GLY B N 1
ATOM 4475 C CA . GLY D 3 74 ? 25.888 46.086 38.245 1.00 47.62 80 GLY B CA 1
ATOM 4476 C C . GLY D 3 74 ? 25.652 47.066 37.115 1.00 48.33 80 GLY B C 1
ATOM 4477 O O . GLY D 3 74 ? 24.540 47.138 36.572 1.00 55.84 80 GLY B O 1
ATOM 4478 N N . LYS D 3 75 ? 26.693 47.825 36.775 1.00 33.83 81 LYS B N 1
ATOM 4479 C CA . LYS D 3 75 ? 26.621 48.807 35.703 1.00 38.54 81 LYS B CA 1
ATOM 4480 C C . LYS D 3 75 ? 25.728 48.331 34.561 1.00 37.02 81 LYS B C 1
ATOM 4481 O O . LYS D 3 75 ? 25.968 47.289 33.942 1.00 34.49 81 LYS B O 1
ATOM 4487 N N . ASP D 3 76 ? 24.680 49.113 34.326 1.00 49.06 82 ASP B N 1
ATOM 4488 C CA . ASP D 3 76 ? 23.700 48.890 33.279 1.00 47.30 82 ASP B CA 1
ATOM 4489 C C . ASP D 3 76 ? 22.857 47.653 33.445 1.00 47.16 82 ASP B C 1
ATOM 4490 O O . ASP D 3 76 ? 22.411 47.055 32.467 1.00 51.66 82 ASP B O 1
ATOM 4495 N N . CYS D 3 77 ? 22.626 47.269 34.689 1.00 45.33 83 CYS B N 1
ATOM 4496 C CA . CYS D 3 77 ? 21.794 46.112 34.943 1.00 50.73 83 CYS B CA 1
ATOM 4497 C C . CYS D 3 77 ? 20.503 46.606 35.576 1.00 49.10 83 CYS B C 1
ATOM 4498 O O . CYS D 3 77 ? 20.506 47.584 36.322 1.00 44.34 83 CYS B O 1
ATOM 4501 N N . ARG D 3 78 ? 19.383 45.984 35.233 1.00 41.03 84 ARG B N 1
ATOM 4502 C CA . ARG D 3 78 ? 18.125 46.406 35.823 1.00 43.77 84 ARG B CA 1
ATOM 4503 C C . ARG D 3 78 ? 17.066 45.366 35.636 1.00 48.99 84 ARG B C 1
ATOM 4504 O O . ARG D 3 78 ? 16.955 44.766 34.584 1.00 52.38 84 ARG B O 1
ATOM 4512 N N . ASP D 3 79 ? 16.265 45.174 36.666 1.00 48.15 85 ASP B N 1
ATOM 4513 C CA . ASP D 3 79 ? 15.237 44.166 36.617 1.00 44.16 85 ASP B CA 1
ATOM 4514 C C . ASP D 3 79 ? 15.915 42.827 36.368 1.00 50.57 85 ASP B C 1
ATOM 4515 O O . ASP D 3 79 ? 15.384 41.966 35.680 1.00 59.00 85 ASP B O 1
ATOM 4520 N N . GLY D 3 80 ? 17.110 42.677 36.919 1.00 52.63 86 GLY B N 1
ATOM 4521 C CA . GLY D 3 80 ? 17.828 41.424 36.800 1.00 53.38 86 GLY B CA 1
ATOM 4522 C C . GLY D 3 80 ? 18.603 41.109 35.539 1.00 50.30 86 GLY B C 1
ATOM 4523 O O . GLY D 3 80 ? 19.141 40.012 35.407 1.00 44.47 86 GLY B O 1
ATOM 4524 N N . TYR D 3 81 ? 18.660 42.036 34.597 1.00 46.71 87 TYR B N 1
ATOM 4525 C CA . TYR D 3 81 ? 19.423 41.776 33.386 1.00 45.84 87 TYR B CA 1
ATOM 4526 C C . TYR D 3 81 ? 20.174 43.010 32.904 1.00 47.11 87 TYR B C 1
ATOM 4527 O O . TYR D 3 81 ? 19.824 44.156 33.236 1.00 40.08 87 TYR B O 1
ATOM 4536 N N . TYR D 3 82 ? 21.227 42.749 32.138 1.00 36.49 88 TYR B N 1
ATOM 4537 C CA . TYR D 3 82 ? 22.087 43.778 31.596 1.00 33.33 88 TYR B CA 1
ATOM 4538 C C . TYR D 3 82 ? 21.720 44.059 30.161 1.00 37.64 88 TYR B C 1
ATOM 4539 O O . TYR D 3 82 ? 21.505 43.131 29.391 1.00 42.69 88 TYR B O 1
ATOM 4548 N N . GLU D 3 83 ? 21.644 45.337 29.801 1.00 44.47 89 GLU B N 1
ATOM 4549 C CA . GLU D 3 83 ? 21.342 45.723 28.422 1.00 48.30 89 GLU B CA 1
ATOM 4550 C C . GLU D 3 83 ? 22.151 46.952 28.075 1.00 42.59 89 GLU B C 1
ATOM 4551 O O . GLU D 3 83 ? 22.285 47.857 28.895 1.00 46.71 89 GLU B O 1
ATOM 4557 N N . ALA D 3 84 ? 22.704 46.972 26.868 1.00 38.95 90 ALA B N 1
ATOM 4558 C CA . ALA D 3 84 ? 23.513 48.103 26.430 1.00 43.00 90 ALA B CA 1
ATOM 4559 C C . ALA D 3 84 ? 23.674 48.182 24.930 1.00 48.64 90 ALA B C 1
ATOM 4560 O O . ALA D 3 84 ? 23.518 47.190 24.218 1.00 44.54 90 ALA B O 1
ATOM 4562 N N . GLU D 3 85 ? 23.994 49.383 24.462 1.00 88.92 91 GLU B N 1
ATOM 4563 C CA . GLU D 3 85 ? 24.215 49.625 23.046 1.00 97.90 91 GLU B CA 1
ATOM 4564 C C . GLU D 3 85 ? 25.690 49.503 22.738 1.00 94.66 91 GLU B C 1
ATOM 4565 O O . GLU D 3 85 ? 26.515 49.385 23.642 1.00 101.30 91 GLU B O 1
ATOM 4571 N N . PHE D 3 86 ? 26.021 49.547 21.455 1.00 85.09 92 PHE B N 1
ATOM 4572 C CA . PHE D 3 86 ? 27.410 49.453 21.040 1.00 86.00 92 PHE B CA 1
ATOM 4573 C C . PHE D 3 86 ? 27.594 49.803 19.576 1.00 92.91 92 PHE B C 1
ATOM 4574 O O . PHE D 3 86 ? 27.156 49.068 18.696 1.00 88.21 92 PHE B O 1
ATOM 4582 N N . GLY D 3 87 ? 28.237 50.942 19.328 1.00 124.41 93 GLY B N 1
ATOM 4583 C CA . GLY D 3 87 ? 28.481 51.373 17.965 1.00 132.88 93 GLY B CA 1
ATOM 4584 C C . GLY D 3 87 ? 29.302 50.346 17.200 1.00 136.49 93 GLY B C 1
ATOM 4585 O O . GLY D 3 87 ? 29.743 49.344 17.777 1.00 135.43 93 GLY B O 1
ATOM 4586 N N . PRO D 3 88 ? 29.531 50.568 15.893 1.00 123.50 94 PRO B N 1
ATOM 4587 C CA . PRO D 3 88 ? 30.305 49.655 15.043 1.00 123.50 94 PRO B CA 1
ATOM 4588 C C . PRO D 3 88 ? 31.745 49.486 15.510 1.00 120.74 94 PRO B C 1
ATOM 4589 O O . PRO D 3 88 ? 32.449 48.592 15.047 1.00 123.50 94 PRO B O 1
ATOM 4593 N N . GLU D 3 89 ? 32.155 50.352 16.432 1.00 106.60 95 GLU B N 1
ATOM 4594 C CA . GLU D 3 89 ? 33.506 50.369 17.002 1.00 106.60 95 GLU B CA 1
ATOM 4595 C C . GLU D 3 89 ? 34.171 49.007 17.275 1.00 106.09 95 GLU B C 1
ATOM 4596 O O . GLU D 3 89 ? 33.908 48.018 16.595 1.00 95.94 95 GLU B O 1
ATOM 4602 N N . ARG D 3 90 ? 35.043 48.980 18.282 1.00 131.05 96 ARG B N 1
ATOM 4603 C CA . ARG D 3 90 ? 35.777 47.774 18.658 1.00 131.05 96 ARG B CA 1
ATOM 4604 C C . ARG D 3 90 ? 34.997 46.468 18.592 1.00 131.05 96 ARG B C 1
ATOM 4605 O O . ARG D 3 90 ? 33.905 46.334 19.155 1.00 131.05 96 ARG B O 1
ATOM 4613 N N . ARG D 3 91 ? 35.601 45.505 17.903 1.00 140.00 97 ARG B N 1
ATOM 4614 C CA . ARG D 3 91 ? 35.048 44.170 17.699 1.00 140.00 97 ARG B CA 1
ATOM 4615 C C . ARG D 3 91 ? 34.665 43.515 19.021 1.00 134.92 97 ARG B C 1
ATOM 4616 O O . ARG D 3 91 ? 33.497 43.229 19.273 1.00 125.69 97 ARG B O 1
ATOM 4624 N N . VAL D 3 92 ? 35.672 43.279 19.856 1.00 94.17 98 VAL B N 1
ATOM 4625 C CA . VAL D 3 92 ? 35.494 42.635 21.153 1.00 95.05 98 VAL B CA 1
ATOM 4626 C C . VAL D 3 92 ? 34.618 43.408 22.142 1.00 93.03 98 VAL B C 1
ATOM 4627 O O . VAL D 3 92 ? 34.717 44.634 22.263 1.00 94.61 98 VAL B O 1
ATOM 4631 N N . LEU D 3 93 ? 33.756 42.677 22.845 1.00 95.87 99 LEU B N 1
ATOM 4632 C CA . LEU D 3 93 ? 32.883 43.284 23.842 1.00 88.85 99 LEU B CA 1
ATOM 4633 C C . LEU D 3 93 ? 33.113 42.638 25.192 1.00 83.02 99 LEU B C 1
ATOM 4634 O O . LEU D 3 93 ? 32.719 41.499 25.419 1.00 84.34 99 LEU B O 1
ATOM 4639 N N . SER D 3 94 ? 33.769 43.364 26.081 1.00 59.29 100 SER B N 1
ATOM 4640 C CA . SER D 3 94 ? 34.024 42.850 27.404 1.00 59.20 100 SER B CA 1
ATOM 4641 C C . SER D 3 94 ? 32.967 43.433 28.323 1.00 57.91 100 SER B C 1
ATOM 4642 O O . SER D 3 94 ? 32.460 44.535 28.097 1.00 60.61 100 SER B O 1
ATOM 4645 N N . PHE D 3 95 ? 32.625 42.675 29.353 1.00 45.01 101 PHE B N 1
ATOM 4646 C CA . PHE D 3 95 ? 31.628 43.099 30.317 1.00 47.78 101 PHE B CA 1
ATOM 4647 C C . PHE D 3 95 ? 32.250 42.954 31.675 1.00 48.11 101 PHE B C 1
ATOM 4648 O O . PHE D 3 95 ? 32.313 41.855 32.201 1.00 45.38 101 PHE B O 1
ATOM 4656 N N . GLN D 3 96 ? 32.714 44.052 32.250 1.00 72.14 102 GLN B N 1
ATOM 4657 C CA . GLN D 3 96 ? 33.341 43.974 33.559 1.00 75.30 102 GLN B CA 1
ATOM 4658 C C . GLN D 3 96 ? 32.341 43.762 34.685 1.00 83.07 102 GLN B C 1
ATOM 4659 O O . GLN D 3 96 ? 32.095 42.632 35.124 1.00 93.90 102 GLN B O 1
ATOM 4665 N N . ASN D 3 97 ? 31.775 44.871 35.147 1.00 69.52 103 ASN B N 1
ATOM 4666 C CA . ASN D 3 97 ? 30.811 44.867 36.233 1.00 61.31 103 ASN B CA 1
ATOM 4667 C C . ASN D 3 97 ? 29.555 44.028 35.949 1.00 59.90 103 ASN B C 1
ATOM 4668 O O . ASN D 3 97 ? 28.532 44.524 35.463 1.00 76.11 103 ASN B O 1
ATOM 4673 N N . LEU D 3 98 ? 29.659 42.743 36.256 1.00 46.09 104 LEU B N 1
ATOM 4674 C CA . LEU D 3 98 ? 28.584 41.779 36.080 1.00 47.94 104 LEU B CA 1
ATOM 4675 C C . LEU D 3 98 ? 28.517 40.906 37.326 1.00 49.93 104 LEU B C 1
ATOM 4676 O O . LEU D 3 98 ? 29.295 39.969 37.482 1.00 51.54 104 LEU B O 1
ATOM 4681 N N . GLY D 3 99 ? 27.596 41.215 38.223 1.00 56.67 105 GLY B N 1
ATOM 4682 C CA . GLY D 3 99 ? 27.497 40.422 39.435 1.00 56.21 105 GLY B CA 1
ATOM 4683 C C . GLY D 3 99 ? 26.235 39.599 39.441 1.00 49.79 105 GLY B C 1
ATOM 4684 O O . GLY D 3 99 ? 25.353 39.810 38.611 1.00 47.19 105 GLY B O 1
ATOM 4685 N N . ILE D 3 100 ? 26.142 38.658 40.367 1.00 29.87 106 ILE B N 1
ATOM 4686 C CA . ILE D 3 100 ? 24.954 37.843 40.440 1.00 38.12 106 ILE B CA 1
ATOM 4687 C C . ILE D 3 100 ? 24.284 37.979 41.794 1.00 41.92 106 ILE B C 1
ATOM 4688 O O . ILE D 3 100 ? 24.846 37.569 42.800 1.00 48.43 106 ILE B O 1
ATOM 4693 N N . GLN D 3 101 ? 23.092 38.569 41.818 1.00 40.00 107 GLN B N 1
ATOM 4694 C CA . GLN D 3 101 ? 22.342 38.714 43.059 1.00 43.32 107 GLN B CA 1
ATOM 4695 C C . GLN D 3 101 ? 21.414 37.510 43.122 1.00 42.85 107 GLN B C 1
ATOM 4696 O O . GLN D 3 101 ? 20.649 37.282 42.196 1.00 51.78 107 GLN B O 1
ATOM 4702 N N . CYS D 3 102 ? 21.505 36.723 44.192 1.00 34.23 108 CYS B N 1
ATOM 4703 C CA . CYS D 3 102 ? 20.662 35.546 44.352 1.00 43.17 108 CYS B CA 1
ATOM 4704 C C . CYS D 3 102 ? 19.455 35.859 45.224 1.00 42.35 108 CYS B C 1
ATOM 4705 O O . CYS D 3 102 ? 19.540 36.616 46.193 1.00 49.78 108 CYS B O 1
ATOM 4708 N N . VAL D 3 103 ? 18.321 35.275 44.871 1.00 51.43 109 VAL B N 1
ATOM 4709 C CA . VAL D 3 103 ? 17.093 35.486 45.624 1.00 59.38 109 VAL B CA 1
ATOM 4710 C C . VAL D 3 103 ? 16.947 34.440 46.723 1.00 58.35 109 VAL B C 1
ATOM 4711 O O . VAL D 3 103 ? 17.473 33.329 46.604 1.00 58.71 109 VAL B O 1
ATOM 4715 N N . LYS D 3 104 ? 16.253 34.804 47.798 1.00 45.60 110 LYS B N 1
ATOM 4716 C CA . LYS D 3 104 ? 16.037 33.882 48.904 1.00 53.46 110 LYS B CA 1
ATOM 4717 C C . LYS D 3 104 ? 15.129 32.793 48.331 1.00 50.83 110 LYS B C 1
ATOM 4718 O O . LYS D 3 104 ? 14.380 33.061 47.388 1.00 49.44 110 LYS B O 1
ATOM 4724 N N . LYS D 3 105 ? 15.188 31.578 48.870 1.00 55.11 111 LYS B N 1
ATOM 4725 C CA . LYS D 3 105 ? 14.350 30.510 48.335 1.00 66.41 111 LYS B CA 1
ATOM 4726 C C . LYS D 3 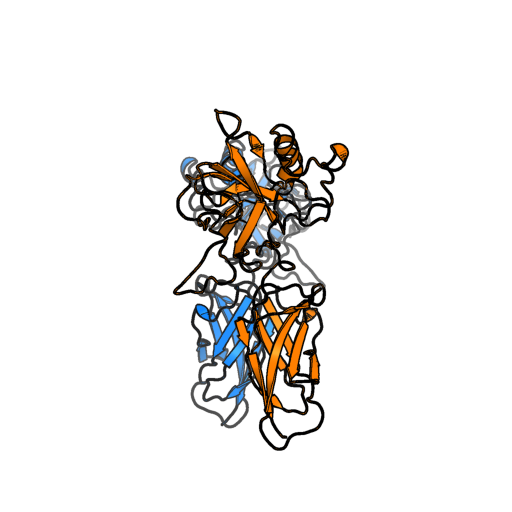105 ? 12.863 30.889 48.301 1.00 69.94 111 LYS B C 1
ATOM 4727 O O . LYS D 3 105 ? 12.110 30.434 47.434 1.00 63.76 111 LYS B O 1
ATOM 4733 N N . LYS D 3 106 ? 12.443 31.734 49.234 1.00 64.16 112 LYS B N 1
ATOM 4734 C CA . LYS D 3 106 ? 11.059 32.182 49.263 1.00 64.89 112 LYS B CA 1
ATOM 4735 C C . LYS D 3 106 ? 10.744 32.966 47.986 1.00 69.76 112 LYS B C 1
ATOM 4736 O O . LYS D 3 106 ? 9.745 32.703 47.311 1.00 80.19 112 LYS B O 1
ATOM 4742 N N . ASP D 3 107 ? 11.607 33.926 47.659 1.00 56.31 113 ASP B N 1
ATOM 4743 C CA . ASP D 3 107 ? 11.430 34.768 46.475 1.00 53.35 113 ASP B CA 1
ATOM 4744 C C . ASP D 3 107 ? 11.375 33.976 45.163 1.00 55.73 113 ASP B C 1
ATOM 4745 O O . ASP D 3 107 ? 10.886 34.474 44.157 1.00 51.72 113 ASP B O 1
ATOM 4750 N N . LEU D 3 108 ? 11.890 32.753 45.171 1.00 59.50 114 LEU B N 1
ATOM 4751 C CA . LEU D 3 108 ? 11.947 31.933 43.962 1.00 66.20 114 LEU B CA 1
ATOM 4752 C C . LEU D 3 108 ? 10.723 31.949 43.048 1.00 67.81 114 LEU B C 1
ATOM 4753 O O . LEU D 3 108 ? 10.851 32.179 41.848 1.00 69.41 114 LEU B O 1
ATOM 4758 N N . LYS D 3 109 ? 9.545 31.674 43.599 1.00 78.93 115 LYS B N 1
ATOM 4759 C CA . LYS D 3 109 ? 8.329 31.655 42.790 1.00 77.67 115 LYS B CA 1
ATOM 4760 C C . LYS D 3 109 ? 8.057 33.049 42.286 1.00 73.11 115 LYS B C 1
ATOM 4761 O O . LYS D 3 109 ? 8.244 33.338 41.103 1.00 75.62 115 LYS B O 1
ATOM 4767 N N . GLU D 3 110 ? 7.618 33.908 43.200 1.00 78.27 116 GLU B N 1
ATOM 4768 C CA . GLU D 3 110 ? 7.309 35.290 42.869 1.00 89.69 116 GLU B CA 1
ATOM 4769 C C . GLU D 3 110 ? 8.263 35.816 41.804 1.00 89.39 116 GLU B C 1
ATOM 4770 O O . GLU D 3 110 ? 7.854 36.512 40.875 1.00 87.39 116 GLU B O 1
ATOM 4776 N N . SER D 3 111 ? 9.534 35.450 41.943 1.00 95.67 117 SER B N 1
ATOM 4777 C CA . SER D 3 111 ? 10.582 35.881 41.032 1.00 92.24 117 SER B CA 1
ATOM 4778 C C . SER D 3 111 ? 10.391 35.492 39.575 1.00 88.36 117 SER B C 1
ATOM 4779 O O . SER D 3 111 ? 10.559 36.318 38.680 1.00 88.38 117 SER B O 1
ATOM 4782 N N . ILE D 3 112 ? 10.053 34.236 39.329 1.00 80.48 118 ILE B N 1
ATOM 4783 C CA . ILE D 3 112 ? 9.871 33.777 37.961 1.00 85.35 118 ILE B CA 1
ATOM 4784 C C . ILE D 3 112 ? 8.616 34.318 37.287 1.00 89.15 118 ILE B C 1
ATOM 4785 O O . ILE D 3 112 ? 8.603 34.519 36.074 1.00 88.64 118 ILE B O 1
ATOM 4790 N N . SER D 3 113 ? 7.566 34.562 38.063 1.00 101.01 119 SER B N 1
ATOM 4791 C CA . SER D 3 113 ? 6.341 35.101 37.490 1.00 102.10 119 SER B CA 1
ATOM 4792 C C . SER D 3 113 ? 6.638 36.425 36.798 1.00 107.38 119 SER B C 1
ATOM 4793 O O . SER D 3 113 ? 6.102 36.703 35.722 1.00 116.77 119 SER B O 1
ATOM 4796 N N . LEU D 3 114 ? 7.502 37.234 37.409 1.00 84.45 120 LEU B N 1
ATOM 4797 C CA . LEU D 3 114 ? 7.870 38.529 36.841 1.00 80.03 120 LEU B CA 1
ATOM 4798 C C . LEU D 3 114 ? 8.773 38.427 35.620 1.00 82.82 120 LEU B C 1
ATOM 4799 O O . LEU D 3 114 ? 8.849 39.372 34.844 1.00 83.50 120 LEU B O 1
ATOM 4804 N N . ARG D 3 115 ? 9.477 37.306 35.456 1.00 101.25 121 ARG B N 1
ATOM 4805 C CA . ARG D 3 115 ? 10.333 37.135 34.284 1.00 102.50 121 ARG B CA 1
ATOM 4806 C C . ARG D 3 115 ? 9.401 36.862 33.106 1.00 110.04 121 ARG B C 1
ATOM 4807 O O . ARG D 3 115 ? 9.719 37.166 31.952 1.00 115.47 121 ARG B O 1
ATOM 4815 N N . ILE D 3 116 ? 8.242 36.289 33.415 1.00 91.53 122 ILE B N 1
ATOM 4816 C CA . ILE D 3 116 ? 7.231 36.006 32.407 1.00 90.02 122 ILE B CA 1
ATOM 4817 C C . ILE D 3 116 ? 6.534 37.325 32.087 1.00 94.11 122 ILE B C 1
ATOM 4818 O O . ILE D 3 116 ? 6.466 37.753 30.932 1.00 98.18 122 ILE B O 1
ATOM 4823 N N . SER D 3 117 ? 6.012 37.958 33.131 1.00 89.49 123 SER B N 1
ATOM 4824 C CA . SER D 3 117 ? 5.334 39.237 33.004 1.00 92.18 123 SER B CA 1
ATOM 4825 C C . SER D 3 117 ? 6.382 40.315 32.736 1.00 100.02 123 SER B C 1
ATOM 4826 O O . SER D 3 117 ? 6.365 41.381 33.360 1.00 104.74 123 SER B O 1
ATOM 4829 N N . LYS D 3 118 ? 7.303 40.027 31.820 1.00 103.96 124 LYS B N 1
ATOM 4830 C CA . LYS D 3 118 ? 8.355 40.972 31.483 1.00 101.22 124 LYS B CA 1
ATOM 4831 C C . LYS D 3 118 ? 8.852 40.696 30.075 1.00 100.15 124 LYS B C 1
ATOM 4832 O O . LYS D 3 118 ? 9.416 41.583 29.433 1.00 107.71 124 LYS B O 1
ATOM 4838 N N . LYS D 3 119 ? 8.638 39.466 29.606 1.00 82.93 125 LYS B N 1
ATOM 4839 C CA . LYS D 3 119 ? 9.041 39.036 28.259 1.00 86.07 125 LYS B CA 1
ATOM 4840 C C . LYS D 3 119 ? 10.407 38.355 28.251 1.00 90.60 125 LYS B C 1
ATOM 4841 O O . LYS D 3 119 ? 10.827 37.794 27.231 1.00 88.94 125 LYS B O 1
ATOM 4847 N N . ILE D 3 120 ? 11.101 38.400 29.385 1.00 104.44 126 ILE B N 1
ATOM 4848 C CA . ILE D 3 120 ? 12.415 37.782 29.470 1.00 99.40 126 ILE B CA 1
ATOM 4849 C C . ILE D 3 120 ? 12.287 36.289 29.236 1.00 96.57 126 ILE B C 1
ATOM 4850 O O . ILE D 3 120 ? 11.963 35.536 30.154 1.00 103.05 126 ILE B O 1
ATOM 4855 N N . ASN D 3 121 ? 12.526 35.872 27.997 1.00 66.79 127 ASN B N 1
ATOM 4856 C CA . ASN D 3 121 ? 12.458 34.461 27.627 1.00 68.54 127 ASN B CA 1
ATOM 4857 C C . ASN D 3 121 ? 13.222 34.277 26.319 1.00 65.98 127 ASN B C 1
ATOM 4858 O O . ASN D 3 121 ? 12.648 33.933 25.294 1.00 66.80 127 ASN B O 1
ATOM 4863 N N . PRO D 3 122 ? 14.542 34.480 26.346 1.00 96.03 128 PRO B N 1
ATOM 4864 C CA . PRO D 3 122 ? 15.377 34.346 25.148 1.00 96.31 128 PRO B CA 1
ATOM 4865 C C . PRO D 3 122 ? 15.255 33.038 24.363 1.00 94.32 128 PRO B C 1
ATOM 4866 O O . PRO D 3 122 ? 15.753 32.939 23.244 1.00 91.97 128 PRO B O 1
ATOM 4870 N N . PHE D 3 123 ? 14.598 32.036 24.935 1.00 66.63 129 PHE B N 1
ATOM 4871 C CA . PHE D 3 123 ? 14.456 30.774 24.226 1.00 61.25 129 PHE B CA 1
ATOM 4872 C C . PHE D 3 123 ? 13.012 30.321 24.020 1.00 65.80 129 PHE B C 1
ATOM 4873 O O . PHE D 3 123 ? 12.757 29.168 23.676 1.00 70.62 129 PHE B O 1
ATOM 4881 N N . ASN D 3 124 ? 12.068 31.233 24.215 1.00 87.77 130 ASN B N 1
ATOM 4882 C CA . ASN D 3 124 ? 10.662 30.909 24.025 1.00 97.99 130 ASN B CA 1
ATOM 4883 C C . ASN D 3 124 ? 10.340 29.517 24.565 1.00 101.82 130 ASN B C 1
ATOM 4884 O O . ASN D 3 124 ? 9.837 28.657 23.843 1.00 106.27 130 ASN B O 1
ATOM 4889 N N . VAL D 3 125 ? 10.650 29.296 25.837 1.00 125.16 131 VAL B N 1
ATOM 4890 C CA . VAL D 3 125 ? 10.375 28.019 26.477 1.00 123.45 131 VAL B CA 1
ATOM 4891 C C . VAL D 3 125 ? 8.918 28.022 26.950 1.00 124.93 131 VAL B C 1
ATOM 4892 O O . VAL D 3 125 ? 8.459 28.984 27.572 1.00 129.18 131 VAL B O 1
ATOM 4896 N N . PRO D 3 126 ? 8.170 26.946 26.652 1.00 96.25 132 PRO B N 1
ATOM 4897 C CA . PRO D 3 126 ? 6.760 26.807 27.036 1.00 91.37 132 PRO B CA 1
ATOM 4898 C C . PRO D 3 126 ? 6.409 27.340 28.428 1.00 88.35 132 PRO B C 1
ATOM 4899 O O . PRO D 3 126 ? 7.260 27.410 29.310 1.00 90.17 132 PRO B O 1
ATOM 4903 N N . GLU D 3 127 ? 5.143 27.711 28.604 1.00 96.32 133 GLU B N 1
ATOM 4904 C CA . GLU D 3 127 ? 4.640 28.257 29.860 1.00 103.70 133 GLU B CA 1
ATOM 4905 C C . GLU D 3 127 ? 4.840 27.333 31.063 1.00 106.02 133 GLU B C 1
ATOM 4906 O O . GLU D 3 127 ? 5.873 27.397 31.719 1.00 104.25 133 GLU B O 1
ATOM 4912 N N . GLU D 3 128 ? 3.853 26.484 31.350 1.00 125.50 134 GLU B N 1
ATOM 4913 C CA . GLU D 3 128 ? 3.898 25.556 32.493 1.00 129.72 134 GLU B CA 1
ATOM 4914 C C . GLU D 3 128 ? 5.235 24.822 32.697 1.00 130.12 134 GLU B C 1
ATOM 4915 O O . GLU D 3 128 ? 5.481 24.233 33.756 1.00 130.88 134 GLU B O 1
ATOM 4921 N N . GLN D 3 129 ? 6.086 24.849 31.677 1.00 117.82 135 GLN B N 1
ATOM 4922 C CA . GLN D 3 129 ? 7.395 24.208 31.735 1.00 112.29 135 GLN B CA 1
ATOM 4923 C C . GLN D 3 129 ? 8.359 25.140 32.468 1.00 112.84 135 GLN B C 1
ATOM 4924 O O . GLN D 3 129 ? 9.198 24.712 33.266 1.00 116.40 135 GLN B O 1
ATOM 4930 N N . LEU D 3 130 ? 8.206 26.427 32.182 1.00 102.17 136 LEU B N 1
ATOM 4931 C CA . LEU D 3 130 ? 9.004 27.488 32.779 1.00 107.14 136 LEU B CA 1
ATOM 4932 C C . LEU D 3 130 ? 8.592 27.705 34.247 1.00 111.22 136 LEU B C 1
ATOM 4933 O O . LEU D 3 130 ? 9.019 28.666 34.895 1.00 111.48 136 LEU B O 1
ATOM 4938 N N . HIS D 3 131 ? 7.759 26.805 34.765 1.00 108.15 137 HIS B N 1
ATOM 4939 C CA . HIS D 3 131 ? 7.296 26.901 36.147 1.00 107.56 137 HIS B CA 1
ATOM 4940 C C . HIS D 3 131 ? 7.826 25.734 36.968 1.00 105.76 137 HIS B C 1
ATOM 4941 O O . HIS D 3 131 ? 7.298 25.433 38.041 1.00 105.59 137 HIS B O 1
ATOM 4948 N N . ASN D 3 132 ? 8.864 25.076 36.457 1.00 79.65 138 ASN B N 1
ATOM 4949 C CA . ASN D 3 132 ? 9.467 23.946 37.158 1.00 82.57 138 ASN B CA 1
ATOM 4950 C C . ASN D 3 132 ? 10.291 24.394 38.368 1.00 83.94 138 ASN B C 1
ATOM 4951 O O . ASN D 3 132 ? 11.474 24.063 38.503 1.00 85.85 138 ASN B O 1
ATOM 4956 N N . ILE D 3 133 ? 9.645 25.151 39.248 1.00 135.13 139 ILE B N 1
ATOM 4957 C CA . ILE D 3 133 ? 10.273 25.673 40.459 1.00 135.13 139 ILE B CA 1
ATOM 4958 C C . ILE D 3 133 ? 11.132 24.630 41.181 1.00 135.13 139 ILE B C 1
ATOM 4959 O O . ILE D 3 133 ? 12.326 24.843 41.411 1.00 125.68 139 ILE B O 1
ATOM 4964 N N . ASP D 3 134 ? 10.514 23.501 41.522 1.00 135.69 140 ASP B N 1
ATOM 4965 C CA . ASP D 3 134 ? 11.184 22.417 42.239 1.00 135.69 140 ASP B CA 1
ATOM 4966 C C . ASP D 3 134 ? 12.069 21.548 41.337 1.00 135.69 140 ASP B C 1
ATOM 4967 O O . ASP D 3 134 ? 11.890 20.328 41.254 1.00 135.69 140 ASP B O 1
ATOM 4972 N N . GLU D 3 135 ? 13.026 22.194 40.674 1.00 140.00 141 GLU B N 1
ATOM 4973 C CA . GLU D 3 135 ? 13.965 21.521 39.776 1.00 140.00 141 GLU B CA 1
ATOM 4974 C C . GLU D 3 135 ? 15.052 22.511 39.339 1.00 140.00 141 GLU B C 1
ATOM 4975 O O . GLU D 3 135 ? 15.984 22.144 38.618 1.00 140.00 141 GLU B O 1
ATOM 4981 N N . TYR D 3 136 ? 14.928 23.763 39.783 1.00 120.66 142 TYR B N 1
ATOM 4982 C CA . TYR D 3 136 ? 15.902 24.803 39.442 1.00 119.25 142 TYR B CA 1
ATOM 4983 C C . TYR D 3 136 ? 17.025 24.893 40.468 1.00 113.68 142 TYR B C 1
ATOM 4984 O O . TYR D 3 136 ? 16.779 25.018 41.672 1.00 117.54 142 TYR B O 1
ATOM 4993 N N . ASP D 3 137 ? 18.261 24.827 39.989 1.00 83.65 143 ASP B N 1
ATOM 4994 C CA . ASP D 3 137 ? 19.404 24.913 40.880 1.00 76.35 143 ASP B CA 1
ATOM 4995 C C . ASP D 3 137 ? 19.769 26.379 41.097 1.00 73.62 143 ASP B C 1
ATOM 4996 O O . ASP D 3 137 ? 20.207 27.065 40.171 1.00 81.43 143 ASP B O 1
ATOM 5001 N N . LEU D 3 138 ? 19.578 26.857 42.321 1.00 64.16 144 LEU B N 1
ATOM 5002 C CA . LEU D 3 138 ? 19.880 28.238 42.651 1.00 59.48 144 LEU B CA 1
ATOM 5003 C C . LEU D 3 138 ? 21.372 28.431 42.898 1.00 62.96 144 LEU B C 1
ATOM 5004 O O . LEU D 3 138 ? 21.805 29.495 43.329 1.00 64.45 144 LEU B O 1
ATOM 5009 N N . ASN D 3 139 ? 22.161 27.404 42.611 1.00 55.98 145 ASN B N 1
ATOM 5010 C CA . ASN D 3 139 ? 23.593 27.475 42.851 1.00 59.48 145 ASN B CA 1
ATOM 5011 C C . ASN D 3 139 ? 24.392 27.555 41.568 1.00 55.11 145 ASN B C 1
ATOM 5012 O O . ASN D 3 139 ? 25.619 27.634 41.592 1.00 53.90 145 ASN B O 1
ATOM 5017 N N . VAL D 3 140 ? 23.694 27.529 40.442 1.00 43.54 146 VAL B N 1
ATOM 5018 C CA . VAL D 3 140 ? 24.361 27.627 39.157 1.00 55.42 146 VAL B CA 1
ATOM 5019 C C . VAL D 3 140 ? 23.464 28.277 38.094 1.00 62.01 146 VAL B C 1
ATOM 5020 O O . VAL D 3 140 ? 22.275 27.966 37.978 1.00 64.00 146 VAL B O 1
ATOM 5024 N N . VAL D 3 141 ? 24.044 29.197 37.329 1.00 63.17 147 VAL B N 1
ATOM 5025 C CA . VAL D 3 141 ? 23.319 29.893 36.272 1.00 56.39 147 VAL B CA 1
ATOM 5026 C C . VAL D 3 141 ? 24.193 29.912 35.042 1.00 60.69 147 VAL B C 1
ATOM 5027 O O . VAL D 3 141 ? 25.327 29.442 35.074 1.00 59.65 147 VAL B O 1
ATOM 5031 N N . ARG D 3 142 ? 23.655 30.465 33.963 1.00 49.24 148 ARG B N 1
ATOM 5032 C CA . ARG D 3 142 ? 24.381 30.589 32.704 1.00 49.88 148 ARG B CA 1
ATOM 5033 C C . ARG D 3 142 ? 24.084 31.976 32.139 1.00 48.80 148 ARG B C 1
ATOM 5034 O O . ARG D 3 142 ? 22.976 32.503 32.319 1.00 48.95 148 ARG B O 1
ATOM 5042 N N . LEU D 3 143 ? 25.064 32.585 31.480 1.00 36.90 149 LEU B N 1
ATOM 5043 C CA . LEU D 3 143 ? 24.822 33.901 30.891 1.00 39.02 149 LEU B CA 1
ATOM 5044 C C . LEU D 3 143 ? 24.263 33.694 29.510 1.00 45.03 149 LEU B C 1
ATOM 5045 O O . LEU D 3 143 ? 24.797 32.898 28.741 1.00 55.30 149 LEU B O 1
ATOM 5050 N N . CYS D 3 144 ? 23.198 34.417 29.195 1.00 55.63 150 CYS B N 1
ATOM 5051 C CA . CYS D 3 144 ? 22.579 34.308 27.893 1.00 52.03 150 CYS B CA 1
ATOM 5052 C C . CYS D 3 144 ? 22.755 35.635 27.156 1.00 51.56 150 CYS B C 1
ATOM 5053 O O . CYS D 3 144 ? 22.075 36.612 27.474 1.00 52.79 150 CYS B O 1
ATOM 5056 N N . PHE D 3 145 ? 23.685 35.670 26.196 1.00 48.69 151 PHE B N 1
ATOM 5057 C CA . PHE D 3 145 ? 23.929 36.873 25.406 1.00 42.88 151 PHE B CA 1
ATOM 5058 C C . PHE D 3 145 ? 22.908 36.923 24.290 1.00 44.93 151 PHE B C 1
ATOM 5059 O O . PHE D 3 145 ? 22.669 35.927 23.617 1.00 50.95 151 PHE B O 1
ATOM 5067 N N . GLN D 3 146 ? 22.317 38.088 24.079 1.00 79.81 152 GLN B N 1
ATOM 5068 C CA . GLN D 3 146 ? 21.296 38.235 23.056 1.00 78.09 152 GLN B CA 1
ATOM 5069 C C . GLN D 3 146 ? 21.525 39.557 22.351 1.00 79.93 152 GLN B C 1
ATOM 5070 O O . GLN D 3 146 ? 21.076 40.599 22.822 1.00 88.39 152 GLN B O 1
ATOM 5076 N N . ALA D 3 147 ? 22.237 39.521 21.235 1.00 67.88 153 ALA B N 1
ATOM 5077 C CA . ALA D 3 147 ? 22.509 40.744 20.493 1.00 72.35 153 ALA B CA 1
ATOM 5078 C C . ALA D 3 147 ? 21.379 41.024 19.494 1.00 71.85 153 ALA B C 1
ATOM 5079 O O . ALA D 3 147 ? 20.923 40.112 18.810 1.00 72.68 153 ALA B O 1
ATOM 5081 N N . PHE D 3 148 ? 20.911 42.274 19.440 1.00 78.81 154 PHE B N 1
ATOM 5082 C CA . PHE D 3 148 ? 19.845 42.678 18.512 1.00 81.79 154 PHE B CA 1
ATOM 5083 C C . PHE D 3 148 ? 20.384 43.707 17.542 1.00 84.58 154 PHE B C 1
ATOM 5084 O O . PHE D 3 148 ? 20.859 44.752 17.969 1.00 87.57 154 PHE B O 1
ATOM 5092 N N . LEU D 3 149 ? 20.286 43.436 16.245 1.00 113.43 155 LEU B N 1
ATOM 5093 C CA . LEU D 3 149 ? 20.790 44.376 15.251 1.00 116.98 155 LEU B CA 1
ATOM 5094 C C . LEU D 3 149 ? 19.727 45.372 14.774 1.00 117.03 155 LEU B C 1
ATOM 5095 O O . LEU D 3 149 ? 18.537 45.195 15.037 1.00 115.63 155 LEU B O 1
ATOM 5100 N N . PRO D 3 150 ? 20.153 46.440 14.070 1.00 117.88 156 PRO B N 1
ATOM 5101 C CA . PRO D 3 150 ? 19.282 47.498 13.538 1.00 119.35 156 PRO B CA 1
ATOM 5102 C C . PRO D 3 150 ? 18.279 47.002 12.504 1.00 121.51 156 PRO B C 1
ATOM 5103 O O . PRO D 3 150 ? 18.632 46.213 11.628 1.00 120.02 156 PRO B O 1
ATOM 5107 N N . ASP D 3 151 ? 17.039 47.477 12.595 1.00 115.00 157 ASP B N 1
ATOM 5108 C CA . ASP D 3 151 ? 15.996 47.075 11.653 1.00 117.17 157 ASP B CA 1
ATOM 5109 C C . ASP D 3 151 ? 15.945 48.021 10.452 1.00 119.63 157 ASP B C 1
ATOM 5110 O O . ASP D 3 151 ? 16.708 48.993 10.377 1.00 119.63 157 ASP B O 1
ATOM 5115 N N . GLU D 3 152 ? 15.052 47.714 9.511 1.00 140.00 158 GLU B N 1
ATOM 5116 C CA . GLU D 3 152 ? 14.860 48.511 8.295 1.00 140.00 158 GLU B CA 1
ATOM 5117 C C . GLU D 3 152 ? 14.679 49.990 8.634 1.00 140.00 158 GLU B C 1
ATOM 5118 O O . GLU D 3 152 ? 13.553 50.489 8.712 1.00 140.00 158 GLU B O 1
ATOM 5124 N N . HIS D 3 153 ? 15.795 50.686 8.824 1.00 119.56 159 HIS B N 1
ATOM 5125 C CA . HIS D 3 153 ? 15.763 52.098 9.177 1.00 120.19 159 HIS B CA 1
ATOM 5126 C C . HIS D 3 153 ? 14.913 52.249 10.446 1.00 120.61 159 HIS B C 1
ATOM 5127 O O . HIS D 3 153 ? 13.678 52.302 10.384 1.00 119.52 159 HIS B O 1
ATOM 5134 N N . GLY D 3 154 ? 15.587 52.301 11.593 1.00 127.41 160 GLY B N 1
ATOM 5135 C CA . GLY D 3 154 ? 14.900 52.440 12.865 1.00 124.68 160 GLY B CA 1
ATOM 5136 C C . GLY D 3 154 ? 15.787 52.032 14.028 1.00 126.70 160 GLY B C 1
ATOM 5137 O O . GLY D 3 154 ? 16.961 52.405 14.082 1.00 121.51 160 GLY B O 1
ATOM 5138 N N . ASN D 3 155 ? 15.231 51.262 14.960 1.00 105.97 161 ASN B N 1
ATOM 5139 C CA . ASN D 3 155 ? 15.989 50.811 16.122 1.00 106.09 161 ASN B CA 1
ATOM 5140 C C . ASN D 3 155 ? 16.545 49.397 15.969 1.00 106.36 161 ASN B C 1
ATOM 5141 O O . ASN D 3 155 ? 16.979 49.016 14.878 1.00 105.97 161 ASN B O 1
ATOM 5146 N N . TYR D 3 156 ? 16.539 48.624 17.057 1.00 115.42 162 TYR B N 1
ATOM 5147 C CA . TYR D 3 156 ? 17.068 47.260 17.019 1.00 114.86 162 TYR B CA 1
ATOM 5148 C C . TYR D 3 156 ? 16.013 46.189 17.256 1.00 116.37 162 TYR B C 1
ATOM 5149 O O . TYR D 3 156 ? 15.498 46.052 18.362 1.00 121.07 162 TYR B O 1
ATOM 5158 N N . THR D 3 157 ? 15.718 45.417 16.214 1.00 91.28 163 THR B N 1
ATOM 5159 C CA . THR D 3 157 ? 14.726 44.354 16.303 1.00 84.98 163 THR B CA 1
ATOM 5160 C C . THR D 3 157 ? 15.282 43.051 15.740 1.00 79.81 163 THR B C 1
ATOM 5161 O O . THR D 3 157 ? 14.928 41.960 16.198 1.00 78.02 163 THR B O 1
ATOM 5165 N N . LEU D 3 158 ? 16.143 43.165 14.735 1.00 93.27 164 LEU B N 1
ATOM 5166 C CA . LEU D 3 158 ? 16.727 41.979 14.131 1.00 102.61 164 LEU B CA 1
ATOM 5167 C C . LEU D 3 158 ? 17.571 41.268 15.190 1.00 103.48 164 LEU B C 1
ATOM 5168 O O . LEU D 3 158 ? 18.763 41.546 15.347 1.00 105.75 164 LEU B O 1
ATOM 5173 N N . ALA D 3 159 ? 16.934 40.351 15.914 1.00 83.92 165 ALA B N 1
ATOM 5174 C CA . ALA D 3 159 ? 17.591 39.605 16.977 1.00 83.90 165 ALA B CA 1
ATOM 5175 C C . ALA D 3 159 ? 18.390 38.405 16.493 1.00 80.24 165 ALA B C 1
ATOM 5176 O O . ALA D 3 159 ? 17.870 37.552 15.782 1.00 86.87 165 ALA B O 1
ATOM 5178 N N . LEU D 3 160 ? 19.655 38.337 16.889 1.00 75.51 166 LEU B N 1
ATOM 5179 C CA . LEU D 3 160 ? 20.500 37.224 16.496 1.00 74.97 166 LEU B CA 1
ATOM 5180 C C . LEU D 3 160 ? 20.261 36.106 17.494 1.00 85.70 166 LEU B C 1
ATOM 5181 O O . LEU D 3 160 ? 19.729 36.345 18.584 1.00 87.63 166 LEU B O 1
ATOM 5186 N N . PRO D 3 161 ? 20.665 34.872 17.143 1.00 80.73 167 PRO B N 1
ATOM 5187 C CA . PRO D 3 161 ? 20.510 33.683 17.986 1.00 74.83 167 PRO B CA 1
ATOM 5188 C C . PRO D 3 161 ? 21.060 33.878 19.392 1.00 67.74 167 PRO B C 1
ATOM 5189 O O . PRO D 3 161 ? 22.162 34.391 19.572 1.00 68.04 167 PRO B O 1
ATOM 5193 N N . PRO D 3 162 ? 20.293 33.471 20.409 1.00 69.06 168 PRO B N 1
ATOM 5194 C CA . PRO D 3 162 ? 20.712 33.594 21.805 1.00 66.53 168 PRO B CA 1
ATOM 5195 C C . PRO D 3 162 ? 21.878 32.652 22.108 1.00 66.88 168 PRO B C 1
ATOM 5196 O O . PRO D 3 162 ? 21.727 31.435 22.028 1.00 77.36 168 PRO B O 1
ATOM 5200 N N . LEU D 3 163 ? 23.036 33.202 22.453 1.00 61.42 169 LEU B N 1
ATOM 5201 C CA . LEU D 3 163 ? 24.181 32.367 22.776 1.00 66.15 169 LEU B CA 1
ATOM 5202 C C . LEU D 3 163 ? 24.215 32.198 24.290 1.00 71.53 169 LEU B C 1
ATOM 5203 O O . LEU D 3 163 ? 23.798 33.085 25.031 1.00 75.35 169 LEU B O 1
ATOM 5208 N N . ILE D 3 164 ? 24.711 31.061 24.757 1.00 68.86 170 ILE B N 1
ATOM 5209 C CA . ILE D 3 164 ? 24.759 30.810 26.191 1.00 64.46 170 ILE B CA 1
ATOM 5210 C C . ILE D 3 164 ? 26.161 30.443 26.668 1.00 64.47 170 ILE B C 1
ATOM 5211 O O . ILE D 3 164 ? 26.822 29.603 26.077 1.00 63.55 170 ILE B O 1
ATOM 5216 N N . SER D 3 165 ? 26.611 31.076 27.747 1.00 84.39 171 SER B N 1
ATOM 5217 C CA . SER D 3 165 ? 27.954 30.828 28.262 1.00 81.71 171 SER B CA 1
ATOM 5218 C C . SER D 3 165 ? 28.049 29.587 29.136 1.00 83.26 171 SER B C 1
ATOM 5219 O O . SER D 3 165 ? 27.043 28.936 29.416 1.00 82.69 171 SER B O 1
ATOM 5222 N N . ASN D 3 166 ? 29.272 29.261 29.552 1.00 65.50 172 ASN B N 1
ATOM 5223 C CA . ASN D 3 166 ? 29.517 28.116 30.429 1.00 65.35 172 ASN B CA 1
ATOM 5224 C C . ASN D 3 166 ? 28.873 28.425 31.759 1.00 68.65 172 ASN B C 1
ATOM 5225 O O . ASN D 3 166 ? 28.554 29.575 32.048 1.00 75.04 172 ASN B O 1
ATOM 5230 N N . PRO D 3 167 ? 28.689 27.403 32.600 1.00 69.20 173 PRO B N 1
ATOM 5231 C CA . PRO D 3 167 ? 28.070 27.602 33.913 1.00 67.25 173 PRO B CA 1
ATOM 5232 C C . PRO D 3 167 ? 28.906 28.430 34.882 1.00 68.14 173 PRO B C 1
ATOM 5233 O O . PRO D 3 167 ? 30.113 28.561 34.718 1.00 63.19 173 PRO B O 1
ATOM 5237 N N . ILE D 3 168 ? 28.237 29.003 35.879 1.00 74.15 174 ILE B N 1
ATOM 5238 C CA . ILE D 3 168 ? 28.874 29.826 36.906 1.00 64.77 174 ILE B CA 1
ATOM 5239 C C . ILE D 3 168 ? 28.317 29.317 38.230 1.00 71.84 174 ILE B C 1
ATOM 5240 O O . ILE D 3 168 ? 27.144 29.529 38.538 1.00 88.59 174 ILE B O 1
ATOM 5245 N N . TYR D 3 169 ? 29.156 28.644 39.010 1.00 57.90 175 TYR B N 1
ATOM 5246 C CA . TYR D 3 169 ? 28.695 28.059 40.258 1.00 60.77 175 TYR B CA 1
ATOM 5247 C C . TYR D 3 169 ? 28.801 28.894 41.524 1.00 60.36 175 TYR B C 1
ATOM 5248 O O . TYR D 3 169 ? 29.873 29.390 41.889 1.00 40.49 175 TYR B O 1
ATOM 5257 N N . ASP D 3 170 ? 27.648 29.025 42.181 1.00 78.43 176 ASP B N 1
ATOM 5258 C CA . ASP D 3 170 ? 27.488 29.789 43.412 1.00 76.80 176 ASP B CA 1
ATOM 5259 C C . ASP D 3 170 ? 28.407 29.257 44.484 1.00 68.00 176 ASP B C 1
ATOM 5260 O O . ASP D 3 170 ? 28.112 28.252 45.121 1.00 75.46 176 ASP B O 1
ATOM 5265 N N . ASN D 3 171 ? 29.520 29.947 44.688 1.00 47.76 177 ASN B N 1
ATOM 5266 C CA . ASN D 3 171 ? 30.486 29.521 45.685 1.00 47.53 177 ASN B CA 1
ATOM 5267 C C . ASN D 3 171 ? 29.915 29.538 47.109 1.00 49.41 177 ASN B C 1
ATOM 5268 O O . ASN D 3 171 ? 30.568 29.145 48.062 1.00 33.32 177 ASN B O 1
ATOM 5273 N N . ARG D 3 172 ? 28.686 30.000 47.267 1.00 79.14 178 ARG B N 1
ATOM 5274 C CA . ARG D 3 172 ? 28.095 30.011 48.595 1.00 81.56 178 ARG B CA 1
ATOM 5275 C C . ARG D 3 172 ? 27.836 28.570 48.998 1.00 82.03 178 ARG B C 1
ATOM 5276 O O . ARG D 3 172 ? 27.948 28.223 50.166 1.00 83.51 178 ARG B O 1
ATOM 5284 N N . ALA D 3 173 ? 27.508 27.737 48.012 1.00 86.72 179 ALA B N 1
ATOM 5285 C CA . ALA D 3 173 ? 27.223 26.318 48.229 1.00 82.59 179 ALA B CA 1
ATOM 5286 C C . ALA D 3 173 ? 28.506 25.506 48.166 1.00 88.70 179 ALA B C 1
ATOM 5287 O O . ALA D 3 173 ? 29.397 25.804 47.373 1.00 86.15 179 ALA B O 1
ATOM 5289 N N . PRO D 3 174 ? 28.599 24.448 48.992 1.00 85.75 180 PRO B N 1
ATOM 5290 C CA . PRO D 3 174 ? 29.748 23.542 49.101 1.00 79.66 180 PRO B CA 1
ATOM 5291 C C . PRO D 3 174 ? 29.956 22.586 47.943 1.00 83.11 180 PRO B C 1
ATOM 5292 O O . PRO D 3 174 ? 31.087 22.212 47.649 1.00 98.62 180 PRO B O 1
ATOM 5296 N N . ASN D 3 175 ? 28.869 22.181 47.297 1.00 61.66 181 ASN B N 1
ATOM 5297 C CA . ASN D 3 175 ? 28.951 21.233 46.185 1.00 60.09 181 ASN B CA 1
ATOM 5298 C C . ASN D 3 175 ? 29.219 21.894 44.846 1.00 62.59 181 ASN B C 1
ATOM 5299 O O . ASN D 3 175 ? 29.512 21.223 43.853 1.00 60.72 181 ASN B O 1
ATOM 5304 N N . THR D 3 176 ? 29.112 23.220 44.840 1.00 76.23 182 THR B N 1
ATOM 5305 C CA . THR D 3 176 ? 29.340 24.039 43.654 1.00 62.96 182 THR B CA 1
ATOM 5306 C C . THR D 3 176 ? 30.554 24.917 43.957 1.00 57.34 182 THR B C 1
ATOM 5307 O O . THR D 3 176 ? 30.973 25.740 43.143 1.00 65.29 182 THR B O 1
ATOM 5311 N N . ALA D 3 177 ? 31.123 24.714 45.140 1.00 68.33 183 ALA B N 1
ATOM 5312 C CA . ALA D 3 177 ? 32.273 25.491 45.590 1.00 71.47 183 ALA B CA 1
ATOM 5313 C C . ALA D 3 177 ? 33.589 25.021 45.000 1.00 69.43 183 ALA B C 1
ATOM 5314 O O . ALA D 3 177 ? 33.699 23.914 44.472 1.00 79.45 183 ALA B O 1
ATOM 5316 N N . GLU D 3 178 ? 34.583 25.892 45.090 1.00 43.37 184 GLU B N 1
ATOM 5317 C CA . GLU D 3 178 ? 35.919 25.617 44.606 1.00 39.23 184 GLU B CA 1
ATOM 5318 C C . GLU D 3 178 ? 36.590 24.847 45.760 1.00 44.48 184 GLU B C 1
ATOM 5319 O O . GLU D 3 178 ? 36.357 25.155 46.924 1.00 38.88 184 GLU B O 1
ATOM 5325 N N . LEU D 3 179 ? 37.388 23.831 45.448 1.00 61.10 185 LEU B N 1
ATOM 5326 C CA . LEU D 3 179 ? 38.062 23.039 46.476 1.00 60.41 185 LEU B CA 1
ATOM 5327 C C . LEU D 3 179 ? 39.384 23.699 46.815 1.00 64.57 185 LEU B C 1
ATOM 5328 O O . LEU D 3 179 ? 40.105 24.140 45.918 1.00 66.78 185 LEU B O 1
ATOM 5333 N N . ARG D 3 180 ? 39.756 23.822 48.063 1.00 56.56 186 ARG B N 1
ATOM 5334 C CA . ARG D 3 180 ? 40.996 24.496 48.424 1.00 57.26 186 ARG B CA 1
ATOM 5335 C C . ARG D 3 180 ? 41.592 23.968 49.726 1.00 49.48 186 ARG B C 1
ATOM 5336 O O . ARG D 3 180 ? 40.951 24.015 50.778 1.00 47.45 186 ARG B O 1
ATOM 5344 N N . ILE D 3 181 ? 42.767 23.408 49.691 1.00 45.61 187 ILE B N 1
ATOM 5345 C CA . ILE D 3 181 ? 43.529 22.925 50.834 1.00 52.47 187 ILE B CA 1
ATOM 5346 C C . ILE D 3 181 ? 44.197 24.144 51.449 1.00 52.77 187 ILE B C 1
ATOM 5347 O O . ILE D 3 181 ? 45.109 24.708 50.859 1.00 51.32 187 ILE B O 1
ATOM 5352 N N . CYS D 3 182 ? 43.769 24.559 52.631 1.00 46.49 188 CYS B N 1
ATOM 5353 C CA . CYS D 3 182 ? 44.387 25.726 53.228 1.00 43.30 188 CYS B CA 1
ATOM 5354 C C . CYS D 3 182 ? 45.725 25.400 53.898 1.00 49.93 188 CYS B C 1
ATOM 5355 O O . CYS D 3 182 ? 46.720 26.078 53.665 1.00 57.30 188 CYS B O 1
ATOM 5358 N N . ARG D 3 183 ? 45.760 24.361 54.723 1.00 56.76 189 ARG B N 1
ATOM 5359 C CA . ARG D 3 183 ? 46.997 23.998 55.385 1.00 52.39 189 ARG B CA 1
ATOM 5360 C C . ARG D 3 183 ? 47.037 22.530 55.810 1.00 55.39 189 ARG B C 1
ATOM 5361 O O . ARG D 3 183 ? 46.004 21.905 56.050 1.00 53.49 189 ARG B O 1
ATOM 5369 N N . VAL D 3 184 ? 48.253 21.997 55.892 1.00 61.13 190 VAL B N 1
ATOM 5370 C CA . VAL D 3 184 ? 48.501 20.613 56.277 1.00 66.79 190 VAL B CA 1
ATOM 5371 C C . VAL D 3 184 ? 49.590 20.605 57.346 1.00 67.06 190 VAL B C 1
ATOM 5372 O O . VAL D 3 184 ? 50.375 21.539 57.415 1.00 73.86 190 VAL B O 1
ATOM 5376 N N . ASN D 3 185 ? 49.648 19.558 58.165 1.00 63.91 191 ASN B N 1
ATOM 5377 C CA . ASN D 3 185 ? 50.643 19.490 59.235 1.00 68.98 191 ASN B CA 1
ATOM 5378 C C . ASN D 3 185 ? 51.927 18.756 58.865 1.00 66.55 191 ASN B C 1
ATOM 5379 O O . ASN D 3 185 ? 52.941 18.880 59.559 1.00 63.60 191 ASN B O 1
ATOM 5384 N N . LYS D 3 186 ? 51.873 17.985 57.781 1.00 80.07 192 LYS B N 1
ATOM 5385 C CA . LYS D 3 186 ? 53.020 17.209 57.296 1.00 80.27 192 LYS B CA 1
ATOM 5386 C C . LYS D 3 186 ? 52.929 17.082 55.771 1.00 78.73 192 LYS B C 1
ATOM 5387 O O . LYS D 3 186 ? 51.888 16.716 55.241 1.00 75.63 192 LYS B O 1
ATOM 5393 N N . ASN D 3 187 ? 54.015 17.375 55.066 1.00 68.34 193 ASN B N 1
ATOM 5394 C CA . ASN D 3 187 ? 54.001 17.291 53.612 1.00 72.96 193 ASN B CA 1
ATOM 5395 C C . ASN D 3 187 ? 54.655 16.005 53.116 1.00 73.10 193 ASN B C 1
ATOM 5396 O O . ASN D 3 187 ? 54.847 15.824 51.910 1.00 71.61 193 ASN B O 1
ATOM 5401 N N . CYS D 3 188 ? 54.980 15.107 54.043 1.00 55.26 194 CYS B N 1
ATOM 5402 C CA . CYS D 3 188 ? 55.654 13.866 53.687 1.00 57.63 194 CYS B CA 1
ATOM 5403 C C . CYS D 3 188 ? 55.454 12.752 54.703 1.00 55.16 194 CYS B C 1
ATOM 5404 O O . CYS D 3 188 ? 55.209 13.001 55.880 1.00 53.06 194 CYS B O 1
ATOM 5407 N N . GLY D 3 189 ? 55.603 11.517 54.244 1.00 77.11 195 GLY B N 1
ATOM 5408 C CA . GLY D 3 189 ? 55.441 10.385 55.131 1.00 87.24 195 GLY B CA 1
ATOM 5409 C C . GLY D 3 189 ? 56.132 9.154 54.589 1.00 87.37 195 GLY B C 1
ATOM 5410 O O . GLY D 3 189 ? 56.785 9.206 53.550 1.00 88.18 195 GLY B O 1
ATOM 5411 N N . SER D 3 190 ? 55.986 8.041 55.297 1.00 80.58 196 SER B N 1
ATOM 5412 C CA . SER D 3 190 ? 56.596 6.792 54.883 1.00 77.15 196 SER B CA 1
ATOM 5413 C C . SER D 3 190 ? 55.844 6.198 53.709 1.00 76.05 196 SER B C 1
ATOM 5414 O O . SER D 3 190 ? 54.640 6.410 53.556 1.00 77.13 196 SER B O 1
ATOM 5417 N N . VAL D 3 191 ? 56.559 5.447 52.882 1.00 64.53 197 VAL B N 1
ATOM 5418 C CA . VAL D 3 191 ? 55.938 4.811 51.738 1.00 62.63 197 VAL B CA 1
ATOM 5419 C C . VAL D 3 191 ? 55.045 3.673 52.226 1.00 61.22 197 VAL B C 1
ATOM 5420 O O . VAL D 3 191 ? 54.170 3.207 51.500 1.00 54.86 197 VAL B O 1
ATOM 5424 N N . LYS D 3 192 ? 55.279 3.222 53.455 1.00 82.35 198 LYS B N 1
ATOM 5425 C CA . LYS D 3 192 ? 54.452 2.171 54.031 1.00 90.48 198 LYS B CA 1
ATOM 5426 C C . LYS D 3 192 ? 53.045 2.758 54.118 1.00 94.36 198 LYS B C 1
ATOM 5427 O O . LYS D 3 192 ? 52.044 2.038 54.037 1.00 98.85 198 LYS B O 1
ATOM 5433 N N . GLY D 3 193 ? 52.988 4.081 54.276 1.00 78.07 199 GLY B N 1
ATOM 5434 C CA . GLY D 3 193 ? 51.717 4.775 54.369 1.00 75.61 199 GLY B CA 1
ATOM 5435 C C . GLY D 3 193 ? 50.888 4.381 55.574 1.00 71.92 199 GLY B C 1
ATOM 5436 O O . GLY D 3 193 ? 50.539 3.210 55.745 1.00 74.56 199 GLY B O 1
ATOM 5437 N N . GLY D 3 194 ? 50.565 5.369 56.403 1.00 76.94 200 GLY B N 1
ATOM 5438 C CA . GLY D 3 194 ? 49.771 5.138 57.599 1.00 74.44 200 GLY B CA 1
ATOM 5439 C C . GLY D 3 194 ? 49.855 6.363 58.491 1.00 78.49 200 GLY B C 1
ATOM 5440 O O . GLY D 3 194 ? 49.311 6.396 59.593 1.00 77.78 200 GLY B O 1
ATOM 5441 N N . ASP D 3 195 ? 50.546 7.380 57.987 1.00 58.28 201 ASP B N 1
ATOM 5442 C CA . ASP D 3 195 ? 50.757 8.636 58.680 1.00 51.78 201 ASP B CA 1
ATOM 5443 C C . ASP D 3 195 ? 49.479 9.452 58.806 1.00 60.57 201 ASP B C 1
ATOM 5444 O O . ASP D 3 195 ? 48.792 9.684 57.812 1.00 65.30 201 ASP B O 1
ATOM 5449 N N . GLU D 3 196 ? 49.177 9.900 60.025 1.00 66.94 202 GLU B N 1
ATOM 5450 C CA . GLU D 3 196 ? 47.978 10.687 60.264 1.00 58.90 202 GLU B CA 1
ATOM 5451 C C . GLU D 3 196 ? 48.181 12.162 59.982 1.00 64.41 202 GLU B C 1
ATOM 5452 O O . GLU D 3 196 ? 48.995 12.830 60.630 1.00 66.85 202 GLU B O 1
ATOM 5458 N N . ILE D 3 197 ? 47.399 12.660 59.030 1.00 58.41 203 ILE B N 1
ATOM 5459 C CA . ILE D 3 197 ? 47.448 14.048 58.599 1.00 54.66 203 ILE B CA 1
ATOM 5460 C C . ILE D 3 197 ? 46.219 14.895 58.938 1.00 52.77 203 ILE B C 1
ATOM 5461 O O . ILE D 3 197 ? 45.076 14.416 58.930 1.00 60.04 203 ILE B O 1
ATOM 5466 N N . PHE D 3 198 ? 46.472 16.161 59.251 1.00 40.74 204 PHE B N 1
ATOM 5467 C CA . PHE D 3 198 ? 45.404 17.114 59.550 1.00 36.34 204 PHE B CA 1
ATOM 5468 C C . PHE D 3 198 ? 45.349 18.108 58.405 1.00 33.98 204 PHE B C 1
ATOM 5469 O O . PHE D 3 198 ? 46.320 18.815 58.173 1.00 54.70 204 PHE B O 1
ATOM 5477 N N . ILE D 3 199 ? 44.248 18.135 57.661 1.00 37.42 205 ILE B N 1
ATOM 5478 C CA . ILE D 3 199 ? 44.127 19.077 56.573 1.00 33.61 205 ILE B CA 1
ATOM 5479 C C . ILE D 3 199 ? 43.122 20.136 56.942 1.00 45.52 205 ILE B C 1
ATOM 5480 O O . ILE D 3 199 ? 41.994 19.817 57.339 1.00 38.43 205 ILE B O 1
ATOM 5485 N N . LEU D 3 200 ? 43.533 21.394 56.822 1.00 30.26 206 LEU B N 1
ATOM 5486 C CA . LEU D 3 200 ? 42.632 22.490 57.084 1.00 25.53 206 LEU B CA 1
ATOM 5487 C C . LEU D 3 200 ? 42.218 22.867 55.683 1.00 30.62 206 LEU B C 1
ATOM 5488 O O . LEU D 3 200 ? 43.056 22.893 54.781 1.00 33.86 206 LEU B O 1
ATOM 5493 N N . CYS D 3 201 ? 40.933 23.119 55.466 1.00 38.91 207 CYS B N 1
ATOM 5494 C CA . CYS D 3 201 ? 40.493 23.453 54.117 1.00 39.76 207 CYS B CA 1
ATOM 5495 C C . CYS D 3 201 ? 39.228 24.274 54.107 1.00 35.93 207 CYS B C 1
ATOM 5496 O O . CYS D 3 201 ? 38.645 24.562 55.151 1.00 32.32 207 CYS B O 1
ATOM 5499 N N . ASP D 3 202 ? 38.820 24.640 52.899 1.00 42.73 208 ASP B N 1
ATOM 5500 C CA . ASP D 3 202 ? 37.597 25.391 52.680 1.00 44.01 208 ASP B CA 1
ATOM 5501 C C . ASP D 3 202 ? 36.462 24.418 52.879 1.00 44.86 208 ASP B C 1
ATOM 5502 O O . ASP D 3 202 ? 36.607 23.221 52.643 1.00 48.84 208 ASP B O 1
ATOM 5507 N N . LYS D 3 203 ? 35.333 24.951 53.315 1.00 46.64 209 LYS B N 1
ATOM 5508 C CA . LYS D 3 203 ? 34.135 24.180 53.572 1.00 42.84 209 LYS B CA 1
ATOM 5509 C C . LYS D 3 203 ? 33.915 23.113 52.491 1.00 42.01 209 LYS B C 1
ATOM 5510 O O . LYS D 3 203 ? 33.898 23.409 51.301 1.00 46.07 209 LYS B O 1
ATOM 5516 N N . VAL D 3 204 ? 33.772 21.868 52.927 1.00 53.97 210 VAL B N 1
ATOM 5517 C CA . VAL D 3 204 ? 33.513 20.747 52.032 1.00 43.64 210 VAL B CA 1
ATOM 5518 C C . VAL D 3 204 ? 32.315 20.034 52.626 1.00 45.73 210 VAL B C 1
ATOM 5519 O O . VAL D 3 204 ? 31.730 20.510 53.606 1.00 46.99 210 VAL B O 1
ATOM 5523 N N . GLN D 3 205 ? 31.960 18.899 52.034 1.00 51.85 211 GLN B N 1
ATOM 5524 C CA . GLN D 3 205 ? 30.845 18.089 52.518 1.00 60.07 211 GLN B CA 1
ATOM 5525 C C . GLN D 3 205 ? 31.343 16.672 52.804 1.00 59.39 211 GLN B C 1
ATOM 5526 O O . GLN D 3 205 ? 31.662 15.922 51.882 1.00 67.82 211 GLN B O 1
ATOM 5532 N N . LYS D 3 206 ? 31.414 16.316 54.086 1.00 45.00 212 LYS B N 1
ATOM 5533 C CA . LYS D 3 206 ? 31.925 15.007 54.494 1.00 53.92 212 LYS B CA 1
ATOM 5534 C C . LYS D 3 206 ? 31.324 13.897 53.666 1.00 52.67 212 LYS B C 1
ATOM 5535 O O . LYS D 3 206 ? 31.934 12.867 53.414 1.00 49.64 212 LYS B O 1
ATOM 5541 N N . ASP D 3 207 ? 30.095 14.150 53.256 1.00 54.38 213 ASP B N 1
ATOM 5542 C CA . ASP D 3 207 ? 29.278 13.265 52.445 1.00 50.79 213 ASP B CA 1
ATOM 5543 C C . ASP D 3 207 ? 29.931 13.027 51.076 1.00 52.91 213 ASP B C 1
ATOM 5544 O O . ASP D 3 207 ? 30.024 11.899 50.601 1.00 51.55 213 ASP B O 1
ATOM 5549 N N . ASP D 3 208 ? 30.396 14.115 50.469 1.00 56.21 214 ASP B N 1
ATOM 5550 C CA . ASP D 3 208 ? 30.978 14.096 49.136 1.00 52.10 214 ASP B CA 1
ATOM 5551 C C . ASP D 3 208 ? 32.371 14.707 49.038 1.00 52.79 214 ASP B C 1
ATOM 5552 O O . ASP D 3 208 ? 32.536 15.776 48.467 1.00 60.54 214 ASP B O 1
ATOM 5557 N N . ILE D 3 209 ? 33.374 14.032 49.592 1.00 59.15 215 ILE B N 1
ATOM 5558 C CA . ILE D 3 209 ? 34.756 14.529 49.544 1.00 57.47 215 ILE B CA 1
ATOM 5559 C C . ILE D 3 209 ? 35.769 13.417 49.761 1.00 57.27 215 ILE B C 1
ATOM 5560 O O . ILE D 3 209 ? 35.487 12.419 50.407 1.00 59.01 215 ILE B O 1
ATOM 5565 N N . GLU D 3 210 ? 36.963 13.599 49.228 1.00 49.48 216 GLU B N 1
ATOM 5566 C CA . GLU D 3 210 ? 38.003 12.595 49.378 1.00 51.44 216 GLU B CA 1
ATOM 5567 C C . GLU D 3 210 ? 39.348 13.194 49.025 1.00 54.92 216 GLU B C 1
ATOM 5568 O O . GLU D 3 210 ? 39.467 13.987 48.098 1.00 53.33 216 GLU B O 1
ATOM 5574 N N . VAL D 3 211 ? 40.362 12.814 49.777 1.00 50.76 217 VAL B N 1
ATOM 5575 C CA . VAL D 3 211 ? 41.695 13.298 49.509 1.00 51.43 217 VAL B CA 1
ATOM 5576 C C . VAL D 3 211 ? 42.298 12.242 48.606 1.00 53.45 217 VAL B C 1
ATOM 5577 O O . VAL D 3 211 ? 42.210 11.055 48.901 1.00 56.02 217 VAL B O 1
ATOM 5581 N N . ARG D 3 212 ? 42.899 12.678 47.504 1.00 60.76 218 ARG B N 1
ATOM 5582 C CA . ARG D 3 212 ? 43.501 11.762 46.544 1.00 55.26 218 ARG B CA 1
ATOM 5583 C C . ARG D 3 212 ? 44.977 12.019 46.265 1.00 50.22 218 ARG B C 1
ATOM 5584 O O . ARG D 3 212 ? 45.370 13.132 45.913 1.00 44.01 218 ARG B O 1
ATOM 5592 N N . PHE D 3 213 ? 45.791 10.981 46.453 1.00 63.73 219 PHE B N 1
ATOM 5593 C CA . PHE D 3 213 ? 47.223 11.055 46.178 1.00 67.26 219 PHE B CA 1
ATOM 5594 C C . PHE D 3 213 ? 47.333 10.498 44.776 1.00 72.23 219 PHE B C 1
ATOM 5595 O O . PHE D 3 213 ? 46.602 9.564 44.429 1.00 73.16 219 PHE B O 1
ATOM 5603 N N . VAL D 3 214 ? 48.236 11.055 43.973 1.00 56.90 220 VAL B N 1
ATOM 5604 C CA . VAL D 3 214 ? 48.375 10.606 42.594 1.00 62.70 220 VAL B CA 1
ATOM 5605 C C . VAL D 3 214 ? 49.730 10.910 41.974 1.00 66.49 220 VAL B C 1
ATOM 5606 O O . VAL D 3 214 ? 50.397 11.868 42.348 1.00 70.20 220 VAL B O 1
ATOM 5610 N N . LEU D 3 215 ? 50.122 10.070 41.024 1.00 79.77 221 LEU B N 1
ATOM 5611 C CA . LEU D 3 215 ? 51.373 10.212 40.294 1.00 79.91 221 LEU B CA 1
ATOM 5612 C C . LEU D 3 215 ? 51.378 9.246 39.120 1.00 87.09 221 LEU B C 1
ATOM 5613 O O . LEU D 3 215 ? 51.403 8.027 39.311 1.00 93.08 221 LEU B O 1
ATOM 5618 N N . ASP D 3 216 ? 51.356 9.796 37.908 1.00 75.01 222 ASP B N 1
ATOM 5619 C CA . ASP D 3 216 ? 51.333 8.991 36.689 1.00 73.05 222 ASP B CA 1
ATOM 5620 C C . ASP D 3 216 ? 50.088 8.113 36.668 1.00 72.11 222 ASP B C 1
ATOM 5621 O O . ASP D 3 216 ? 48.970 8.606 36.783 1.00 74.22 222 ASP B O 1
ATOM 5626 N N . ASN D 3 217 ? 50.287 6.809 36.526 1.00 79.29 223 ASN B N 1
ATOM 5627 C CA . ASN D 3 217 ? 49.179 5.861 36.492 1.00 86.20 223 ASN B CA 1
ATOM 5628 C C . ASN D 3 217 ? 48.699 5.473 37.891 1.00 86.30 223 ASN B C 1
ATOM 5629 O O . ASN D 3 217 ? 47.647 4.845 38.046 1.00 88.91 223 ASN B O 1
ATOM 5634 N N . TRP D 3 218 ? 49.472 5.859 38.904 1.00 102.52 224 TRP B N 1
ATOM 5635 C CA . TRP D 3 218 ? 49.141 5.551 40.290 1.00 93.40 224 TRP B CA 1
ATOM 5636 C C . TRP D 3 218 ? 48.249 6.598 40.947 1.00 95.64 224 TRP B C 1
ATOM 5637 O O . TRP D 3 218 ? 48.382 7.792 40.696 1.00 100.75 224 TRP B O 1
ATOM 5648 N N . GLU D 3 219 ? 47.341 6.130 41.795 1.00 78.56 225 GLU B N 1
ATOM 5649 C CA . GLU D 3 219 ? 46.436 7.001 42.526 1.00 70.42 225 GLU B CA 1
ATOM 5650 C C . GLU D 3 219 ? 45.795 6.213 43.671 1.00 70.84 225 GLU B C 1
ATOM 5651 O O . GLU D 3 219 ? 45.359 5.076 43.492 1.00 59.69 225 GLU B O 1
ATOM 5657 N N . ALA D 3 220 ? 45.761 6.824 44.850 1.00 86.93 226 ALA B N 1
ATOM 5658 C CA . ALA D 3 220 ? 45.184 6.193 46.024 1.00 86.54 226 ALA B CA 1
ATOM 5659 C C . ALA D 3 220 ? 44.439 7.245 46.836 1.00 88.14 226 ALA B C 1
ATOM 5660 O O . ALA D 3 220 ? 44.731 8.434 46.730 1.00 90.91 226 ALA B O 1
ATOM 5662 N N . LYS D 3 221 ? 43.476 6.811 47.643 1.00 62.29 227 LYS B N 1
ATOM 5663 C CA . LYS D 3 221 ? 42.715 7.746 48.454 1.00 51.12 227 LYS B CA 1
ATOM 5664 C C . LYS D 3 221 ? 43.290 7.854 49.862 1.00 54.50 227 LYS B C 1
ATOM 5665 O O . LYS D 3 221 ? 43.914 6.918 50.378 1.00 49.17 227 LYS B O 1
ATOM 5671 N N . GLY D 3 222 ? 43.099 9.025 50.464 1.00 60.63 228 GLY B N 1
ATOM 5672 C CA . GLY D 3 222 ? 43.545 9.219 51.822 1.00 49.17 228 GLY B CA 1
ATOM 5673 C C . GLY D 3 222 ? 42.563 8.339 52.559 1.00 48.52 228 GLY B C 1
ATOM 5674 O O . GLY D 3 222 ? 41.474 8.065 52.047 1.00 47.15 228 GLY B O 1
ATOM 5675 N N . SER D 3 223 ? 42.914 7.896 53.750 1.00 50.35 229 SER B N 1
ATOM 5676 C CA . SER D 3 223 ? 42.027 7.010 54.471 1.00 50.73 229 SER B CA 1
ATOM 5677 C C . SER D 3 223 ? 41.346 7.684 55.653 1.00 45.48 229 SER B C 1
ATOM 5678 O O . SER D 3 223 ? 42.009 8.109 56.598 1.00 41.50 229 SER B O 1
ATOM 5681 N N . PHE D 3 224 ? 40.022 7.762 55.620 1.00 28.91 230 PHE B N 1
ATOM 5682 C CA . PHE D 3 224 ? 39.308 8.406 56.711 1.00 32.46 230 PHE B CA 1
ATOM 5683 C C . PHE D 3 224 ? 37.829 8.255 56.462 1.00 35.92 230 PHE B C 1
ATOM 5684 O O . PHE D 3 224 ? 37.412 8.111 55.326 1.00 37.68 230 PHE B O 1
ATOM 5692 N N . SER D 3 225 ? 37.034 8.283 57.521 1.00 38.37 231 SER B N 1
ATOM 5693 C CA . SER D 3 225 ? 35.582 8.200 57.370 1.00 38.44 231 SER B CA 1
ATOM 5694 C C . SER D 3 225 ? 35.047 9.625 57.472 1.00 54.79 231 SER B C 1
ATOM 5695 O O . SER D 3 225 ? 35.821 10.588 57.454 1.00 61.38 231 SER B O 1
ATOM 5698 N N . GLN D 3 226 ? 33.731 9.757 57.615 1.00 88.20 232 GLN B N 1
ATOM 5699 C CA . GLN D 3 226 ? 33.096 11.068 57.734 1.00 80.77 232 GLN B CA 1
ATOM 5700 C C . GLN D 3 226 ? 33.345 11.757 59.067 1.00 73.26 232 GLN B C 1
ATOM 5701 O O . GLN D 3 226 ? 33.544 12.966 59.117 1.00 89.44 232 GLN B O 1
ATOM 5707 N N . ALA D 3 227 ? 33.303 10.997 60.151 1.00 53.49 233 ALA B N 1
ATOM 5708 C CA . ALA D 3 227 ? 33.516 11.572 61.468 1.00 57.02 233 ALA B CA 1
ATOM 5709 C C . ALA D 3 227 ? 34.867 12.288 61.551 1.00 59.81 233 ALA B C 1
ATOM 5710 O O . ALA D 3 227 ? 35.107 13.079 62.477 1.00 55.31 233 ALA B O 1
ATOM 5712 N N . ASP D 3 228 ? 35.745 12.016 60.587 1.00 38.86 234 ASP B N 1
ATOM 5713 C CA . ASP D 3 228 ? 37.055 12.657 60.587 1.00 51.37 234 ASP B CA 1
ATOM 5714 C C . ASP D 3 228 ? 37.065 14.065 59.984 1.00 51.62 234 ASP B C 1
ATOM 5715 O O . ASP D 3 228 ? 38.090 14.740 60.009 1.00 49.89 234 ASP B O 1
ATOM 5720 N N . VAL D 3 229 ? 35.924 14.490 59.443 1.00 47.09 235 VAL B N 1
ATOM 5721 C CA . VAL D 3 229 ? 35.763 15.812 58.843 1.00 39.34 235 VAL B CA 1
ATOM 5722 C C . VAL D 3 229 ? 35.277 16.748 59.953 1.00 47.88 235 VAL B C 1
ATOM 5723 O O . VAL D 3 229 ? 34.167 16.598 60.440 1.00 52.12 235 VAL B O 1
ATOM 5727 N N . HIS D 3 230 ? 36.115 17.703 60.359 1.00 46.21 236 HIS B N 1
ATOM 5728 C CA . HIS D 3 230 ? 35.758 18.631 61.427 1.00 41.64 236 HIS B CA 1
ATOM 5729 C C . HIS D 3 230 ? 35.052 19.888 60.913 1.00 52.58 236 HIS B C 1
ATOM 5730 O O . HIS D 3 230 ? 35.619 20.660 60.123 1.00 54.13 236 HIS B O 1
ATOM 5737 N N . ARG D 3 231 ? 33.809 20.072 61.367 1.00 42.81 237 ARG B N 1
ATOM 5738 C CA . ARG D 3 231 ? 32.972 21.206 60.992 1.00 37.14 237 ARG B CA 1
ATOM 5739 C C . ARG D 3 231 ? 33.177 21.638 59.542 1.00 39.70 237 ARG B C 1
ATOM 5740 O O . ARG D 3 231 ? 33.351 22.822 59.235 1.00 36.89 237 ARG B O 1
ATOM 5748 N N . GLN D 3 232 ? 33.169 20.656 58.654 1.00 31.43 238 GLN B N 1
ATOM 5749 C CA . GLN D 3 232 ? 33.326 20.898 57.234 1.00 39.25 238 GLN B CA 1
ATOM 5750 C C . GLN D 3 232 ? 34.589 21.580 56.782 1.00 37.94 238 GLN B C 1
ATOM 5751 O O . GLN D 3 232 ? 34.789 21.711 55.566 1.00 44.75 238 GLN B O 1
ATOM 5757 N N . VAL D 3 233 ? 35.444 22.007 57.709 1.00 34.17 239 VAL B N 1
ATOM 5758 C CA . VAL D 3 233 ? 36.661 22.702 57.280 1.00 44.55 239 VAL B CA 1
ATOM 5759 C C . VAL D 3 233 ? 37.981 22.063 57.656 1.00 47.51 239 VAL B C 1
ATOM 5760 O O . VAL D 3 233 ? 39.021 22.707 57.594 1.00 54.58 239 VAL B O 1
ATOM 5764 N N . ALA D 3 234 ? 37.948 20.797 58.032 1.00 51.96 240 ALA B N 1
ATOM 5765 C CA . ALA D 3 234 ? 39.174 20.126 58.407 1.00 43.34 240 ALA B CA 1
ATOM 5766 C C . ALA D 3 234 ? 38.997 18.624 58.303 1.00 50.17 240 ALA B C 1
ATOM 5767 O O . ALA D 3 234 ? 37.961 18.093 58.688 1.00 36.72 240 ALA B O 1
ATOM 5769 N N . ILE D 3 235 ? 40.019 17.956 57.775 1.00 51.45 241 ILE B N 1
ATOM 5770 C CA . ILE D 3 235 ? 40.010 16.507 57.601 1.00 44.48 241 ILE B CA 1
ATOM 5771 C C . ILE D 3 235 ? 41.192 15.825 58.288 1.00 48.34 241 ILE B C 1
ATOM 5772 O O . ILE D 3 235 ? 42.333 16.190 58.051 1.00 61.60 241 ILE B O 1
ATOM 5777 N N . VAL D 3 236 ? 40.930 14.845 59.142 1.00 53.42 242 VAL B N 1
ATOM 5778 C CA . VAL D 3 236 ? 42.021 14.096 59.772 1.00 46.10 242 VAL B CA 1
ATOM 5779 C C . VAL D 3 236 ? 41.975 12.713 59.111 1.00 46.24 242 VAL B C 1
ATOM 5780 O O . VAL D 3 236 ? 40.990 11.984 59.245 1.00 42.39 242 VAL B O 1
ATOM 5784 N N . PHE D 3 237 ? 43.033 12.374 58.384 1.00 36.76 243 PHE B N 1
ATOM 5785 C CA . PHE D 3 237 ? 43.097 11.115 57.660 1.00 39.84 243 PHE B CA 1
ATOM 5786 C C . PHE D 3 237 ? 44.501 10.520 57.665 1.00 44.01 243 PHE B C 1
ATOM 5787 O O . PHE D 3 237 ? 45.439 11.135 58.151 1.00 46.58 243 PHE B O 1
ATOM 5795 N N . ARG D 3 238 ? 44.644 9.324 57.097 1.00 62.92 244 ARG B N 1
ATOM 5796 C CA . ARG D 3 238 ? 45.943 8.668 57.048 1.00 64.44 244 ARG B CA 1
ATOM 5797 C C . ARG D 3 238 ? 46.384 8.351 55.631 1.00 63.06 244 ARG B C 1
ATOM 5798 O O . ARG D 3 238 ? 45.590 7.878 54.810 1.00 62.37 244 ARG B O 1
ATOM 5806 N N . THR D 3 239 ? 47.660 8.626 55.353 1.00 47.81 245 THR B N 1
ATOM 5807 C CA . THR D 3 239 ? 48.205 8.422 54.018 1.00 53.69 245 THR B CA 1
ATOM 5808 C C . THR D 3 239 ? 48.166 6.974 53.589 1.00 60.13 245 THR B C 1
ATOM 5809 O O . THR D 3 239 ? 48.384 6.070 54.396 1.00 61.61 245 THR B O 1
ATOM 5813 N N . PRO D 3 240 ? 47.873 6.736 52.304 1.00 70.25 246 PRO B N 1
ATOM 5814 C CA . PRO D 3 240 ? 47.805 5.394 51.729 1.00 72.55 246 PRO B CA 1
ATOM 5815 C C . PRO D 3 240 ? 49.222 4.967 51.333 1.00 76.37 246 PRO B C 1
ATOM 5816 O O . PRO D 3 240 ? 50.072 5.814 51.053 1.00 76.28 246 PRO B O 1
ATOM 5820 N N . PRO D 3 241 ? 49.499 3.654 51.312 1.00 67.62 247 PRO B N 1
ATOM 5821 C CA . PRO D 3 241 ? 50.844 3.224 50.932 1.00 62.87 247 PRO B CA 1
ATOM 5822 C C . PRO D 3 241 ? 51.071 3.500 49.451 1.00 58.44 247 PRO B C 1
ATOM 5823 O O . PRO D 3 241 ? 50.116 3.604 48.681 1.00 62.93 247 PRO B O 1
ATOM 5827 N N . PHE D 3 242 ? 52.334 3.634 49.063 1.00 82.06 248 PHE B N 1
ATOM 5828 C CA . PHE D 3 242 ? 52.684 3.878 47.675 1.00 90.30 248 PHE B CA 1
ATOM 5829 C C . PHE D 3 242 ? 52.902 2.520 47.016 1.00 100.14 248 PHE B C 1
ATOM 5830 O O . PHE D 3 242 ? 53.318 1.573 47.684 1.00 110.29 248 PHE B O 1
ATOM 5838 N N . LEU D 3 243 ? 52.611 2.409 45.722 1.00 110.74 249 LEU B N 1
ATOM 5839 C CA . LEU D 3 243 ? 52.810 1.140 45.036 1.00 103.98 249 LEU B CA 1
ATOM 5840 C C . LEU D 3 243 ? 54.291 0.773 44.988 1.00 112.30 249 LEU B C 1
ATOM 5841 O O . LEU D 3 243 ? 55.109 1.509 44.427 1.00 118.72 249 LEU B O 1
ATOM 5846 N N . ARG D 3 244 ? 54.619 -0.370 45.593 1.00 111.05 250 ARG B N 1
ATOM 5847 C CA . ARG D 3 244 ? 55.990 -0.883 45.671 1.00 115.64 250 ARG B CA 1
ATOM 5848 C C . ARG D 3 244 ? 56.730 -0.180 46.804 1.00 116.65 250 ARG B C 1
ATOM 5849 O O . ARG D 3 244 ? 56.113 0.391 47.701 1.00 116.65 250 ARG B O 1
ATOM 5857 N N . ASP D 3 245 ? 58.056 -0.248 46.769 1.00 94.79 251 ASP B N 1
ATOM 5858 C CA . ASP D 3 245 ? 58.885 0.421 47.764 1.00 97.32 251 ASP B CA 1
ATOM 5859 C C . ASP D 3 245 ? 59.709 1.402 46.934 1.00 93.03 251 ASP B C 1
ATOM 5860 O O . ASP D 3 245 ? 59.585 1.424 45.705 1.00 99.39 251 ASP B O 1
ATOM 5865 N N . ILE D 3 246 ? 60.526 2.223 47.584 1.00 70.22 252 ILE B N 1
ATOM 5866 C CA . ILE D 3 246 ? 61.337 3.178 46.847 1.00 70.59 252 ILE B CA 1
ATOM 5867 C C . ILE D 3 246 ? 62.710 3.348 47.471 1.00 72.39 252 ILE B C 1
ATOM 5868 O O . ILE D 3 246 ? 62.889 3.205 48.682 1.00 70.32 252 ILE B O 1
ATOM 5873 N N . THR D 3 247 ? 63.680 3.655 46.620 1.00 91.86 253 THR B N 1
ATOM 5874 C CA . THR D 3 247 ? 65.055 3.845 47.047 1.00 92.74 253 THR B CA 1
ATOM 5875 C C . THR D 3 247 ? 65.294 5.212 47.670 1.00 91.22 253 THR B C 1
ATOM 5876 O O . THR D 3 247 ? 66.002 5.328 48.667 1.00 84.69 253 THR B O 1
ATOM 5880 N N . GLU D 3 248 ? 64.697 6.240 47.074 1.00 112.18 254 GLU B N 1
ATOM 5881 C CA . GLU D 3 248 ? 64.868 7.609 47.541 1.00 118.18 254 GLU B CA 1
ATOM 5882 C C . GLU D 3 248 ? 63.537 8.338 47.683 1.00 120.96 254 GLU B C 1
ATOM 5883 O O . GLU D 3 248 ? 62.482 7.789 47.371 1.00 121.87 254 GLU B O 1
ATOM 5889 N N . PRO D 3 249 ? 63.573 9.592 48.171 1.00 122.93 255 PRO B N 1
ATOM 5890 C CA . PRO D 3 249 ? 62.347 10.376 48.335 1.00 119.19 255 PRO B CA 1
ATOM 5891 C C . PRO D 3 249 ? 61.639 10.577 47.004 1.00 117.39 255 PRO B C 1
ATOM 5892 O O . PRO D 3 249 ? 62.220 11.090 46.044 1.00 115.57 255 PRO B O 1
ATOM 5896 N N . ILE D 3 250 ? 60.379 10.161 46.959 1.00 88.20 256 ILE B N 1
ATOM 5897 C CA . ILE D 3 250 ? 59.565 10.276 45.754 1.00 87.93 256 ILE B CA 1
ATOM 5898 C C . ILE D 3 250 ? 58.301 11.109 46.021 1.00 83.16 256 ILE B C 1
ATOM 5899 O O . ILE D 3 250 ? 57.366 10.651 46.680 1.00 78.99 256 ILE B O 1
ATOM 5904 N N . THR D 3 251 ? 58.272 12.332 45.498 1.00 72.48 257 THR B N 1
ATOM 5905 C CA . THR D 3 251 ? 57.130 13.209 45.727 1.00 68.90 257 THR B CA 1
ATOM 5906 C C . THR D 3 251 ? 55.982 12.967 44.758 1.00 66.56 257 THR B C 1
ATOM 5907 O O . THR D 3 251 ? 56.190 12.825 43.559 1.00 74.35 257 THR B O 1
ATOM 5911 N N . VAL D 3 252 ? 54.767 12.909 45.291 1.00 73.97 258 VAL B N 1
ATOM 5912 C CA . VAL D 3 252 ? 53.573 12.703 44.480 1.00 69.76 258 VAL B CA 1
ATOM 5913 C C . VAL D 3 252 ? 52.662 13.908 44.695 1.00 77.37 258 VAL B C 1
ATOM 5914 O O . VAL D 3 252 ? 52.973 14.792 45.495 1.00 79.25 258 VAL B O 1
ATOM 5918 N N . LYS D 3 253 ? 51.540 13.938 43.984 1.00 79.25 259 LYS B N 1
ATOM 5919 C CA . LYS D 3 253 ? 50.595 15.039 44.088 1.00 74.52 259 LYS B CA 1
ATOM 5920 C C . LYS D 3 253 ? 49.398 14.698 44.960 1.00 73.85 259 LYS B C 1
ATOM 5921 O O . LYS D 3 253 ? 48.722 13.689 44.752 1.00 80.74 259 LYS B O 1
ATOM 5927 N N . MET D 3 254 ? 49.139 15.551 45.943 1.00 57.74 260 MET B N 1
ATOM 5928 C CA . MET D 3 254 ? 48.025 15.348 46.869 1.00 60.66 260 MET B CA 1
ATOM 5929 C C . MET D 3 254 ? 46.947 16.392 46.589 1.00 60.47 260 MET B C 1
ATOM 5930 O O . MET D 3 254 ? 47.264 17.548 46.322 1.00 53.41 260 MET B O 1
ATOM 5935 N N . GLN D 3 255 ? 45.679 15.996 46.649 1.00 52.01 261 GLN B N 1
ATOM 5936 C CA . GLN D 3 255 ? 44.613 16.952 46.360 1.00 58.34 261 GLN B CA 1
ATOM 5937 C C . GLN D 3 255 ? 43.214 16.546 46.811 1.00 54.81 261 GLN B C 1
ATOM 5938 O O . GLN D 3 255 ? 42.878 15.366 46.845 1.00 60.03 261 GLN B O 1
ATOM 5944 N N . LEU D 3 256 ? 42.403 17.541 47.162 1.00 56.09 262 LEU B N 1
ATOM 5945 C CA . LEU D 3 256 ? 41.036 17.294 47.576 1.00 46.79 262 LEU B CA 1
ATOM 5946 C C . LEU D 3 256 ? 40.299 17.017 46.289 1.00 50.40 262 LEU B C 1
ATOM 5947 O O . LEU D 3 256 ? 40.640 17.576 45.245 1.00 54.75 262 LEU B O 1
ATOM 5952 N N . ARG D 3 257 ? 39.305 16.140 46.354 1.00 38.30 263 ARG B N 1
ATOM 5953 C CA . ARG D 3 257 ? 38.507 15.820 45.183 1.00 31.98 263 ARG B CA 1
ATOM 5954 C C . ARG D 3 257 ? 37.064 15.579 45.610 1.00 30.14 263 ARG B C 1
ATOM 5955 O O . ARG D 3 257 ? 36.783 15.085 46.708 1.00 31.25 263 ARG B O 1
ATOM 5963 N N . ARG D 3 258 ? 36.143 15.949 44.739 1.00 34.52 264 ARG B N 1
ATOM 5964 C CA . ARG D 3 258 ? 34.748 15.768 45.051 1.00 44.59 264 ARG B CA 1
ATOM 5965 C C . ARG D 3 258 ? 34.173 14.768 44.079 1.00 45.24 264 ARG B C 1
ATOM 5966 O O . ARG D 3 258 ? 33.884 15.091 42.930 1.00 59.68 264 ARG B O 1
ATOM 5974 N N . PRO D 3 259 ? 33.986 13.527 44.536 1.00 61.07 265 PRO B N 1
ATOM 5975 C CA . PRO D 3 259 ? 33.447 12.416 43.750 1.00 61.67 265 PRO B CA 1
ATOM 5976 C C . PRO D 3 259 ? 32.277 12.781 42.837 1.00 63.26 265 PRO B C 1
ATOM 5977 O O . PRO D 3 259 ? 32.377 12.650 41.628 1.00 68.60 265 PRO B O 1
ATOM 5981 N N . SER D 3 260 ? 31.184 13.254 43.429 1.00 58.86 266 SER B N 1
ATOM 5982 C CA . SER D 3 260 ? 29.979 13.610 42.689 1.00 58.78 266 SER B CA 1
ATOM 5983 C C . SER D 3 260 ? 30.207 14.261 41.323 1.00 60.70 266 SER B C 1
ATOM 5984 O O . SER D 3 260 ? 29.481 13.970 40.369 1.00 69.87 266 SER B O 1
ATOM 5987 N N . ASP D 3 261 ? 31.211 15.127 41.207 1.00 62.11 267 ASP B N 1
ATOM 5988 C CA . ASP D 3 261 ? 31.457 15.796 39.928 1.00 59.18 267 ASP B CA 1
ATOM 5989 C C . ASP D 3 261 ? 32.913 15.733 39.499 1.00 60.04 267 ASP B C 1
ATOM 5990 O O . ASP D 3 261 ? 33.297 16.304 38.468 1.00 60.82 267 ASP B O 1
ATOM 5995 N N . GLN D 3 262 ? 33.711 15.018 40.291 1.00 53.62 268 GLN B N 1
ATOM 5996 C CA . GLN D 3 262 ? 35.140 14.841 40.033 1.00 59.75 268 GLN B CA 1
ATOM 5997 C C . GLN D 3 262 ? 35.877 16.142 39.882 1.00 57.35 268 GLN B C 1
ATOM 5998 O O . GLN D 3 262 ? 36.854 16.223 39.161 1.00 57.26 268 GLN B O 1
ATOM 6004 N N . GLU D 3 263 ? 35.391 17.175 40.548 1.00 72.26 269 GLU B N 1
ATOM 6005 C CA . GLU D 3 263 ? 36.062 18.454 40.493 1.00 68.94 269 GLU B CA 1
ATOM 6006 C C . GLU D 3 263 ? 37.209 18.234 41.479 1.00 65.46 269 GLU B C 1
ATOM 6007 O O . GLU D 3 263 ? 37.097 17.404 42.378 1.00 65.17 269 GLU B O 1
ATOM 6013 N N . VAL D 3 264 ? 38.316 18.941 41.308 1.00 54.63 270 VAL B N 1
ATOM 6014 C CA . VAL D 3 264 ? 39.450 18.746 42.198 1.00 52.27 270 VAL B CA 1
ATOM 6015 C C . VAL D 3 264 ? 40.053 20.077 42.648 1.00 45.90 270 VAL B C 1
ATOM 6016 O O . VAL D 3 264 ? 39.847 21.111 42.018 1.00 61.71 270 VAL B O 1
ATOM 6020 N N . SER D 3 265 ? 40.776 20.044 43.754 1.00 47.95 271 SER B N 1
ATOM 6021 C CA . SER D 3 265 ? 41.403 21.241 44.278 1.00 51.24 271 SER B CA 1
ATOM 6022 C C . SER D 3 265 ? 42.765 21.321 43.643 1.00 52.66 271 SER B C 1
ATOM 6023 O O . SER D 3 265 ? 43.196 20.394 42.969 1.00 53.99 271 SER B O 1
ATOM 6026 N N . GLU D 3 266 ? 43.452 22.430 43.854 1.00 51.46 272 GLU B N 1
ATOM 6027 C CA . GLU D 3 266 ? 44.785 22.560 43.305 1.00 55.80 272 GLU B CA 1
ATOM 6028 C C . GLU D 3 266 ? 45.638 21.539 44.071 1.00 64.36 272 GLU B C 1
ATOM 6029 O O . GLU D 3 266 ? 45.472 21.366 45.281 1.00 62.30 272 GLU B O 1
ATOM 6035 N N . PRO D 3 267 ? 46.536 20.828 43.369 1.00 74.32 273 PRO B N 1
ATOM 6036 C CA . PRO D 3 267 ? 47.421 19.816 43.965 1.00 67.58 273 PRO B CA 1
ATOM 6037 C C . PRO D 3 267 ? 48.433 20.363 44.973 1.00 51.83 273 PRO B C 1
ATOM 6038 O O . PRO D 3 267 ? 48.629 21.556 45.099 1.00 42.55 273 PRO B O 1
ATOM 6042 N N . MET D 3 268 ? 49.088 19.457 45.677 1.00 64.05 274 MET B N 1
ATOM 6043 C CA . MET D 3 268 ? 50.090 19.819 46.672 1.00 60.11 274 MET B CA 1
ATOM 6044 C C . MET D 3 268 ? 51.088 18.655 46.743 1.00 66.24 274 MET B C 1
ATOM 6045 O O . MET D 3 268 ? 50.694 17.483 46.693 1.00 67.35 274 MET B O 1
ATOM 6050 N N . ASP D 3 269 ? 52.376 18.967 46.839 1.00 59.12 275 ASP B N 1
ATOM 6051 C CA . ASP D 3 269 ? 53.391 17.925 46.891 1.00 59.74 275 ASP B CA 1
ATOM 6052 C C . ASP D 3 269 ? 53.432 17.144 48.188 1.00 58.56 275 ASP B C 1
ATOM 6053 O O . ASP D 3 269 ? 53.445 17.711 49.277 1.00 63.89 275 ASP B O 1
ATOM 6058 N N . PHE D 3 270 ? 53.443 15.827 48.064 1.00 79.93 276 PHE B N 1
ATOM 6059 C CA . PHE D 3 270 ? 53.564 14.965 49.227 1.00 77.69 276 PHE B CA 1
ATOM 6060 C C . PHE D 3 270 ? 54.695 14.014 48.900 1.00 82.46 276 PHE B C 1
ATOM 6061 O O . PHE D 3 270 ? 54.582 13.220 47.970 1.00 79.24 276 PHE B O 1
ATOM 6069 N N . ARG D 3 271 ? 55.784 14.098 49.658 1.00 74.68 277 ARG B N 1
ATOM 6070 C CA . ARG D 3 271 ? 56.931 13.239 49.416 1.00 67.09 277 ARG B CA 1
ATOM 6071 C C . ARG D 3 271 ? 56.938 11.964 50.237 1.00 61.84 277 ARG B C 1
ATOM 6072 O O . ARG D 3 271 ? 56.928 12.011 51.462 1.00 56.68 277 ARG B O 1
ATOM 6080 N N . TYR D 3 272 ? 56.970 10.824 49.555 1.00 80.68 278 TYR B N 1
ATOM 6081 C CA . TYR D 3 272 ? 57.033 9.524 50.215 1.00 80.37 278 TYR B CA 1
ATOM 6082 C C . TYR D 3 272 ? 58.501 9.243 50.518 1.00 83.38 278 TYR B C 1
ATOM 6083 O O . TYR D 3 272 ? 59.384 9.554 49.715 1.00 85.55 278 TYR B O 1
ATOM 6092 N N . LEU D 3 273 ? 58.764 8.638 51.667 1.00 84.37 279 LEU B N 1
ATOM 6093 C CA . LEU D 3 273 ? 60.138 8.349 52.039 1.00 88.26 279 LEU B CA 1
ATOM 6094 C C . LEU D 3 273 ? 60.436 6.857 52.214 1.00 99.54 279 LEU B C 1
ATOM 6095 O O . LEU D 3 273 ? 59.572 6.075 52.640 1.00 89.72 279 LEU B O 1
ATOM 6100 N N . PRO D 3 274 ? 61.670 6.442 51.868 1.00 108.54 280 PRO B N 1
ATOM 6101 C CA . PRO D 3 274 ? 62.055 5.040 52.009 1.00 106.03 280 PRO B CA 1
ATOM 6102 C C . PRO D 3 274 ? 62.212 4.745 53.490 1.00 107.19 280 PRO B C 1
ATOM 6103 O O . PRO D 3 274 ? 62.769 5.552 54.235 1.00 102.84 280 PRO B O 1
ATOM 6107 N N . ASP D 3 275 ? 61.703 3.595 53.909 1.00 104.87 281 ASP B N 1
ATOM 6108 C CA . ASP D 3 275 ? 61.776 3.168 55.302 1.00 107.19 281 ASP B CA 1
ATOM 6109 C C . ASP D 3 275 ? 63.218 2.985 55.783 1.00 107.19 281 ASP B C 1
ATOM 6110 O O . ASP D 3 275 ? 64.093 3.759 55.336 1.00 105.06 281 ASP B O 1
#

Foldseek 3Di:
DAKFWPFFWDAADQAQAAPVGDQQLDWTWTNPADPVRTHATKMFDPPDAFKWKKKKFKWFPDPQTWGALKAWGFPQGDLRIHMDIDGSPDGIDGDTRTHIHAYDLVCRQVRQVVCVVPVVGLRPPPPVVSSPSPPTDSFKIKIWMKIFDDDPPDHTDRIHRIDIGDMHGRLVDQVRNAWFFDDKDAQEEALQWFDKIKTFTDAHQLVWKWKWWDDDVDIDTWADHSVQQPPRGMGITITDHHPDADAAWDKIWIWMAGVVVRHIHDTDIYIHGGD/DAKAWPFFWDAADAAAAAVVVDQALDWTWTPVADPVRTHAGKMFDPPDFFKWKKKKFKWAPDPQTWGALKAWGFDQGDLRIHMDMDGSPDGMDGDTRTHIHAYDLVCQQVRQVVCVVPVVGLRPDDDVVSRVSVPGDSFKIKIWMKIFDDDPPDHTDRIHRTDIGDMHGNCVDQVSHAWFFDDKDAQEEALQWFDKIKTFTDAHQLVWKWKWWDDDVDIDTWADHSVQQPPRGMGITITDHHPDADDAKDWIWIWMAGVVVRRIHDTDIYIHGGD

Secondary structure (DSSP, 8-state):
-EEEEEEPBP-SSBPPEEGGG-S------BSS--STT----EEEEET--S-EEEEEEEE-SSSS--B-SSEEESTTEETTEEEEEE-S--S-EE----EEEEPPTTTHHHHHHHHHTTT--TT---GGGGG--TT--TTEEEEEEEEEEE-SSSSEEEEPPPEE---EEBTTSTTTSPP-EEEES-SEEETT---EEEEEES---GGG-EEEEEETTEEEE-B--GGGEETTTEEEEEPPPPSS--SS-EEEEEEEEEGGGTEEPPPEEEEEE--/-EEEEEEPBP-SSBPPBPGGG-S----PPBTT--SSS----EEEEES--S-EEEEEEEE-SSSS--B-SSEEESTTEETTEEEEEE-S--SEEE----EEEPPPTTTHHHHHHHHHTTT--TT---TTTTT--TT--TTEEEEEEEEEEE-SSSSEEEEPPPEEEEEEEBTTSSSSSPP-EEEES-SEEETT---EEEEEES---GGG-EEEEEETTEEEE-B--GGGEETTTEEEEEPPPPSS--SS-EEEEEEEEEGGGTEEPPPEEEEEE--